Protein AF-A0A4V1NVN2-F1 (afdb_monomer)

Sequence (412 aa):
MARFELSEETRKRVEEIGSADLVIGVAGVAPFELLLEKIPSWLQRLSPSPGRTVLAFAGVQEMPSQPLPEGLELLPFVPAAHDPSLGPWIELSSAQLAVIGLASILEARGCIVFHPDLAAFDDPGSLQLAIPILEGNCDLVMPVYPEGKYEGLLNKGLLAPLSRSLCGRRVSAPLPSDFGVSARMISRMTAGQPQRALTAPRLLWPATVAGMDGGEICEAPLHIRHSTQSEGLELSTVIGQLVGSLFQEVELQAAQWQRVRGSQAMRALTAQSGAGPETAELPAPDPQPLIDSFVLGFRNLEEVWRIALPPLSLFELQRLARLSPAEFSMPDELWVKIVYDFAVAWHVRRISRGHLLGALTPLYLGWVASYVRSVSDLSLVKTQARLEELAQAFEVYKPYFVSRWRWPDRVS

Solvent-accessible surface area (backbone atoms only — not comparable to full-atom values): 22918 Å² total; per-residue (Å²): 127,79,72,81,82,65,50,72,65,37,46,52,51,51,63,73,59,55,57,30,43,32,28,42,20,37,26,36,74,47,68,60,71,61,48,67,63,46,48,60,66,46,51,71,69,41,74,82,62,66,77,29,32,34,42,35,38,43,45,92,72,85,77,73,91,65,87,67,64,89,47,57,43,83,40,51,36,81,64,80,80,90,53,81,89,68,38,64,64,32,54,35,26,48,28,43,50,49,43,42,46,53,28,51,70,25,63,17,48,20,34,34,38,35,43,38,83,53,57,58,74,76,35,72,25,48,52,52,30,46,52,40,24,73,72,70,73,28,32,32,25,39,53,43,63,78,69,53,95,85,48,63,53,66,40,63,74,42,52,17,25,51,47,20,37,39,40,23,40,61,49,80,52,43,69,60,72,39,38,11,30,11,39,69,41,33,48,54,78,65,50,83,69,50,87,85,62,75,84,59,91,54,68,62,44,62,51,53,57,34,35,71,70,69,47,46,53,29,36,26,44,30,58,54,81,78,84,69,83,60,72,96,55,57,66,42,56,54,43,40,54,56,52,47,47,52,41,49,49,50,63,75,41,44,81,58,33,72,69,48,73,63,67,44,82,54,53,72,49,84,67,50,97,62,91,46,73,79,80,74,75,73,79,81,74,75,42,62,68,30,42,52,44,21,42,51,36,56,73,75,39,46,73,60,44,60,74,37,42,57,71,68,59,52,51,53,51,55,52,53,62,67,46,54,83,92,68,48,65,65,53,61,72,58,53,46,47,50,57,42,30,47,45,40,33,62,70,72,52,87,57,58,66,67,63,52,35,44,63,42,40,30,57,51,31,32,44,49,26,24,49,52,71,71,39,70,91,48,53,73,71,54,43,51,50,55,47,49,53,49,32,48,48,33,45,71,47,40,65,59,43,51,50,43,64,77,56,58,83,81,81,124

Organism: NCBI:txid1560006

Structure (mmCIF, N/CA/C/O backbone):
data_AF-A0A4V1NVN2-F1
#
_entry.id   AF-A0A4V1NVN2-F1
#
loop_
_atom_site.group_PDB
_atom_site.id
_atom_site.type_symbol
_atom_site.label_atom_id
_atom_site.label_alt_id
_atom_site.label_comp_id
_atom_site.label_asym_id
_atom_site.label_entity_id
_atom_site.label_seq_id
_atom_site.pdbx_PDB_ins_code
_atom_site.Cartn_x
_atom_site.Cartn_y
_atom_site.Cartn_z
_atom_site.occupancy
_atom_site.B_iso_or_equiv
_atom_site.auth_seq_id
_atom_site.auth_comp_id
_atom_site.auth_asym_id
_atom_site.auth_atom_id
_atom_site.pdbx_PDB_model_num
ATOM 1 N N . MET A 1 1 ? -7.543 -19.917 15.486 1.00 31.81 1 MET A N 1
ATOM 2 C CA . MET A 1 1 ? -7.176 -18.593 16.022 1.00 31.81 1 MET A CA 1
ATOM 3 C C . MET A 1 1 ? -5.726 -18.659 16.468 1.00 31.81 1 MET A C 1
ATOM 5 O O . MET A 1 1 ? -5.473 -19.335 17.457 1.00 31.81 1 MET A O 1
ATOM 9 N N . ALA A 1 2 ? -4.770 -18.048 15.761 1.00 27.95 2 ALA A N 1
ATOM 10 C CA . ALA A 1 2 ? -3.599 -17.584 16.508 1.00 27.95 2 ALA A CA 1
ATOM 11 C C . ALA A 1 2 ? -4.124 -16.485 17.414 1.00 27.95 2 ALA A C 1
ATOM 13 O O . ALA A 1 2 ? -4.762 -15.546 16.936 1.00 27.95 2 ALA A O 1
ATOM 14 N N . ARG A 1 3 ? -3.979 -16.677 18.719 1.00 41.34 3 ARG A N 1
ATOM 15 C CA . ARG A 1 3 ? -4.315 -15.633 19.668 1.00 41.34 3 ARG A CA 1
ATOM 16 C C . ARG A 1 3 ? -3.264 -14.552 19.479 1.00 41.34 3 ARG A C 1
ATOM 18 O O . ARG A 1 3 ? -2.088 -14.803 19.698 1.00 41.34 3 ARG A O 1
ATOM 25 N N . PHE A 1 4 ? -3.703 -13.381 19.036 1.00 54.44 4 PHE A N 1
ATOM 26 C CA . PHE A 1 4 ? -3.078 -12.137 19.447 1.00 54.44 4 PHE A CA 1
ATOM 27 C C . PHE A 1 4 ? -2.902 -12.236 20.971 1.00 54.44 4 PHE A C 1
ATOM 29 O O . PHE A 1 4 ? -3.897 -12.338 21.695 1.00 54.44 4 PHE A O 1
ATOM 36 N N . GLU A 1 5 ? -1.666 -12.408 21.446 1.00 62.06 5 GLU A N 1
ATOM 37 C CA . GLU A 1 5 ? -1.400 -12.579 22.874 1.00 62.06 5 GLU A CA 1
ATOM 38 C C . GLU A 1 5 ? -1.543 -11.221 23.549 1.00 62.06 5 GLU A C 1
ATOM 40 O O . GLU A 1 5 ? -0.618 -10.420 23.613 1.00 62.06 5 GLU A O 1
ATOM 45 N N . LEU A 1 6 ? -2.760 -10.953 24.017 1.00 71.56 6 LEU A N 1
ATOM 46 C CA . LEU A 1 6 ? -3.035 -9.822 24.886 1.00 71.56 6 LEU A CA 1
ATOM 47 C C . LEU A 1 6 ? -2.258 -9.989 26.186 1.00 71.56 6 LEU A C 1
ATOM 49 O O . LEU A 1 6 ? -2.336 -11.055 26.814 1.00 71.56 6 LEU A O 1
ATOM 53 N N . SER A 1 7 ? -1.601 -8.914 26.622 1.00 80.25 7 SER A N 1
ATOM 54 C CA . SER A 1 7 ? -1.123 -8.815 27.998 1.00 80.25 7 SER A CA 1
ATOM 55 C C . SER A 1 7 ? -2.299 -9.004 28.967 1.00 80.25 7 SER A C 1
ATOM 57 O O . SER A 1 7 ? -3.457 -8.733 28.630 1.00 80.25 7 SER A O 1
ATOM 59 N N . GLU A 1 8 ? -2.018 -9.486 30.178 1.00 81.38 8 GLU A N 1
ATOM 60 C CA . GLU A 1 8 ? -3.052 -9.663 31.210 1.00 81.38 8 GLU A CA 1
ATOM 61 C C . GLU A 1 8 ? -3.781 -8.344 31.515 1.00 81.38 8 GLU A C 1
ATOM 63 O O . GLU A 1 8 ? -4.995 -8.332 31.702 1.00 81.38 8 GLU A O 1
ATOM 68 N N . GLU A 1 9 ? -3.057 -7.223 31.488 1.00 82.81 9 GLU A N 1
ATOM 69 C CA . GLU A 1 9 ? -3.615 -5.885 31.684 1.00 82.81 9 GLU A CA 1
ATOM 70 C C . GLU A 1 9 ? -4.589 -5.495 30.568 1.00 82.81 9 GLU A C 1
ATOM 72 O O . GLU A 1 9 ? -5.731 -5.131 30.851 1.00 82.81 9 GLU A O 1
ATOM 77 N N . THR A 1 10 ? -4.189 -5.643 29.299 1.00 84.88 10 THR A N 1
ATOM 78 C CA . THR A 1 10 ? -5.073 -5.350 28.163 1.00 84.88 10 THR A CA 1
ATOM 79 C C . THR A 1 10 ? -6.290 -6.272 28.175 1.00 84.88 10 THR A C 1
ATOM 81 O O . THR A 1 10 ? -7.400 -5.815 27.919 1.00 84.88 10 THR A O 1
ATOM 84 N N . ARG A 1 11 ? -6.121 -7.559 28.512 1.00 86.31 11 ARG A N 1
ATOM 85 C CA . ARG A 1 11 ? -7.239 -8.511 28.595 1.00 86.31 11 ARG A CA 1
ATOM 86 C C . ARG A 1 11 ? -8.249 -8.102 29.661 1.00 86.31 11 ARG A C 1
ATOM 88 O O . ARG A 1 11 ? -9.432 -8.000 29.354 1.00 86.31 11 ARG A O 1
ATOM 95 N N . LYS A 1 12 ? -7.775 -7.811 30.875 1.00 87.38 12 LYS A N 1
ATOM 96 C CA . LYS A 1 12 ? -8.625 -7.328 31.965 1.00 87.38 12 LYS A CA 1
ATOM 97 C C . LYS A 1 12 ? -9.370 -6.059 31.553 1.00 87.38 12 LYS A C 1
ATOM 99 O O . LYS A 1 12 ? -10.568 -5.944 31.785 1.00 87.38 12 LYS A O 1
ATOM 104 N N . ARG A 1 13 ? -8.681 -5.127 30.888 1.00 90.31 13 ARG A N 1
ATOM 105 C CA . ARG A 1 13 ? -9.294 -3.874 30.447 1.00 90.31 13 ARG A CA 1
ATOM 106 C C . ARG A 1 13 ? -10.363 -4.080 29.373 1.00 90.31 13 ARG A C 1
ATOM 108 O O . ARG A 1 13 ? -11.414 -3.455 29.435 1.00 90.31 13 ARG A O 1
ATOM 115 N N . VAL A 1 14 ? -10.125 -4.973 28.414 1.00 90.38 14 VAL A N 1
ATOM 116 C CA . VAL A 1 14 ? -11.127 -5.360 27.410 1.00 90.38 14 VAL A CA 1
ATOM 117 C C . VAL A 1 14 ? -12.366 -5.972 28.071 1.00 90.38 14 VAL A C 1
ATOM 119 O O . VAL A 1 14 ? -13.479 -5.619 27.693 1.00 90.38 14 VAL A O 1
ATOM 122 N N . GLU A 1 15 ? -12.190 -6.837 29.074 1.00 91.56 15 GLU A N 1
ATOM 123 C CA . GLU A 1 15 ? -13.300 -7.432 29.834 1.00 91.56 15 GLU A CA 1
ATOM 124 C C . GLU A 1 15 ? -14.109 -6.379 30.610 1.00 91.56 15 GLU A C 1
ATOM 126 O O . GLU A 1 15 ? -15.336 -6.447 30.631 1.00 91.56 15 GLU A O 1
ATOM 131 N N . GLU A 1 16 ? -13.442 -5.382 31.202 1.00 92.62 16 GLU A N 1
ATOM 132 C CA . GLU A 1 16 ? -14.096 -4.252 31.881 1.00 92.62 16 GLU A CA 1
ATOM 133 C C . GLU A 1 16 ? -14.916 -3.381 30.917 1.00 92.62 16 GLU A C 1
ATOM 135 O O . GLU A 1 16 ? -16.013 -2.941 31.261 1.00 92.62 16 GLU A O 1
ATOM 140 N N . ILE A 1 17 ? -14.396 -3.135 29.709 1.00 93.75 17 ILE A N 1
ATOM 141 C CA . ILE A 1 17 ? -15.082 -2.343 28.679 1.00 93.75 17 ILE A CA 1
ATOM 142 C C . ILE A 1 17 ? -16.274 -3.125 28.100 1.00 93.75 17 ILE A C 1
ATOM 144 O O . ILE A 1 17 ? -17.351 -2.563 27.884 1.00 93.75 17 ILE A O 1
ATOM 148 N N . GLY A 1 18 ? -16.106 -4.424 27.846 1.00 93.62 18 GLY A N 1
ATOM 149 C CA . GLY A 1 18 ? -17.130 -5.323 27.311 1.00 93.62 18 GLY A CA 1
ATOM 150 C C . GLY A 1 18 ? -17.362 -5.172 25.805 1.00 93.62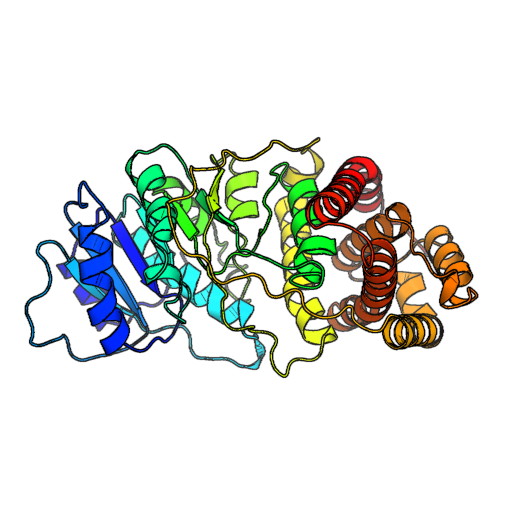 18 GLY A C 1
ATOM 151 O O . GLY A 1 18 ? -17.083 -6.094 25.047 1.00 93.62 18 GLY A O 1
ATOM 152 N N . SER A 1 19 ? -17.862 -4.018 25.360 1.00 94.69 19 SER A N 1
ATOM 153 C CA . SER A 1 19 ? -18.139 -3.732 23.942 1.00 94.69 19 SER A CA 1
ATOM 154 C C . SER A 1 19 ? -17.891 -2.264 23.602 1.00 94.69 19 SER A C 1
ATOM 156 O O . SER A 1 19 ? -17.854 -1.438 24.514 1.00 94.69 19 SER A O 1
ATOM 158 N N . ALA A 1 20 ? -17.759 -1.924 22.317 1.00 96.06 20 ALA A N 1
ATOM 159 C CA . ALA A 1 20 ? -17.612 -0.545 21.835 1.00 96.06 20 ALA A CA 1
ATOM 160 C C . ALA A 1 20 ? -18.483 -0.273 20.595 1.00 96.06 20 ALA A C 1
ATOM 162 O O . ALA A 1 20 ? -18.708 -1.163 19.783 1.00 96.06 20 ALA A O 1
ATOM 163 N N . ASP A 1 21 ? -18.942 0.964 20.396 1.00 94.50 21 ASP A N 1
ATOM 164 C CA . ASP A 1 21 ? -19.503 1.375 19.101 1.00 94.50 21 ASP A CA 1
ATOM 165 C C . ASP A 1 21 ? -18.377 1.669 18.102 1.00 94.50 21 ASP A C 1
ATOM 167 O O . ASP A 1 21 ? -18.421 1.231 16.952 1.00 94.50 21 ASP A O 1
ATOM 171 N N . LEU A 1 22 ? -17.353 2.396 18.552 1.00 96.88 22 LEU A N 1
ATOM 172 C CA . LEU A 1 22 ? -16.216 2.813 17.742 1.00 96.88 22 LEU A CA 1
ATOM 173 C C . LEU A 1 22 ? -14.911 2.514 18.476 1.00 96.88 22 LEU A C 1
ATOM 175 O O . LEU A 1 22 ? -14.744 2.893 19.634 1.00 96.88 22 LEU A O 1
ATOM 179 N N . VAL A 1 23 ? -13.963 1.894 17.782 1.00 98.06 23 VAL A N 1
ATOM 180 C CA . VAL A 1 23 ? -12.563 1.852 18.220 1.00 98.06 23 VAL A CA 1
ATOM 181 C C . VAL A 1 23 ? -11.760 2.839 17.386 1.00 98.06 23 VAL A C 1
ATOM 183 O O . VAL A 1 23 ? -11.835 2.831 16.163 1.00 98.06 23 VAL A O 1
ATOM 186 N N . ILE A 1 24 ? -10.989 3.693 18.042 1.00 97.56 24 ILE A N 1
ATOM 187 C CA . ILE A 1 24 ? -9.997 4.559 17.408 1.00 97.56 24 ILE A CA 1
ATOM 188 C C . ILE A 1 24 ? -8.649 4.040 17.875 1.00 97.56 24 ILE A C 1
ATOM 190 O O . ILE A 1 24 ? -8.378 4.050 19.071 1.00 97.56 24 ILE A O 1
ATOM 194 N N . GLY A 1 25 ? -7.819 3.546 16.968 1.00 96.38 25 GLY A N 1
ATOM 195 C CA . GLY A 1 25 ? -6.514 3.011 17.320 1.00 96.38 25 GLY A CA 1
ATOM 196 C C . GLY A 1 25 ? -5.374 3.753 16.655 1.00 96.38 25 GLY A C 1
ATOM 197 O O . GLY A 1 25 ? -5.449 4.090 15.477 1.00 96.38 25 GLY A O 1
ATOM 198 N N . VAL A 1 26 ? -4.296 3.959 17.404 1.00 95.88 26 VAL A N 1
ATOM 199 C CA . VAL A 1 26 ? -3.032 4.473 16.872 1.00 95.88 26 VAL A CA 1
ATOM 200 C C . VAL A 1 26 ? -2.114 3.290 16.570 1.00 95.88 26 VAL A C 1
ATOM 202 O O . VAL A 1 26 ? -1.759 2.521 17.465 1.00 95.88 26 VAL A O 1
ATOM 205 N N . ALA A 1 27 ? -1.745 3.117 15.300 1.00 92.06 27 ALA A N 1
ATOM 206 C CA . ALA A 1 27 ? -0.992 1.962 14.813 1.00 92.06 27 ALA A CA 1
ATOM 207 C C . ALA A 1 27 ? 0.523 2.100 15.042 1.00 92.06 27 ALA A C 1
ATOM 209 O O . ALA A 1 27 ? 1.322 2.055 14.110 1.00 92.06 27 ALA A O 1
ATOM 210 N N . GLY A 1 28 ? 0.926 2.271 16.298 1.00 88.44 28 GLY A N 1
ATOM 211 C CA . GLY A 1 28 ? 2.325 2.382 16.690 1.00 88.44 28 GLY A CA 1
ATOM 212 C C . GLY A 1 28 ? 2.501 3.185 17.970 1.00 88.44 28 GLY A C 1
ATOM 213 O O . GLY A 1 28 ? 1.529 3.594 18.604 1.00 88.44 28 GLY A O 1
ATOM 214 N N . VAL A 1 29 ? 3.758 3.407 18.347 1.00 89.00 29 VAL A N 1
ATOM 215 C CA . VAL A 1 29 ? 4.104 4.249 19.497 1.00 89.00 29 VAL A CA 1
ATOM 216 C C . VAL A 1 29 ? 3.935 5.715 19.107 1.00 89.00 29 VAL A C 1
ATOM 218 O O . VAL A 1 29 ? 4.557 6.172 18.151 1.00 89.00 29 VAL A O 1
ATOM 221 N N . ALA A 1 30 ? 3.117 6.440 19.865 1.00 90.00 30 ALA A N 1
ATOM 222 C CA . ALA A 1 30 ? 2.871 7.868 19.694 1.00 90.00 30 ALA A CA 1
ATOM 223 C C . ALA A 1 30 ? 2.961 8.598 21.048 1.00 90.00 30 ALA A C 1
ATOM 225 O O . ALA A 1 30 ? 2.768 7.962 22.090 1.00 90.00 30 ALA A O 1
ATOM 226 N N . PRO A 1 31 ? 3.232 9.918 21.070 1.00 90.62 31 PRO A N 1
ATOM 227 C CA . PRO A 1 31 ? 3.232 10.698 22.307 1.00 90.62 31 PRO A CA 1
ATOM 228 C C . PRO A 1 31 ? 1.826 10.730 22.923 1.00 90.62 31 PRO A C 1
ATOM 230 O O . PRO A 1 31 ? 0.886 11.259 22.327 1.00 90.62 31 PRO A O 1
ATOM 233 N N . PHE A 1 32 ? 1.669 10.151 24.111 1.00 89.94 32 PHE A N 1
ATOM 234 C CA . PHE A 1 32 ? 0.355 9.942 24.724 1.00 89.94 32 PHE A CA 1
ATOM 235 C C . PHE A 1 32 ? -0.292 11.228 25.214 1.00 89.94 32 PHE A C 1
ATOM 237 O O . PHE A 1 32 ? -1.497 11.405 25.066 1.00 89.94 32 PHE A O 1
ATOM 244 N N . GLU A 1 33 ? 0.506 12.160 25.726 1.00 89.94 33 GLU A N 1
ATOM 245 C CA . GLU A 1 33 ? 0.033 13.471 26.157 1.00 89.94 33 GLU A CA 1
ATOM 246 C C . GLU A 1 33 ? -0.591 14.230 24.979 1.00 89.94 33 GLU A C 1
ATOM 248 O O . GLU A 1 33 ? -1.687 14.775 25.097 1.00 89.94 33 GLU A O 1
ATOM 253 N N . LEU A 1 34 ? 0.062 14.181 23.813 1.00 91.81 34 LEU A N 1
ATOM 254 C CA . LEU A 1 34 ? -0.439 14.796 22.583 1.00 91.81 34 LEU A CA 1
ATOM 255 C C . LEU A 1 34 ? -1.705 14.095 22.070 1.00 91.81 34 LEU A C 1
ATOM 257 O O . L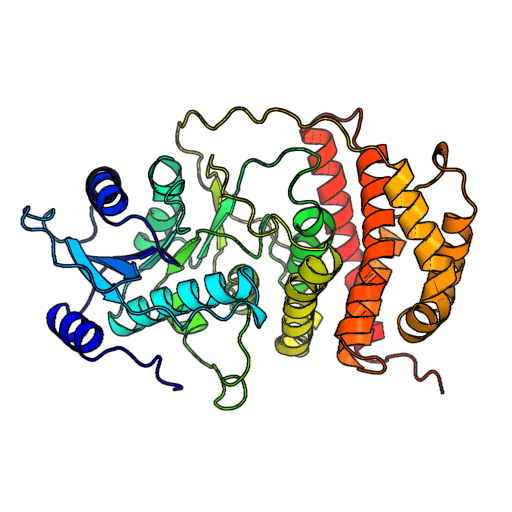EU A 1 34 ? -2.622 14.743 21.566 1.00 91.81 34 LEU A O 1
ATOM 261 N N . LEU A 1 35 ? -1.779 12.769 22.207 1.00 91.81 35 LEU A N 1
ATOM 262 C CA . LEU A 1 35 ? -2.969 12.002 21.849 1.00 91.81 35 LEU A CA 1
ATOM 263 C C . LEU A 1 35 ? -4.172 12.382 22.728 1.00 91.81 35 LEU A C 1
ATOM 265 O O . LEU A 1 35 ? -5.265 12.607 22.203 1.00 91.81 35 LEU A O 1
ATOM 269 N N . LEU A 1 36 ? -3.969 12.496 24.046 1.00 91.06 36 LEU A N 1
ATOM 270 C CA . LEU A 1 36 ? -5.000 12.918 24.999 1.00 91.06 36 LEU A CA 1
ATOM 271 C C . LEU A 1 36 ? -5.441 14.371 24.794 1.00 91.06 36 LEU A C 1
ATOM 273 O O . LEU A 1 36 ? -6.600 14.689 25.045 1.00 91.06 36 LEU A O 1
ATOM 277 N N . GLU A 1 37 ? -4.556 15.239 24.308 1.00 91.81 37 GLU A N 1
ATOM 278 C CA . GLU A 1 37 ? -4.905 16.609 23.923 1.00 91.81 37 GLU A CA 1
ATOM 279 C C . GLU A 1 37 ? -5.810 16.638 22.678 1.00 91.81 37 GLU A C 1
ATOM 281 O O . GLU A 1 37 ? -6.795 17.378 22.624 1.00 91.81 37 GLU A O 1
ATOM 286 N N . LYS A 1 38 ? -5.506 15.807 21.673 1.00 93.94 38 LYS A N 1
ATOM 287 C CA . LYS A 1 38 ? -6.196 15.825 20.374 1.00 93.94 38 LYS A CA 1
ATOM 288 C C . LYS A 1 38 ? -7.547 15.106 20.392 1.00 93.94 38 LYS A C 1
ATOM 290 O O . LYS A 1 38 ? -8.507 15.613 19.797 1.00 93.94 38 LYS A O 1
ATOM 295 N N . ILE A 1 39 ? -7.654 13.957 21.072 1.00 92.31 39 ILE A N 1
ATOM 296 C CA . ILE A 1 39 ? -8.841 13.086 21.001 1.00 92.31 39 ILE A CA 1
ATOM 297 C C . ILE A 1 39 ? -10.165 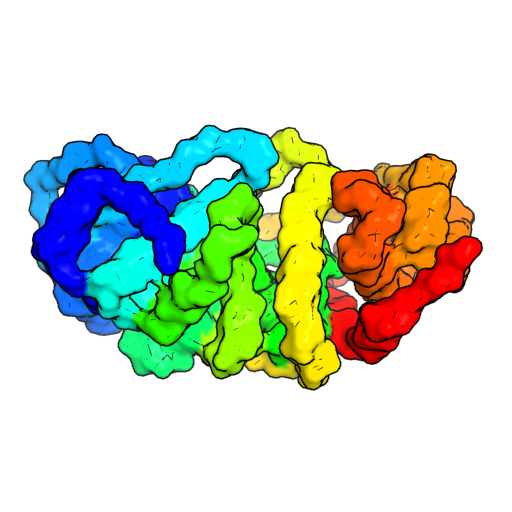13.771 21.397 1.00 92.31 39 ILE A C 1
ATOM 299 O O . ILE A 1 39 ? -11.143 13.579 20.669 1.00 92.31 39 ILE A O 1
ATOM 303 N N . PRO A 1 40 ? -10.259 14.622 22.445 1.00 90.88 40 PRO A N 1
ATOM 304 C CA . PRO A 1 40 ? -11.534 15.216 22.842 1.00 90.88 40 PRO A CA 1
ATOM 305 C C . PRO A 1 40 ? -12.079 16.156 21.764 1.00 90.88 40 PRO A C 1
ATOM 307 O O . PRO A 1 40 ? -13.263 16.108 21.436 1.00 90.88 40 PRO A O 1
ATOM 310 N N . SER A 1 41 ? -11.199 16.960 21.153 1.00 90.69 41 SER A N 1
ATOM 311 C CA . SER A 1 41 ? -11.564 17.880 20.068 1.00 90.69 41 SER A CA 1
ATOM 312 C C . SER A 1 41 ? -12.020 17.143 18.806 1.00 90.69 41 SER A C 1
ATOM 314 O O . SER A 1 41 ? -12.869 17.626 18.056 1.00 90.69 41 SER A O 1
ATOM 316 N N . TRP A 1 42 ? -11.456 15.962 18.549 1.00 93.19 42 TRP A N 1
ATOM 317 C CA . TRP A 1 42 ? -11.843 15.123 17.425 1.00 93.19 42 TRP A CA 1
ATOM 318 C C . TRP A 1 42 ? -13.214 14.482 17.667 1.00 93.19 42 TRP A C 1
ATOM 320 O O . TRP A 1 42 ? -14.102 14.607 16.825 1.00 93.19 42 TRP A O 1
ATOM 330 N N . LEU A 1 43 ? -13.436 13.902 18.853 1.00 91.88 43 LEU A N 1
ATOM 331 C CA . LEU A 1 43 ? -14.719 13.297 19.231 1.00 91.88 43 LEU A CA 1
ATOM 332 C C . LEU A 1 43 ? -15.859 14.311 19.274 1.00 91.88 43 LEU A C 1
ATOM 334 O O . LEU A 1 43 ? -16.954 14.010 18.814 1.00 91.88 43 LEU A O 1
ATOM 338 N N . GLN A 1 44 ? -15.604 15.528 19.757 1.00 89.62 44 GLN A N 1
ATOM 339 C CA . GLN A 1 44 ? -16.610 16.591 19.772 1.00 89.62 44 GLN A CA 1
ATOM 340 C C . GLN A 1 44 ? -17.100 16.949 18.358 1.00 89.62 44 GLN A C 1
ATOM 342 O O . GLN A 1 44 ? -18.260 17.324 18.181 1.00 89.62 44 GLN A O 1
ATOM 347 N N . ARG A 1 45 ? -16.228 16.838 17.346 1.00 90.19 45 ARG A N 1
ATOM 348 C CA . ARG A 1 45 ? -16.579 17.083 15.939 1.00 90.19 45 ARG A CA 1
ATOM 349 C C . ARG A 1 45 ? -17.302 15.896 15.293 1.00 90.19 45 ARG A C 1
ATOM 351 O O . ARG A 1 45 ? -18.034 16.098 14.325 1.00 90.19 45 ARG A O 1
ATOM 358 N N . LEU A 1 46 ? -17.124 14.681 15.814 1.00 88.06 46 LEU A N 1
ATOM 359 C CA . LEU A 1 46 ? -17.827 13.482 15.365 1.00 88.06 46 LEU A CA 1
ATOM 360 C C . LEU A 1 46 ? -19.254 13.471 15.944 1.00 88.06 46 LEU A C 1
ATOM 362 O O . LEU A 1 46 ? -19.505 12.889 16.994 1.00 88.06 46 LEU A O 1
ATOM 366 N N . SER A 1 47 ? -20.188 14.149 15.270 1.00 78.06 47 SER A N 1
ATOM 367 C CA . SER A 1 47 ? -21.595 14.248 15.684 1.00 78.06 47 SER A CA 1
ATOM 368 C C . SER A 1 47 ? -22.530 13.497 14.719 1.00 78.06 47 SER A C 1
ATOM 370 O O . SER A 1 47 ? -22.425 13.716 13.510 1.00 78.06 47 SER A O 1
ATOM 372 N N . PRO A 1 48 ? -23.466 12.660 15.214 1.00 78.06 48 PRO A N 1
ATOM 373 C CA . PRO A 1 48 ? -23.659 12.311 16.622 1.00 78.06 48 PRO A CA 1
ATOM 374 C C . PRO A 1 48 ? -22.501 11.458 17.157 1.00 78.06 48 PRO A C 1
ATOM 376 O O . PRO A 1 48 ? -21.969 10.604 16.446 1.00 78.06 48 PRO A O 1
ATOM 379 N N . SER A 1 49 ? -22.126 11.684 18.417 1.00 74.38 49 SER A N 1
ATOM 380 C CA . SER A 1 49 ? -21.065 10.908 19.053 1.00 74.38 49 SER A CA 1
ATOM 381 C C . SER A 1 49 ? -21.509 9.449 19.212 1.00 74.38 49 SER A C 1
ATOM 383 O O . SER A 1 49 ? -22.656 9.205 19.607 1.00 74.38 49 SER A O 1
ATOM 385 N N . PRO A 1 50 ? -20.630 8.467 18.944 1.00 81.00 50 PRO A N 1
ATOM 386 C CA . PRO A 1 50 ? -20.898 7.077 19.297 1.00 81.00 50 PRO A CA 1
ATOM 387 C C . PRO A 1 50 ? -21.200 6.966 20.797 1.00 81.00 50 PRO A C 1
ATOM 389 O O . PRO A 1 50 ? -20.659 7.738 21.588 1.00 81.00 50 PRO A O 1
ATOM 392 N N . GLY A 1 51 ? -22.041 6.009 21.197 1.00 83.88 51 GLY A N 1
ATOM 393 C CA . GLY A 1 51 ? -22.402 5.834 22.604 1.00 83.88 51 GLY A CA 1
ATOM 394 C C . GLY A 1 51 ? -21.188 5.465 23.453 1.00 83.88 51 GLY A C 1
ATOM 395 O O . GLY A 1 51 ? -20.968 6.051 24.511 1.00 83.88 51 GLY A O 1
ATOM 396 N N . ARG A 1 52 ? -20.365 4.533 22.960 1.00 93.75 52 ARG A N 1
ATOM 397 C CA . ARG A 1 52 ? -19.089 4.179 23.589 1.00 93.75 52 ARG A CA 1
ATOM 398 C C . ARG A 1 52 ? -17.951 4.132 22.579 1.00 93.75 52 ARG A C 1
ATOM 400 O O . ARG A 1 52 ? -17.972 3.330 21.644 1.00 93.75 52 ARG A O 1
ATOM 407 N N . THR A 1 53 ? -16.936 4.955 22.810 1.00 95.81 53 THR A N 1
ATOM 408 C CA . THR A 1 53 ? -15.721 5.009 21.998 1.00 95.81 53 THR A CA 1
ATOM 409 C C . THR A 1 53 ? -14.529 4.521 22.805 1.00 95.81 53 THR A C 1
ATOM 411 O O . THR A 1 53 ? -14.341 4.928 23.947 1.00 95.81 53 THR A O 1
ATOM 414 N N . VAL A 1 54 ? -13.705 3.664 22.211 1.00 96.69 54 VAL A N 1
ATOM 415 C CA . VAL A 1 54 ? -12.475 3.165 22.833 1.00 96.69 54 VAL A CA 1
ATOM 416 C C . VAL A 1 54 ? -11.274 3.698 22.069 1.00 96.69 54 VAL A C 1
ATOM 418 O O . VAL A 1 54 ? -11.168 3.488 20.862 1.00 96.69 54 VAL A O 1
ATOM 421 N N . LEU A 1 55 ? -10.355 4.351 22.774 1.00 96.25 55 LEU A N 1
ATOM 422 C CA . LEU A 1 55 ? -9.059 4.749 22.242 1.00 96.25 55 LEU A CA 1
ATOM 423 C C . LEU A 1 55 ? -8.020 3.667 22.558 1.00 96.25 55 LEU A C 1
ATOM 425 O O . LEU A 1 55 ? -7.621 3.503 23.712 1.00 96.25 55 LEU A O 1
ATOM 429 N N . ALA A 1 56 ? -7.578 2.945 21.529 1.00 95.12 56 ALA A N 1
ATOM 430 C CA . ALA A 1 56 ? -6.519 1.947 21.615 1.00 95.12 56 ALA A CA 1
ATOM 431 C C . ALA A 1 56 ? -5.152 2.564 21.274 1.00 95.12 56 ALA A C 1
ATOM 433 O O . ALA A 1 56 ? -4.973 3.147 20.204 1.00 95.12 56 ALA A O 1
ATOM 434 N N . PHE A 1 57 ? -4.163 2.421 22.154 1.00 92.62 57 PHE A N 1
ATOM 435 C CA . PHE A 1 57 ? -2.832 3.006 21.954 1.00 92.62 57 PHE A CA 1
ATOM 436 C C . PHE A 1 57 ? -1.722 2.089 22.471 1.00 92.62 57 PHE A C 1
ATOM 438 O O . PHE A 1 57 ? -1.927 1.294 23.390 1.00 92.62 57 PHE A O 1
ATOM 445 N N . ALA A 1 58 ? -0.546 2.188 21.852 1.00 88.31 58 ALA A N 1
ATOM 446 C CA . ALA A 1 58 ? 0.601 1.369 22.207 1.00 88.31 58 ALA A CA 1
ATOM 447 C C . ALA A 1 58 ? 1.296 1.899 23.470 1.00 88.31 58 ALA A C 1
ATOM 449 O O . ALA A 1 58 ? 1.729 3.051 23.502 1.00 88.31 58 ALA A O 1
ATOM 450 N N . GLY A 1 59 ? 1.473 1.039 24.472 1.00 79.94 59 GLY A N 1
ATOM 451 C CA . GLY A 1 59 ? 2.218 1.347 25.692 1.00 79.94 59 GLY A CA 1
ATOM 452 C C . GLY A 1 59 ? 1.537 0.857 26.965 1.00 79.94 59 GLY A C 1
ATOM 453 O O . GLY A 1 59 ? 0.408 0.379 26.947 1.00 79.94 59 GLY A O 1
ATOM 454 N N . VAL A 1 60 ? 2.258 0.985 28.078 1.00 65.50 60 VAL A N 1
ATOM 455 C CA . VAL A 1 60 ? 1.766 0.749 29.442 1.00 65.50 60 VAL A CA 1
ATOM 456 C C . VAL A 1 60 ? 1.946 2.069 30.183 1.00 65.50 60 VAL A C 1
ATOM 458 O O . VAL A 1 60 ? 2.985 2.318 30.788 1.00 65.50 60 VAL A O 1
ATOM 461 N N . GLN A 1 61 ? 1.004 2.987 29.991 1.00 68.44 61 GLN A N 1
ATOM 462 C CA . GLN A 1 61 ? 1.048 4.317 30.598 1.00 68.44 61 GLN A CA 1
ATOM 463 C C . GLN A 1 61 ? 0.045 4.394 31.737 1.00 68.44 61 GLN A C 1
ATOM 465 O O . GLN A 1 61 ? -1.038 3.812 31.662 1.00 68.44 61 GLN A O 1
ATOM 470 N N . GLU A 1 62 ? 0.412 5.126 32.790 1.00 65.88 62 GLU A N 1
ATOM 471 C CA . GLU A 1 62 ? -0.523 5.431 33.864 1.00 65.88 62 GLU A CA 1
ATOM 472 C C . GLU A 1 62 ? -1.715 6.199 33.296 1.00 65.88 62 GLU A C 1
ATOM 474 O O . GLU A 1 62 ? -1.569 7.161 32.538 1.00 65.88 62 GLU A O 1
ATOM 479 N N . MET A 1 63 ? -2.910 5.741 33.660 1.00 72.81 63 MET A N 1
ATOM 480 C CA . MET A 1 63 ? -4.151 6.381 33.254 1.00 72.81 63 MET A CA 1
ATOM 481 C C . MET A 1 63 ? -4.147 7.848 33.702 1.00 72.81 63 MET A C 1
ATOM 483 O O . MET A 1 63 ? -3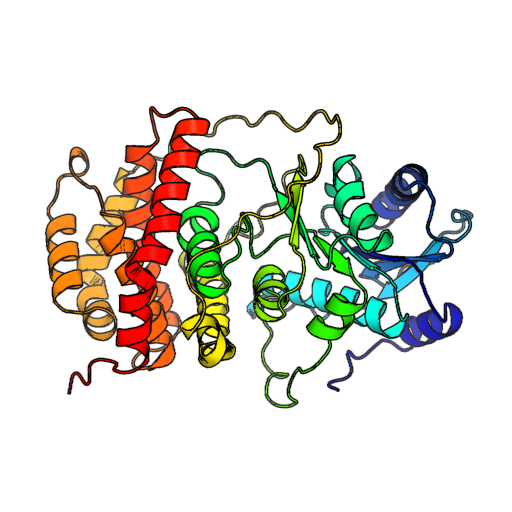.729 8.144 34.827 1.00 72.81 63 MET A O 1
ATOM 487 N N . PRO A 1 64 ? -4.621 8.776 32.854 1.00 77.19 64 PRO A N 1
ATOM 488 C CA . PRO A 1 64 ? -4.628 10.186 33.195 1.00 77.19 64 PRO A CA 1
ATOM 489 C C . PRO A 1 64 ? -5.459 10.426 34.457 1.00 77.19 64 PRO A C 1
ATOM 491 O O . PRO A 1 64 ? -6.519 9.836 34.657 1.00 77.19 64 PRO A O 1
ATOM 494 N N . SER A 1 65 ? -4.983 11.338 35.303 1.00 70.44 65 SER A N 1
ATOM 495 C CA . SER A 1 65 ? -5.704 11.782 36.501 1.00 70.44 65 SER A CA 1
ATOM 496 C C . SER A 1 65 ? -6.861 12.736 36.181 1.00 70.44 65 SER A C 1
ATOM 498 O O . SER A 1 65 ? -7.729 12.963 37.023 1.00 70.44 65 SER A O 1
ATOM 500 N N . GLN A 1 66 ? -6.871 13.307 34.973 1.00 75.56 66 GLN A N 1
ATOM 501 C CA . GLN A 1 66 ? -7.931 14.186 34.491 1.00 75.56 66 GLN A CA 1
ATOM 502 C C . GLN A 1 66 ? -9.144 13.378 34.004 1.00 75.56 66 GLN A C 1
ATOM 504 O O . GLN A 1 66 ? -8.969 12.301 33.429 1.00 75.56 66 GLN A O 1
ATOM 509 N N . PRO A 1 67 ? -10.374 13.889 34.201 1.00 81.12 67 PRO A N 1
ATOM 510 C CA . PRO A 1 67 ? -11.575 13.213 33.736 1.00 81.12 67 PRO A CA 1
ATOM 511 C C . PRO A 1 67 ? -11.600 13.145 32.206 1.00 81.12 67 PRO A C 1
ATOM 513 O O . PRO A 1 67 ? -11.376 14.145 31.522 1.00 81.12 67 PRO A O 1
ATOM 516 N N . LEU A 1 68 ? -11.898 11.960 31.682 1.00 86.69 68 LEU A N 1
ATOM 517 C CA . LEU A 1 68 ? -12.091 11.740 30.253 1.00 86.69 68 LEU A CA 1
ATOM 518 C C . LEU A 1 68 ? -13.480 12.235 29.815 1.00 86.69 68 LEU A C 1
ATOM 520 O O . LEU A 1 68 ? -14.401 12.279 30.637 1.00 86.69 68 LEU A O 1
ATOM 524 N N . PRO A 1 69 ? -13.658 12.587 28.529 1.00 86.81 69 PRO A N 1
ATOM 525 C CA . PRO A 1 69 ? -14.977 12.806 27.947 1.00 86.81 69 PRO A CA 1
ATOM 526 C C . PRO A 1 69 ? -15.924 11.633 28.223 1.00 86.81 69 PRO A C 1
ATOM 528 O O . PRO A 1 69 ? -15.511 10.472 28.218 1.00 86.81 69 PRO A O 1
ATOM 531 N N . GLU A 1 70 ? -17.205 11.931 28.434 1.00 87.19 70 GLU A N 1
ATOM 532 C CA . GLU A 1 70 ? -18.222 10.902 28.651 1.00 87.19 70 GLU A CA 1
ATOM 533 C C . GLU A 1 70 ? -18.266 9.920 27.467 1.00 87.19 70 GLU A C 1
ATOM 535 O O . GLU A 1 70 ? -18.257 10.327 26.305 1.00 87.19 70 GLU A O 1
ATOM 540 N N . GLY A 1 71 ? -18.271 8.618 27.765 1.00 89.00 71 GLY A N 1
ATOM 541 C CA . GLY A 1 71 ? -18.278 7.556 26.755 1.00 89.00 71 GLY A CA 1
ATOM 542 C C . GLY A 1 71 ? -16.917 7.235 26.123 1.00 89.00 71 GLY A C 1
ATOM 543 O O . GLY A 1 71 ? -16.863 6.304 25.317 1.00 89.00 71 GLY A O 1
ATOM 544 N N . LEU A 1 72 ? -15.833 7.944 26.476 1.00 93.75 72 LEU A N 1
ATOM 545 C CA . LEU A 1 72 ? -14.468 7.603 26.059 1.00 93.75 72 LEU A CA 1
ATOM 546 C C . LEU A 1 72 ? -13.791 6.672 27.072 1.00 93.75 72 LEU A C 1
ATOM 548 O O . LEU A 1 72 ? -13.563 7.040 28.221 1.00 93.75 72 LEU A O 1
ATOM 552 N N . GLU A 1 73 ? -13.375 5.501 26.602 1.00 94.19 73 GLU A N 1
ATOM 553 C CA . GLU A 1 73 ? -12.568 4.545 27.357 1.00 94.19 73 GLU A CA 1
ATOM 554 C C . GLU A 1 73 ? -11.160 4.446 26.759 1.00 94.19 73 GLU A C 1
ATOM 556 O O . GLU A 1 73 ? -10.982 4.419 25.541 1.00 94.19 73 GLU A O 1
ATOM 561 N N . LEU A 1 74 ? -10.144 4.352 27.614 1.00 93.75 74 LEU A N 1
ATOM 562 C CA . LEU A 1 74 ? -8.764 4.117 27.191 1.00 93.75 74 LEU A CA 1
ATOM 563 C C . LEU A 1 74 ? -8.418 2.628 27.261 1.00 93.75 74 LEU A C 1
ATOM 565 O O . LEU A 1 74 ? -8.745 1.952 28.246 1.00 93.75 74 LEU A O 1
ATOM 569 N N . LEU A 1 75 ? -7.725 2.148 26.229 1.00 93.25 75 LEU A N 1
ATOM 570 C CA . LEU A 1 75 ? -7.270 0.771 26.105 1.00 93.25 75 LEU A CA 1
ATOM 571 C C . LEU A 1 75 ? -5.782 0.709 25.708 1.00 93.25 75 LEU A C 1
ATOM 573 O O . LEU A 1 75 ? -5.458 0.742 24.517 1.00 93.25 75 LEU A O 1
ATOM 577 N N . PRO A 1 76 ? -4.865 0.592 26.681 1.00 91.50 76 PRO A N 1
ATOM 578 C CA . PRO A 1 76 ? -3.461 0.345 26.382 1.00 91.50 76 PRO A CA 1
ATOM 579 C C . PRO A 1 76 ? -3.271 -1.064 25.809 1.00 91.50 76 PRO A C 1
ATOM 581 O O . PRO A 1 76 ? -3.882 -2.033 26.277 1.00 91.50 76 PRO A O 1
ATOM 584 N N . PHE A 1 77 ? -2.386 -1.200 24.824 1.00 88.75 77 PHE A N 1
ATOM 585 C CA . PHE A 1 77 ? -1.926 -2.498 24.338 1.00 88.75 77 PHE A CA 1
ATOM 586 C C . PHE A 1 77 ? -0.414 -2.528 24.140 1.00 88.75 77 PHE A C 1
ATOM 588 O O . PHE A 1 77 ? 0.235 -1.512 23.895 1.00 88.75 77 PHE A O 1
ATOM 595 N N . VAL A 1 78 ? 0.157 -3.726 24.231 1.00 84.31 78 VAL A N 1
ATOM 596 C CA . VAL A 1 78 ? 1.579 -3.940 23.963 1.00 84.31 78 VAL A CA 1
ATOM 597 C C . VAL A 1 78 ? 1.731 -4.272 22.476 1.00 84.31 78 VAL A C 1
ATOM 599 O O . VAL A 1 78 ? 1.187 -5.290 22.037 1.00 84.31 78 VAL A O 1
ATOM 602 N N . PRO A 1 79 ? 2.411 -3.432 21.674 1.00 74.75 79 PRO A N 1
ATOM 603 C CA . PRO A 1 79 ? 2.680 -3.761 20.281 1.00 74.75 79 PRO A CA 1
ATOM 604 C C . PRO A 1 79 ? 3.620 -4.970 20.197 1.00 74.75 79 PRO A C 1
ATOM 606 O O . PRO A 1 79 ? 4.318 -5.303 21.157 1.00 74.75 79 PRO A O 1
ATOM 609 N N . ALA A 1 80 ? 3.662 -5.625 19.035 1.00 74.38 80 ALA A N 1
ATOM 610 C CA . ALA A 1 80 ? 4.672 -6.648 18.783 1.00 74.38 80 ALA A CA 1
ATOM 611 C C . ALA A 1 80 ? 6.080 -6.070 19.018 1.00 74.38 80 ALA A C 1
ATOM 613 O O . ALA A 1 80 ? 6.315 -4.885 18.768 1.00 74.38 80 ALA A O 1
ATOM 614 N N . ALA A 1 81 ? 7.003 -6.900 19.515 1.00 73.12 81 ALA A N 1
ATOM 615 C CA . ALA A 1 81 ? 8.380 -6.473 19.736 1.00 73.12 81 ALA A CA 1
ATOM 616 C C . ALA A 1 81 ? 8.963 -5.897 18.438 1.00 73.12 81 ALA A C 1
ATOM 618 O O . ALA A 1 81 ? 8.839 -6.521 17.384 1.00 73.12 81 ALA A O 1
ATOM 619 N N . HIS A 1 82 ? 9.577 -4.714 18.536 1.00 76.06 82 HIS A N 1
ATOM 620 C CA . HIS A 1 82 ? 10.259 -4.078 17.413 1.00 76.06 82 HIS A CA 1
ATOM 621 C C . HIS A 1 82 ? 11.333 -5.028 16.878 1.00 76.06 82 HIS A C 1
ATOM 623 O O . HIS A 1 82 ? 12.210 -5.469 17.629 1.00 76.06 82 HIS A O 1
ATOM 629 N N . ASP A 1 83 ? 11.245 -5.348 15.592 1.00 78.12 83 ASP A N 1
ATOM 630 C CA . ASP A 1 83 ? 12.192 -6.202 14.892 1.00 78.12 83 ASP A CA 1
ATOM 631 C C . ASP A 1 83 ? 12.633 -5.461 13.625 1.00 78.12 83 ASP A C 1
ATOM 633 O O . ASP A 1 83 ? 11.986 -5.562 12.574 1.00 78.12 83 ASP A O 1
ATOM 637 N N . PRO A 1 84 ? 13.775 -4.747 13.696 1.00 74.31 84 PRO A N 1
ATOM 638 C CA . PRO A 1 84 ? 14.306 -3.983 12.574 1.00 74.31 84 PRO A CA 1
ATOM 639 C C . PRO A 1 84 ? 14.488 -4.810 11.294 1.00 74.31 84 PRO A C 1
ATOM 641 O O . PRO A 1 84 ? 14.534 -4.246 10.202 1.00 74.31 84 PRO A O 1
ATOM 644 N N . SER A 1 85 ? 14.601 -6.142 11.401 1.00 77.94 85 SER A N 1
ATOM 645 C CA . SER A 1 85 ? 14.771 -7.025 10.244 1.00 77.94 85 SER A CA 1
ATOM 646 C C . SER A 1 85 ? 13.508 -7.154 9.386 1.00 77.94 85 SER A C 1
ATOM 648 O O . SER A 1 85 ? 13.601 -7.467 8.196 1.00 77.94 85 SER A O 1
ATOM 650 N N . LEU A 1 86 ? 12.334 -6.877 9.959 1.00 79.44 86 LEU A N 1
ATOM 651 C CA . LEU A 1 86 ? 11.048 -6.926 9.264 1.00 79.44 86 LEU A CA 1
ATOM 652 C C . LEU A 1 86 ? 10.778 -5.660 8.447 1.00 79.44 86 LEU A C 1
ATOM 654 O O . LEU A 1 86 ? 10.102 -5.714 7.419 1.00 79.44 86 LEU A O 1
ATOM 658 N N . GLY A 1 87 ? 11.351 -4.537 8.875 1.00 86.00 87 GLY A N 1
ATOM 659 C CA . GLY A 1 87 ? 11.178 -3.232 8.255 1.00 86.00 87 GLY A CA 1
ATOM 660 C C . GLY A 1 87 ? 9.880 -2.513 8.635 1.00 86.00 87 GLY A C 1
ATOM 661 O O . GLY A 1 87 ? 8.919 -3.122 9.116 1.00 86.00 87 GLY A O 1
ATOM 662 N N . PRO A 1 88 ? 9.831 -1.197 8.378 1.00 89.00 88 PRO A N 1
ATOM 663 C CA . PRO A 1 88 ? 8.853 -0.297 8.988 1.00 89.00 88 PRO A CA 1
ATOM 664 C C . PRO A 1 88 ? 7.406 -0.586 8.567 1.00 89.00 88 PRO A C 1
ATOM 666 O O . PRO A 1 88 ? 6.493 -0.510 9.386 1.00 89.00 88 PRO A O 1
ATOM 669 N N . TRP A 1 89 ? 7.175 -0.994 7.315 1.00 90.75 89 TRP A N 1
ATOM 670 C CA . TRP A 1 89 ? 5.817 -1.267 6.829 1.00 90.75 89 TRP A CA 1
ATOM 671 C C . TRP A 1 89 ? 5.187 -2.505 7.472 1.00 90.75 89 TRP A C 1
ATOM 673 O O . TRP A 1 89 ? 3.971 -2.545 7.683 1.00 90.75 89 TRP A O 1
ATOM 683 N N . ILE A 1 90 ? 5.996 -3.527 7.773 1.00 89.69 90 ILE A N 1
ATOM 684 C CA . ILE A 1 90 ? 5.520 -4.742 8.441 1.00 89.69 90 ILE A CA 1
ATOM 685 C C . ILE A 1 90 ? 5.170 -4.439 9.895 1.00 89.69 90 ILE A C 1
ATOM 687 O O . ILE A 1 90 ? 4.154 -4.931 10.391 1.00 89.69 90 ILE A O 1
ATOM 691 N N . GLU A 1 91 ? 5.969 -3.615 10.565 1.00 88.44 91 GLU A N 1
ATOM 692 C CA . GLU A 1 91 ? 5.689 -3.180 11.932 1.00 88.44 91 GLU A CA 1
ATOM 693 C C . GLU A 1 91 ? 4.405 -2.358 12.004 1.00 88.44 91 GLU A C 1
ATOM 695 O O . GLU A 1 91 ? 3.521 -2.684 12.801 1.00 88.44 91 GLU A O 1
ATOM 700 N N . LEU A 1 92 ? 4.245 -1.380 11.102 1.00 90.06 92 LEU A N 1
ATOM 701 C CA . LEU A 1 92 ? 3.003 -0.620 10.980 1.00 90.06 92 LEU A CA 1
ATOM 702 C C . LEU A 1 92 ? 1.818 -1.562 10.740 1.00 90.06 92 LEU A C 1
ATOM 704 O O . LEU A 1 92 ? 0.841 -1.519 11.480 1.00 90.06 92 LEU A O 1
ATOM 708 N N . SER A 1 93 ? 1.914 -2.467 9.764 1.00 91.50 93 SER A N 1
ATOM 709 C CA . SER A 1 93 ? 0.834 -3.418 9.456 1.00 91.50 93 SER A CA 1
ATOM 710 C C . SER A 1 93 ? 0.489 -4.325 10.638 1.00 91.50 93 SER A C 1
ATOM 712 O O . SER A 1 93 ? -0.680 -4.640 10.862 1.00 91.50 93 SER A O 1
ATOM 714 N N . SER A 1 94 ? 1.489 -4.726 11.424 1.00 89.06 94 SER A N 1
ATOM 715 C CA . SER A 1 94 ? 1.287 -5.528 12.633 1.00 89.06 94 SER A CA 1
ATOM 716 C C . SER A 1 94 ? 0.530 -4.738 13.702 1.00 89.06 94 SER A C 1
ATOM 718 O O . SER A 1 94 ? -0.387 -5.276 14.321 1.00 89.06 94 SER A O 1
ATOM 720 N N . ALA A 1 95 ? 0.848 -3.453 13.879 1.00 89.94 95 ALA A N 1
ATOM 721 C CA . ALA A 1 95 ? 0.122 -2.565 14.783 1.00 89.94 95 ALA A CA 1
ATOM 722 C C . ALA A 1 95 ? -1.307 -2.260 14.290 1.00 89.94 95 ALA A C 1
ATOM 724 O O . ALA A 1 95 ? -2.247 -2.278 15.083 1.00 89.94 95 ALA A O 1
ATOM 725 N N . GLN A 1 96 ? -1.505 -2.063 12.982 1.00 93.50 96 GLN A N 1
ATOM 726 C CA . GLN A 1 96 ? -2.836 -1.904 12.383 1.00 93.50 96 GLN A CA 1
ATOM 727 C C . GLN A 1 96 ? -3.701 -3.153 12.635 1.00 93.50 96 GLN A C 1
ATOM 729 O O . GLN A 1 96 ? -4.842 -3.049 13.084 1.00 93.50 96 GLN A O 1
ATOM 734 N N . LEU A 1 97 ? -3.146 -4.351 12.417 1.00 91.69 97 LEU A N 1
ATOM 735 C CA . LEU A 1 97 ? -3.827 -5.620 12.695 1.00 91.69 97 LEU A CA 1
ATOM 736 C C . LEU A 1 97 ? -4.110 -5.829 14.188 1.00 91.69 97 LEU A C 1
ATOM 738 O O . LEU A 1 97 ? -5.156 -6.380 14.523 1.00 91.69 97 LEU A O 1
ATOM 742 N N . ALA A 1 98 ? -3.218 -5.384 15.076 1.00 90.88 98 ALA A N 1
ATOM 743 C CA . ALA A 1 98 ? -3.434 -5.409 16.522 1.00 90.88 98 ALA A CA 1
ATOM 744 C C . ALA A 1 98 ? -4.656 -4.567 16.921 1.00 90.88 98 ALA A C 1
ATOM 746 O O . ALA A 1 98 ? -5.549 -5.062 17.609 1.00 90.88 98 ALA A O 1
ATOM 747 N N . VAL A 1 99 ? -4.739 -3.332 16.417 1.00 94.38 99 VAL A N 1
ATOM 748 C CA . VAL A 1 99 ? -5.885 -2.432 16.622 1.00 94.38 99 VAL A CA 1
ATOM 749 C C . VAL A 1 99 ? -7.185 -3.058 16.106 1.00 94.38 99 VAL A C 1
ATOM 751 O O . VAL A 1 99 ? -8.178 -3.104 16.831 1.00 94.38 99 VAL A O 1
ATOM 754 N N . ILE A 1 100 ? -7.181 -3.605 14.886 1.00 94.62 100 ILE A N 1
ATOM 755 C CA . ILE A 1 100 ? -8.357 -4.277 14.308 1.00 94.62 100 ILE A CA 1
ATOM 756 C C . ILE A 1 100 ? -8.730 -5.526 15.125 1.00 94.62 100 ILE A C 1
ATOM 758 O O . ILE A 1 100 ? -9.909 -5.821 15.317 1.00 94.62 100 ILE A O 1
ATOM 762 N N . GLY A 1 101 ? -7.736 -6.249 15.646 1.00 92.88 101 GLY A N 1
ATOM 763 C CA . GLY A 1 101 ? -7.927 -7.373 16.556 1.00 92.88 101 GLY A CA 1
ATOM 764 C C . GLY A 1 101 ? -8.646 -6.962 17.840 1.00 92.88 101 GLY A C 1
ATOM 765 O O . GLY A 1 101 ? -9.626 -7.603 18.211 1.00 92.88 101 GLY A O 1
ATOM 766 N N . LEU A 1 102 ? -8.226 -5.865 18.477 1.00 93.75 102 LEU A N 1
ATOM 767 C CA . LEU A 1 102 ? -8.907 -5.306 19.651 1.00 93.75 102 LEU A CA 1
ATOM 768 C C . LEU A 1 102 ? -10.343 -4.889 19.323 1.00 93.75 102 LEU A C 1
ATOM 770 O O . LEU A 1 102 ? -11.260 -5.225 20.070 1.00 93.75 102 LEU A O 1
ATOM 774 N N . ALA A 1 103 ? -10.556 -4.240 18.177 1.00 96.19 103 ALA A N 1
ATOM 775 C CA . ALA A 1 103 ? -11.893 -3.886 17.708 1.00 96.19 103 ALA A CA 1
ATOM 776 C C . ALA A 1 103 ? -12.783 -5.112 17.477 1.00 96.19 103 ALA A C 1
ATOM 778 O O . ALA A 1 103 ? -13.970 -5.080 17.791 1.00 96.19 103 ALA A O 1
ATOM 779 N N . SER A 1 104 ? -12.209 -6.215 16.994 1.00 94.88 104 SER A N 1
ATOM 780 C CA . SER A 1 104 ? -12.921 -7.484 16.849 1.00 94.88 104 SER A CA 1
ATOM 781 C C . SER A 1 104 ? -13.310 -8.096 18.194 1.00 94.88 104 SER A C 1
ATOM 783 O O . SER A 1 104 ? -14.377 -8.693 18.276 1.00 94.88 104 SER A O 1
ATOM 785 N N . ILE A 1 105 ? -12.462 -7.989 19.224 1.00 93.81 105 ILE A N 1
ATOM 786 C CA . ILE A 1 105 ? -12.752 -8.534 20.562 1.00 93.81 105 ILE A CA 1
ATOM 787 C C . ILE A 1 105 ? -13.818 -7.693 21.274 1.00 93.81 105 ILE A C 1
ATOM 789 O O . ILE A 1 105 ? -14.671 -8.247 21.954 1.00 93.81 105 ILE A O 1
ATOM 793 N N . LEU A 1 106 ? -13.799 -6.375 21.071 1.00 96.06 106 LEU A N 1
ATOM 794 C CA . LEU A 1 106 ? -14.796 -5.435 21.594 1.00 96.06 106 LEU A CA 1
ATOM 795 C C . LEU A 1 106 ? -16.095 -5.391 20.773 1.00 96.06 106 LEU A C 1
ATOM 797 O O . LEU A 1 106 ? -16.936 -4.525 21.017 1.00 96.06 106 LEU A O 1
ATOM 801 N N . GLU A 1 107 ? -16.237 -6.275 19.779 1.00 95.81 107 GLU A N 1
ATOM 802 C CA . GLU A 1 107 ? -17.397 -6.351 18.882 1.00 95.81 107 GLU A CA 1
ATOM 803 C C . GLU A 1 107 ? -17.774 -4.985 18.273 1.00 95.81 107 GLU A C 1
ATOM 805 O O . GLU A 1 107 ? -18.947 -4.629 18.147 1.00 95.81 107 GLU A O 1
ATOM 810 N N . ALA A 1 108 ? -16.758 -4.198 17.908 1.00 96.88 108 ALA A N 1
ATOM 811 C CA . ALA A 1 108 ? -16.940 -2.818 17.488 1.00 96.88 108 ALA A CA 1
ATOM 812 C C . ALA A 1 108 ? -17.737 -2.699 16.182 1.00 96.88 108 ALA A C 1
ATOM 814 O O . ALA A 1 108 ? -17.492 -3.431 15.216 1.00 96.88 108 ALA A O 1
ATOM 815 N N . ARG A 1 109 ? -18.646 -1.716 16.108 1.00 95.44 109 ARG A N 1
ATOM 816 C CA . ARG A 1 109 ? -19.398 -1.420 14.871 1.00 95.44 109 ARG A CA 1
ATOM 817 C C . ARG A 1 109 ? -18.505 -0.816 13.787 1.00 95.44 109 ARG A C 1
ATOM 819 O O . ARG A 1 109 ? -18.745 -1.042 12.599 1.00 95.44 109 ARG A O 1
ATOM 826 N N . GLY A 1 110 ? -17.476 -0.079 14.195 1.00 96.50 110 GLY A N 1
ATOM 827 C CA . GLY A 1 110 ? -16.441 0.455 13.321 1.00 96.50 110 GLY A CA 1
ATOM 828 C C . GLY A 1 110 ? -15.099 0.594 14.031 1.00 96.50 110 GLY A C 1
ATOM 829 O O . GLY A 1 110 ? -15.029 0.680 15.258 1.00 96.50 110 GLY A O 1
ATOM 830 N N . CYS A 1 111 ? -14.026 0.630 13.248 1.00 98.00 111 CYS A N 1
ATOM 831 C CA . CYS A 1 111 ? -12.675 0.873 13.733 1.00 98.00 111 CYS A CA 1
ATOM 832 C C . CYS A 1 111 ? -11.958 1.860 12.816 1.00 98.00 111 CYS A C 1
ATOM 834 O O . CYS A 1 111 ? -11.957 1.677 11.600 1.00 98.00 111 CYS A O 1
ATOM 836 N N . ILE A 1 112 ? -11.331 2.878 13.399 1.00 98.00 112 ILE A N 1
ATOM 837 C CA . ILE A 1 112 ? -10.451 3.822 12.709 1.00 98.00 112 ILE A CA 1
ATOM 838 C C . ILE A 1 112 ? -9.035 3.529 13.139 1.00 98.00 112 ILE A C 1
ATOM 840 O O . ILE A 1 112 ? -8.760 3.383 14.328 1.00 98.00 112 ILE A O 1
ATOM 844 N N . VAL A 1 113 ? -8.149 3.440 12.167 1.00 97.75 113 VAL A N 1
ATOM 845 C CA . VAL A 1 113 ? -6.729 3.252 12.395 1.00 97.75 113 VAL A CA 1
ATOM 846 C C . VAL A 1 113 ? -6.032 4.528 11.960 1.00 97.75 113 VAL A C 1
ATOM 848 O O . VAL A 1 113 ? -6.203 4.945 10.818 1.00 97.75 113 VAL A O 1
ATOM 851 N N . PHE A 1 114 ? -5.287 5.146 12.871 1.00 97.19 114 PHE A N 1
ATOM 852 C CA . PHE A 1 114 ? -4.489 6.340 12.621 1.00 97.19 114 PHE A CA 1
ATOM 853 C C . PHE A 1 114 ? -2.995 6.029 12.663 1.00 97.19 114 PHE A C 1
ATOM 855 O O . PHE A 1 114 ? -2.535 5.185 13.442 1.00 97.19 114 PHE A O 1
ATOM 862 N N . HIS A 1 115 ? -2.232 6.748 11.846 1.00 95.31 115 HIS A N 1
ATOM 863 C CA . HIS A 1 115 ? -0.778 6.709 11.850 1.00 95.31 115 HIS A CA 1
ATOM 864 C C . HIS A 1 115 ? -0.212 7.273 13.175 1.00 95.31 115 HIS A C 1
ATOM 866 O O . HIS A 1 115 ? -0.779 8.215 13.739 1.00 95.31 115 HIS A O 1
ATOM 872 N N . PRO A 1 116 ? 0.915 6.743 13.692 1.00 92.94 116 PRO A N 1
ATOM 873 C CA . PRO A 1 116 ? 1.509 7.184 14.960 1.00 92.94 116 PRO A CA 1
ATOM 874 C C . PRO A 1 116 ? 2.031 8.629 14.991 1.00 92.94 116 PRO A C 1
ATOM 876 O O . PRO A 1 116 ? 2.331 9.130 16.071 1.00 92.94 116 PRO A O 1
ATOM 879 N N . ASP A 1 117 ? 2.121 9.324 13.853 1.00 93.00 117 ASP A N 1
ATOM 880 C CA . ASP A 1 117 ? 2.462 10.757 13.834 1.00 93.00 117 ASP A CA 1
ATOM 881 C C . ASP A 1 117 ? 1.307 11.676 14.263 1.00 93.00 117 ASP A C 1
ATOM 883 O O . ASP A 1 117 ? 1.520 12.869 14.470 1.00 93.00 117 ASP A O 1
ATOM 887 N N . LEU A 1 118 ? 0.097 11.123 14.417 1.00 93.94 118 LEU A N 1
ATOM 888 C CA . LEU A 1 118 ? -1.119 11.822 14.833 1.00 93.94 118 LEU A CA 1
ATOM 889 C C . LEU A 1 118 ? -1.560 12.962 13.896 1.00 93.94 118 LEU A C 1
ATOM 891 O O . LEU A 1 118 ? -2.479 13.702 14.251 1.00 93.94 118 LEU A O 1
ATOM 895 N N . ALA A 1 119 ? -0.981 13.085 12.696 1.00 92.94 119 ALA A N 1
ATOM 896 C CA . ALA A 1 119 ? -1.279 14.181 11.772 1.00 92.94 119 ALA A CA 1
ATOM 897 C C . ALA A 1 119 ? -2.753 14.184 11.332 1.00 92.94 119 ALA A C 1
ATOM 899 O O . ALA A 1 119 ? -3.356 15.239 11.144 1.00 92.94 119 ALA A O 1
ATOM 900 N N . ALA A 1 120 ? -3.369 13.002 11.229 1.00 93.62 120 ALA A N 1
ATOM 901 C CA . ALA A 1 120 ? -4.770 12.861 10.844 1.00 93.62 120 ALA A CA 1
ATOM 902 C C . ALA A 1 120 ? -5.748 13.543 11.814 1.00 93.62 120 ALA A C 1
ATOM 904 O O . ALA A 1 120 ? -6.792 14.020 11.379 1.00 93.62 120 ALA A O 1
ATOM 905 N N . PHE A 1 121 ? -5.418 13.660 13.103 1.00 93.19 121 PHE A N 1
ATOM 906 C CA . PHE A 1 121 ? -6.292 14.322 14.080 1.00 93.19 121 PHE A CA 1
ATOM 907 C C . PHE A 1 121 ? -6.462 15.829 13.822 1.00 93.19 121 PHE A C 1
ATOM 909 O O . PHE A 1 121 ? -7.479 16.417 14.219 1.00 93.19 121 PHE A O 1
ATOM 916 N N . ASP A 1 122 ? -5.485 16.442 13.151 1.00 90.06 122 ASP A N 1
ATOM 917 C CA . ASP A 1 122 ? -5.471 17.874 12.859 1.00 90.06 122 ASP A CA 1
ATOM 918 C C . ASP A 1 122 ? -6.304 18.227 11.623 1.00 90.06 122 ASP A C 1
ATOM 920 O O . ASP A 1 122 ? -6.863 19.323 11.549 1.00 90.06 122 ASP A O 1
ATOM 924 N N . ASP A 1 123 ? -6.479 17.289 10.687 1.00 91.12 123 ASP A N 1
ATOM 925 C CA . ASP A 1 123 ? -7.307 17.510 9.504 1.00 91.12 123 ASP A CA 1
ATOM 926 C C . ASP A 1 123 ? -8.780 17.151 9.778 1.00 91.12 123 ASP A C 1
ATOM 928 O O . ASP A 1 123 ? -9.087 16.019 10.170 1.00 91.12 123 ASP A O 1
ATOM 932 N N . PRO A 1 124 ? -9.738 18.071 9.555 1.00 89.69 124 PRO A N 1
ATOM 933 C CA . PRO A 1 124 ? -11.161 17.790 9.753 1.00 89.69 124 PRO A CA 1
ATOM 934 C C . PRO A 1 124 ? -11.704 16.717 8.794 1.00 89.69 124 PRO A C 1
ATOM 936 O O . PRO A 1 124 ? -12.750 16.128 9.076 1.00 89.69 124 PRO A O 1
ATOM 939 N N . GLY A 1 125 ? -11.013 16.437 7.682 1.00 91.19 125 GLY A N 1
ATOM 940 C CA . GLY A 1 125 ? -11.346 15.355 6.759 1.00 91.19 125 GLY A CA 1
ATOM 941 C C . GLY A 1 125 ? -11.225 13.967 7.389 1.00 91.19 125 GLY A C 1
ATOM 942 O O . GLY A 1 125 ? -11.944 13.061 6.977 1.00 91.19 125 GLY A O 1
ATOM 943 N N . SER A 1 126 ? -10.432 13.798 8.455 1.00 93.94 126 SER A N 1
ATOM 944 C CA . SER A 1 126 ? -10.291 12.511 9.161 1.00 93.94 126 SER A CA 1
ATOM 945 C C . SER A 1 126 ? -11.600 11.971 9.742 1.00 93.94 126 SER A C 1
ATOM 947 O O . SER A 1 126 ? -11.761 10.760 9.876 1.00 93.94 126 SER A O 1
ATOM 949 N N . LEU A 1 127 ? -12.584 12.835 10.013 1.00 94.00 127 LEU A N 1
ATOM 950 C CA . LEU A 1 127 ? -13.925 12.422 10.442 1.00 94.00 127 LEU A CA 1
ATOM 951 C C . LEU A 1 127 ? -14.633 11.571 9.376 1.00 94.00 127 LEU A C 1
ATOM 953 O O . LEU A 1 127 ? -15.426 10.690 9.712 1.00 94.00 127 LEU A O 1
ATOM 957 N N . GLN A 1 128 ? -14.316 11.783 8.093 1.00 94.19 128 GLN A N 1
ATOM 958 C CA . GLN A 1 128 ? -14.856 10.991 6.986 1.00 94.19 128 GLN A CA 1
ATOM 959 C C . GLN A 1 128 ? -14.366 9.542 7.005 1.00 94.19 128 GLN A C 1
ATOM 961 O O . GLN A 1 128 ? -15.005 8.697 6.389 1.00 94.19 128 GLN A O 1
ATOM 966 N N . LEU A 1 129 ? -13.299 9.217 7.744 1.00 95.69 129 LEU A N 1
ATOM 967 C CA . LEU A 1 129 ? -12.914 7.822 7.964 1.00 95.69 129 LEU A CA 1
ATOM 968 C C . LEU A 1 129 ? -13.943 7.084 8.835 1.00 95.69 129 LEU A C 1
ATOM 970 O O . LEU A 1 129 ? -14.108 5.876 8.691 1.00 95.69 129 LEU A O 1
ATOM 974 N N . ALA A 1 130 ? -14.657 7.799 9.714 1.00 94.50 130 ALA A N 1
ATOM 975 C CA . ALA A 1 130 ? -15.587 7.215 10.679 1.00 94.50 130 ALA A CA 1
ATOM 976 C C . ALA A 1 130 ? -17.058 7.330 10.281 1.00 94.50 130 ALA A C 1
ATOM 978 O O . ALA A 1 130 ? -17.795 6.350 10.387 1.00 94.50 130 ALA A O 1
ATOM 979 N N . ILE A 1 131 ? -17.491 8.504 9.816 1.00 94.12 131 ILE A N 1
ATOM 980 C CA . ILE A 1 131 ? -18.913 8.801 9.580 1.00 94.12 131 ILE A CA 1
ATOM 981 C C . ILE A 1 131 ? -19.582 7.763 8.655 1.00 94.12 131 ILE A C 1
ATOM 983 O O . ILE A 1 131 ? -20.553 7.134 9.080 1.00 94.12 131 ILE A O 1
ATOM 987 N N . PRO A 1 132 ? -19.054 7.465 7.451 1.00 94.12 132 PRO A N 1
ATOM 988 C CA . PRO A 1 132 ? -19.701 6.526 6.538 1.00 94.12 132 PRO A CA 1
ATOM 989 C C . PRO A 1 132 ? -19.699 5.083 7.048 1.00 94.12 132 PRO A C 1
ATOM 991 O O . PRO A 1 132 ? -20.564 4.297 6.665 1.00 94.12 132 PRO A O 1
ATOM 994 N N . ILE A 1 133 ? -18.733 4.718 7.896 1.00 95.25 133 ILE A N 1
ATOM 995 C CA . ILE A 1 133 ? -18.692 3.404 8.541 1.00 95.25 133 ILE A CA 1
ATOM 996 C C . ILE A 1 133 ? -19.835 3.287 9.552 1.00 95.25 133 ILE A C 1
ATOM 998 O O . ILE A 1 133 ? -20.587 2.313 9.535 1.00 95.25 133 ILE A O 1
ATOM 1002 N N . LEU A 1 134 ? -19.994 4.295 10.413 1.00 92.62 134 LEU A N 1
ATOM 1003 C CA . LEU A 1 134 ? -21.011 4.306 11.467 1.00 92.62 134 LEU A CA 1
ATOM 1004 C C . LEU A 1 134 ? -22.440 4.383 10.912 1.00 92.62 134 LEU A C 1
ATOM 1006 O O . LEU A 1 134 ? -23.356 3.806 11.504 1.00 92.62 134 LEU A O 1
ATOM 1010 N N . GLU A 1 135 ? -22.614 5.044 9.768 1.00 92.62 135 GLU A N 1
ATOM 1011 C CA . GLU A 1 135 ? -23.875 5.116 9.022 1.00 92.62 135 GLU A CA 1
ATOM 1012 C C . GLU A 1 135 ? -24.187 3.841 8.216 1.00 92.62 135 GLU A C 1
ATOM 1014 O O . GLU A 1 135 ? -25.283 3.716 7.671 1.00 92.62 135 GLU A O 1
ATOM 1019 N N . GLY A 1 136 ? -23.249 2.889 8.122 1.00 91.12 136 GLY A N 1
ATOM 1020 C CA . GLY A 1 136 ? -23.414 1.668 7.322 1.00 91.12 136 GLY A CA 1
ATOM 1021 C C . GLY A 1 136 ? -23.327 1.903 5.810 1.00 91.12 136 GLY A C 1
ATOM 1022 O O . GLY A 1 136 ? -23.815 1.094 5.024 1.00 91.12 136 GLY A O 1
ATOM 1023 N N . ASN A 1 137 ? -22.714 3.013 5.403 1.00 91.81 137 ASN A N 1
ATOM 1024 C CA . ASN A 1 137 ? -22.590 3.447 4.019 1.00 91.81 137 ASN A CA 1
ATOM 1025 C C . ASN A 1 137 ? -21.334 2.890 3.327 1.00 91.81 137 ASN A C 1
ATOM 1027 O O . ASN A 1 137 ? -21.334 2.804 2.100 1.00 91.81 137 ASN A O 1
ATOM 1031 N N . CYS A 1 138 ? -20.272 2.548 4.062 1.00 95.25 138 CYS A N 1
ATOM 1032 C CA . CYS A 1 138 ? -19.033 1.970 3.520 1.00 95.25 138 CYS A CA 1
ATOM 1033 C C . CYS A 1 138 ? -18.560 0.791 4.385 1.00 95.25 138 CYS A C 1
ATOM 1035 O O . CYS A 1 138 ? -18.795 0.768 5.592 1.00 95.25 138 CYS A O 1
ATOM 1037 N N . ASP A 1 139 ? -17.829 -0.149 3.782 1.00 96.62 139 ASP A N 1
ATOM 1038 C CA . ASP A 1 139 ? -17.110 -1.203 4.509 1.00 96.62 139 ASP A CA 1
ATOM 1039 C C . ASP A 1 139 ? -15.655 -0.816 4.808 1.00 96.62 139 ASP A C 1
ATOM 1041 O O . ASP A 1 139 ? -15.085 -1.250 5.811 1.00 96.62 139 ASP A O 1
ATOM 1045 N N . LEU A 1 140 ? -15.059 -0.004 3.932 1.00 97.38 140 LEU A N 1
ATOM 1046 C CA . LEU A 1 140 ? -13.700 0.515 4.044 1.00 97.38 140 LEU A CA 1
ATOM 1047 C C . LEU A 1 140 ? -13.674 1.968 3.556 1.00 97.38 140 LEU A C 1
ATOM 1049 O O . LEU A 1 140 ? -14.122 2.254 2.444 1.00 97.38 140 LEU A O 1
ATOM 1053 N N . VAL A 1 141 ? -13.128 2.878 4.358 1.00 97.50 141 VAL A N 1
ATOM 1054 C CA . VAL A 1 141 ? -12.835 4.252 3.939 1.00 97.50 141 VAL A CA 1
ATOM 1055 C C . VAL A 1 141 ? -11.326 4.432 3.854 1.00 97.50 141 VAL A C 1
ATOM 1057 O O . VAL A 1 141 ? -10.620 4.262 4.847 1.00 97.50 141 VAL A O 1
ATOM 1060 N N . MET A 1 142 ? -10.852 4.776 2.661 1.00 95.25 142 MET A N 1
ATOM 1061 C CA . MET A 1 142 ? -9.443 4.965 2.330 1.00 95.25 142 MET A CA 1
ATOM 1062 C C . MET A 1 142 ? -9.144 6.459 2.184 1.00 95.25 142 MET A C 1
ATOM 1064 O O . MET A 1 142 ? -9.895 7.154 1.498 1.00 95.25 142 MET A O 1
ATOM 1068 N N . PRO A 1 143 ? -8.067 6.979 2.781 1.00 94.31 143 PRO A N 1
ATOM 1069 C CA . PRO A 1 143 ? -7.671 8.359 2.582 1.00 94.31 143 PRO A CA 1
ATOM 1070 C C . PRO A 1 143 ? -7.091 8.577 1.181 1.00 94.31 143 PRO A C 1
ATOM 1072 O O . PRO A 1 143 ? -6.466 7.691 0.595 1.00 94.31 143 PRO A O 1
ATOM 1075 N N . VAL A 1 144 ? -7.261 9.794 0.675 1.00 92.31 144 VAL A N 1
ATOM 1076 C CA . VAL A 1 144 ? -6.573 10.311 -0.509 1.00 92.31 144 VAL A CA 1
ATOM 1077 C C . VAL A 1 144 ? -5.683 11.456 -0.054 1.00 92.31 144 VAL A C 1
ATOM 1079 O O . VAL A 1 144 ? -6.176 12.522 0.319 1.00 92.31 144 VAL A O 1
ATOM 1082 N N . TYR A 1 145 ? -4.376 11.212 -0.072 1.00 90.31 145 TYR A N 1
ATOM 1083 C CA . TYR A 1 145 ? -3.369 12.171 0.367 1.00 90.31 145 TYR A CA 1
ATOM 1084 C C . TYR A 1 145 ? -2.977 13.138 -0.764 1.00 90.31 145 TYR A C 1
ATOM 1086 O O . TYR A 1 145 ? -2.934 12.738 -1.935 1.00 90.31 145 TYR A O 1
ATOM 1094 N N . PRO A 1 146 ? -2.651 14.405 -0.452 1.00 85.94 146 PRO A N 1
ATOM 1095 C CA . PRO A 1 146 ? -2.101 15.339 -1.422 1.00 85.94 146 PRO A CA 1
ATOM 1096 C C . PRO A 1 146 ? -0.662 14.950 -1.781 1.00 85.94 146 PRO A C 1
ATOM 1098 O O . PRO A 1 146 ? 0.260 15.123 -0.985 1.00 85.94 146 PRO A O 1
ATOM 1101 N N . GLU A 1 147 ? -0.451 14.483 -3.009 1.00 84.50 147 GLU A N 1
ATOM 1102 C CA . GLU A 1 147 ? 0.879 14.141 -3.515 1.00 84.50 147 GLU A CA 1
ATOM 1103 C C . GLU A 1 147 ? 1.259 14.980 -4.740 1.00 84.50 147 GLU A C 1
ATOM 1105 O O . GLU A 1 147 ? 0.484 15.133 -5.689 1.00 84.50 147 GLU A O 1
ATOM 1110 N N . GLY A 1 148 ? 2.502 15.457 -4.755 1.00 88.56 148 GLY A N 1
ATOM 1111 C CA . GLY A 1 148 ? 3.107 16.133 -5.896 1.00 88.56 148 GLY A CA 1
ATOM 1112 C C . GLY A 1 148 ? 3.437 15.186 -7.055 1.00 88.56 148 GLY A C 1
ATOM 1113 O O . GLY A 1 148 ? 3.301 13.960 -6.976 1.00 88.56 148 GLY A O 1
ATOM 1114 N N . LYS A 1 149 ? 3.925 15.758 -8.163 1.00 91.19 149 LYS A N 1
ATOM 1115 C CA . LYS A 1 149 ? 4.242 15.016 -9.399 1.00 91.19 149 LYS A CA 1
ATOM 1116 C C . LYS A 1 149 ? 5.267 13.903 -9.181 1.00 91.19 149 LYS A C 1
ATOM 1118 O O . LYS A 1 149 ? 5.129 12.846 -9.789 1.00 91.19 149 LYS A O 1
ATOM 1123 N N . TYR A 1 150 ? 6.260 14.136 -8.324 1.00 92.38 150 TYR A N 1
ATOM 1124 C CA . TYR A 1 150 ? 7.413 13.247 -8.111 1.00 92.38 150 TYR A CA 1
ATOM 1125 C C . TYR A 1 150 ? 7.361 12.471 -6.790 1.00 92.38 150 TYR A C 1
ATOM 1127 O O . TYR A 1 150 ? 8.311 11.780 -6.438 1.00 92.38 150 TYR A O 1
ATOM 1135 N N . GLU A 1 151 ? 6.255 12.575 -6.059 1.00 89.88 151 GLU A N 1
ATOM 1136 C CA . GLU A 1 151 ? 6.048 11.884 -4.786 1.00 89.88 151 GLU A CA 1
ATOM 1137 C C . GLU A 1 151 ? 5.291 10.574 -5.013 1.00 89.88 151 GLU A C 1
ATOM 1139 O O . GLU A 1 151 ? 4.526 10.457 -5.974 1.00 89.88 151 GLU A O 1
ATOM 1144 N N . GLY A 1 152 ? 5.508 9.577 -4.151 1.00 90.69 152 GLY A N 1
ATOM 1145 C CA . GLY A 1 152 ? 4.749 8.323 -4.198 1.00 90.69 152 GLY A CA 1
ATOM 1146 C C . GLY A 1 152 ? 4.928 7.517 -5.493 1.00 90.69 152 GLY A C 1
ATOM 1147 O O . GLY A 1 152 ? 4.047 6.744 -5.859 1.00 90.69 152 GLY A O 1
ATOM 1148 N N . LEU A 1 153 ? 6.044 7.674 -6.219 1.00 94.94 153 LEU A N 1
ATOM 1149 C CA . LEU A 1 153 ? 6.208 7.091 -7.563 1.00 94.94 153 LEU A CA 1
ATOM 1150 C C . LEU A 1 153 ? 6.133 5.562 -7.596 1.00 94.94 153 LEU A C 1
ATOM 1152 O O . LEU A 1 153 ? 5.604 5.009 -8.557 1.00 94.94 153 LEU A O 1
ATOM 1156 N N . LEU A 1 154 ? 6.581 4.872 -6.544 1.00 96.00 154 LEU A N 1
ATOM 1157 C CA . LEU A 1 154 ? 6.424 3.419 -6.451 1.00 96.00 154 LEU A CA 1
ATOM 1158 C C . LEU A 1 154 ? 4.943 3.034 -6.322 1.00 96.00 154 LEU A C 1
ATOM 1160 O O . LEU A 1 154 ? 4.490 2.077 -6.952 1.00 96.00 154 LEU A O 1
ATOM 1164 N N . ASN A 1 155 ? 4.172 3.811 -5.556 1.00 95.75 155 ASN A N 1
ATOM 1165 C CA . ASN A 1 155 ? 2.732 3.629 -5.445 1.00 95.75 155 ASN A CA 1
ATOM 1166 C C . ASN A 1 155 ? 2.034 3.899 -6.789 1.00 95.75 155 ASN A C 1
ATOM 1168 O O . ASN A 1 155 ? 1.368 3.015 -7.323 1.00 95.75 155 ASN A O 1
ATOM 1172 N N . LYS A 1 156 ? 2.265 5.078 -7.378 1.00 96.06 156 LYS A N 1
ATOM 1173 C CA . LYS A 1 156 ? 1.660 5.528 -8.644 1.00 96.06 156 LYS A CA 1
ATOM 1174 C C . LYS A 1 156 ? 2.022 4.655 -9.844 1.00 96.06 156 LYS A C 1
ATOM 1176 O O . LYS A 1 156 ? 1.182 4.408 -10.703 1.00 96.06 156 LYS A O 1
ATOM 1181 N N . GLY A 1 157 ? 3.275 4.212 -9.910 1.00 97.31 157 GLY A N 1
ATOM 1182 C CA . GLY A 1 157 ? 3.829 3.479 -11.044 1.00 97.31 157 GLY A CA 1
ATOM 1183 C C . GLY A 1 157 ? 3.636 1.973 -10.995 1.00 97.31 157 GLY A C 1
ATOM 1184 O O . GLY A 1 157 ? 3.697 1.320 -12.037 1.00 97.31 157 GLY A O 1
ATOM 1185 N N . LEU A 1 158 ? 3.439 1.411 -9.799 1.00 98.25 158 LEU A N 1
ATOM 1186 C CA . LEU A 1 158 ? 3.421 -0.035 -9.601 1.00 98.25 158 LEU A CA 1
ATOM 1187 C C . LEU A 1 158 ? 2.307 -0.471 -8.651 1.00 98.25 158 LEU A C 1
ATOM 1189 O O . LEU A 1 158 ? 1.429 -1.214 -9.082 1.00 98.25 158 LEU A O 1
ATOM 1193 N N . LEU A 1 159 ? 2.315 -0.043 -7.382 1.00 97.56 159 LEU A N 1
ATOM 1194 C CA . LEU A 1 159 ? 1.439 -0.646 -6.365 1.00 97.56 159 LEU A CA 1
ATOM 1195 C C . LEU A 1 159 ? -0.048 -0.395 -6.644 1.00 97.56 159 LEU A C 1
ATOM 1197 O O . LEU A 1 159 ? -0.822 -1.352 -6.700 1.00 97.56 159 LEU A O 1
ATOM 1201 N N . ALA A 1 160 ? -0.446 0.860 -6.852 1.00 96.88 160 ALA A N 1
ATOM 1202 C CA . ALA A 1 160 ? -1.823 1.243 -7.149 1.00 96.88 160 ALA A CA 1
ATOM 1203 C C . ALA A 1 160 ? -2.336 0.657 -8.477 1.00 96.88 160 ALA A C 1
ATOM 1205 O O . ALA A 1 160 ? -3.370 -0.018 -8.452 1.00 96.88 160 ALA A O 1
ATOM 1206 N N . PRO A 1 161 ? -1.650 0.815 -9.629 1.00 97.88 161 PRO A N 1
ATOM 1207 C CA . PRO A 1 161 ? -2.171 0.300 -10.893 1.00 97.88 161 PRO A CA 1
ATOM 1208 C C . PRO A 1 161 ? -2.169 -1.236 -10.959 1.00 97.88 161 PRO A C 1
ATOM 1210 O O . PRO A 1 161 ? -3.126 -1.823 -11.478 1.00 97.88 161 PRO A O 1
ATOM 1213 N N . LEU A 1 162 ? -1.177 -1.914 -10.361 1.00 97.81 162 LEU A N 1
ATOM 1214 C CA . LEU A 1 162 ? -1.208 -3.371 -10.228 1.00 97.81 162 LEU A CA 1
ATOM 1215 C C . LEU A 1 162 ? -2.389 -3.795 -9.351 1.00 97.81 162 LEU A C 1
ATOM 1217 O O . LEU A 1 162 ? -3.211 -4.587 -9.812 1.00 97.81 162 LEU A O 1
ATOM 1221 N N . SER A 1 163 ? -2.535 -3.228 -8.148 1.00 96.06 163 SER A N 1
ATOM 1222 C CA . SER A 1 163 ? -3.650 -3.539 -7.238 1.00 96.06 163 SER A CA 1
ATOM 1223 C C . SER A 1 163 ? -5.001 -3.330 -7.915 1.00 96.06 163 SER A C 1
ATOM 1225 O O . SER A 1 163 ? -5.821 -4.246 -7.921 1.00 96.06 163 SER A O 1
ATOM 1227 N N . ARG A 1 164 ? -5.197 -2.192 -8.593 1.00 95.69 164 ARG A N 1
ATOM 1228 C CA . ARG A 1 164 ? -6.394 -1.884 -9.389 1.00 95.69 164 ARG A CA 1
ATOM 1229 C C . ARG A 1 164 ? -6.687 -2.959 -10.427 1.00 95.69 164 ARG A C 1
ATOM 1231 O O . ARG A 1 164 ? -7.827 -3.413 -10.525 1.00 95.69 164 ARG A O 1
ATOM 1238 N N . SER A 1 165 ? -5.675 -3.405 -11.172 1.00 96.12 165 SER A N 1
ATOM 1239 C CA . SER A 1 165 ? -5.856 -4.473 -12.159 1.00 96.12 165 SER A CA 1
ATOM 1240 C C . SER A 1 165 ? -6.254 -5.800 -11.507 1.00 96.12 165 SER A C 1
ATOM 1242 O O . SER A 1 165 ? -7.004 -6.567 -12.107 1.00 96.12 165 SER A O 1
ATOM 1244 N N . LEU A 1 166 ? -5.809 -6.078 -10.278 1.00 94.19 166 LEU A N 1
ATOM 1245 C CA . LEU A 1 166 ? -6.094 -7.324 -9.564 1.00 94.19 166 LEU A CA 1
ATOM 1246 C C . LEU A 1 166 ? -7.474 -7.312 -8.903 1.00 94.19 166 LEU A C 1
ATOM 1248 O O . LEU A 1 166 ? -8.218 -8.281 -9.065 1.00 94.19 166 LEU A O 1
ATOM 1252 N N . CYS A 1 167 ? -7.820 -6.231 -8.199 1.00 92.06 167 CYS A N 1
ATOM 1253 C CA . CYS A 1 167 ? -9.048 -6.116 -7.413 1.00 92.06 167 CYS A CA 1
ATOM 1254 C C . CYS A 1 167 ? -10.219 -5.444 -8.128 1.00 92.06 167 CYS A C 1
ATOM 1256 O O . CYS A 1 167 ? -11.353 -5.585 -7.683 1.00 92.06 167 CYS A O 1
ATOM 1258 N N . GLY A 1 168 ? -9.982 -4.755 -9.246 1.00 93.75 168 GLY A N 1
ATOM 1259 C CA . GLY A 1 168 ? -11.038 -4.074 -9.997 1.00 93.75 168 GLY A CA 1
ATOM 1260 C C . GLY A 1 168 ? -11.590 -2.841 -9.276 1.00 93.75 168 GLY A C 1
ATOM 1261 O O . GLY A 1 168 ? -12.699 -2.392 -9.569 1.00 93.75 168 GLY A O 1
ATOM 1262 N N . ARG A 1 169 ? -10.829 -2.285 -8.330 1.00 94.81 169 ARG A N 1
ATOM 1263 C CA . ARG A 1 169 ? -11.160 -1.072 -7.574 1.00 94.81 169 ARG A CA 1
ATOM 1264 C C . ARG A 1 169 ? -10.114 0.001 -7.870 1.00 94.81 169 ARG A C 1
ATOM 1266 O O . ARG A 1 169 ? -8.918 -0.272 -7.787 1.00 94.81 169 ARG A O 1
ATOM 1273 N N . ARG A 1 170 ? -10.546 1.209 -8.242 1.00 94.56 170 ARG A N 1
ATOM 1274 C CA . ARG A 1 170 ? -9.649 2.344 -8.528 1.00 94.56 170 ARG A CA 1
ATOM 1275 C C . ARG A 1 170 ? -9.255 3.055 -7.237 1.00 94.56 170 ARG A C 1
ATOM 1277 O O . ARG A 1 170 ? -9.727 4.150 -6.980 1.00 94.56 170 ARG A O 1
ATOM 1284 N N . VAL A 1 171 ? -8.436 2.390 -6.430 1.00 92.38 171 VAL A N 1
ATOM 1285 C CA . VAL A 1 171 ? -7.914 2.943 -5.176 1.00 92.38 171 VAL A CA 1
ATOM 1286 C C . VAL A 1 171 ? -6.570 3.611 -5.442 1.00 92.38 171 VAL A C 1
ATOM 1288 O O . VAL A 1 171 ? -5.668 2.987 -6.005 1.00 92.38 171 VAL A O 1
ATOM 1291 N N . SER A 1 172 ? -6.443 4.869 -5.030 1.00 90.19 172 SER A N 1
ATOM 1292 C CA . SER A 1 172 ? -5.227 5.677 -5.205 1.00 90.19 172 SER A CA 1
ATOM 1293 C C . SER A 1 172 ? -4.048 5.213 -4.336 1.00 90.19 172 SER A C 1
ATOM 1295 O O . SER A 1 172 ? -2.912 5.172 -4.811 1.00 90.19 172 SER A O 1
ATOM 1297 N N . ALA A 1 173 ? -4.310 4.802 -3.093 1.00 91.81 173 ALA A N 1
ATOM 1298 C CA . ALA A 1 173 ? -3.317 4.294 -2.146 1.00 91.81 173 ALA A CA 1
ATOM 1299 C C . ALA A 1 173 ? -3.769 2.943 -1.548 1.00 91.81 173 ALA A C 1
ATOM 1301 O O . ALA A 1 173 ? -4.475 2.918 -0.544 1.00 91.81 173 ALA A O 1
ATOM 1302 N N . PRO A 1 174 ? -3.405 1.788 -2.141 1.00 93.56 174 PRO A N 1
ATOM 1303 C CA . PRO A 1 174 ? -3.801 0.470 -1.632 1.00 93.56 174 PRO A CA 1
ATOM 1304 C C . PRO A 1 174 ? -3.161 0.090 -0.281 1.00 93.56 174 PRO A C 1
ATOM 1306 O O . PRO A 1 174 ? -3.665 -0.825 0.373 1.00 93.56 174 PRO A O 1
ATOM 1309 N N . LEU A 1 175 ? -2.089 0.785 0.126 1.00 91.44 175 LEU A N 1
ATOM 1310 C CA . LEU A 1 175 ? -1.430 0.697 1.438 1.00 91.44 175 LEU A CA 1
ATOM 1311 C C . LEU A 1 175 ? -1.494 2.058 2.150 1.00 91.44 175 LEU A C 1
ATOM 1313 O O . LEU A 1 175 ? -0.522 2.812 2.103 1.00 91.44 175 LEU A O 1
ATOM 1317 N N . PRO A 1 176 ? -2.633 2.419 2.752 1.00 92.25 176 PRO A N 1
ATOM 1318 C CA . PRO A 1 176 ? -2.770 3.691 3.436 1.00 92.25 176 PRO A CA 1
ATOM 1319 C C . PRO A 1 176 ? -2.179 3.622 4.852 1.00 92.25 176 PRO A C 1
ATOM 1321 O O . PRO A 1 176 ? -2.119 2.553 5.472 1.00 92.25 176 PRO A O 1
ATOM 1324 N N . SER A 1 177 ? -1.785 4.778 5.379 1.00 92.25 177 SER A N 1
ATOM 1325 C CA . SER A 1 177 ? -1.340 4.907 6.769 1.00 92.25 177 SER A CA 1
ATOM 1326 C C . SER A 1 177 ? -2.523 4.930 7.740 1.00 92.25 177 SER A C 1
ATOM 1328 O O . SER A 1 177 ? -2.464 4.285 8.789 1.00 92.25 177 SER A O 1
ATOM 1330 N N . ASP A 1 178 ? -3.608 5.605 7.350 1.00 95.75 178 ASP A N 1
ATOM 1331 C CA . ASP A 1 178 ? -4.866 5.709 8.095 1.00 95.75 178 ASP A CA 1
ATOM 1332 C C . ASP A 1 178 ? -6.011 5.095 7.299 1.00 95.75 178 ASP A C 1
ATOM 1334 O O . ASP A 1 178 ? -5.988 5.107 6.073 1.00 95.75 178 ASP A O 1
ATOM 1338 N N . PHE A 1 179 ? -7.040 4.577 7.959 1.00 97.75 179 PHE A N 1
ATOM 1339 C CA . PHE A 1 179 ? -8.264 4.133 7.285 1.00 97.75 179 PHE A CA 1
ATOM 1340 C C . PHE A 1 179 ? -9.371 3.825 8.296 1.00 97.75 179 PHE A C 1
ATOM 1342 O O . PHE A 1 179 ? -9.116 3.620 9.482 1.00 97.75 179 PHE A O 1
ATOM 1349 N N . GLY A 1 180 ? -10.612 3.756 7.813 1.00 97.88 180 GLY A N 1
ATOM 1350 C CA . GLY A 1 180 ? -11.764 3.295 8.591 1.00 97.88 180 GLY A CA 1
ATOM 1351 C C . GLY A 1 180 ? -12.319 1.975 8.068 1.00 97.88 180 GLY A C 1
ATOM 1352 O O . GLY A 1 180 ? -12.382 1.776 6.858 1.00 97.88 180 GLY A O 1
ATOM 1353 N N . VAL A 1 181 ? -12.743 1.074 8.954 1.00 97.88 181 VAL A N 1
ATOM 1354 C CA . VAL A 1 181 ? -13.316 -0.240 8.609 1.00 97.88 181 VAL A CA 1
ATOM 1355 C C . VAL A 1 181 ? -14.598 -0.534 9.381 1.00 97.88 181 VAL A C 1
ATOM 1357 O O . VAL A 1 181 ? -14.700 -0.237 10.571 1.00 97.88 181 VAL A O 1
ATOM 1360 N N . SER A 1 182 ? -15.568 -1.158 8.710 1.00 97.56 182 SER A N 1
ATOM 1361 C CA . SER A 1 182 ? -16.829 -1.621 9.309 1.00 97.56 182 SER A CA 1
ATOM 1362 C C . SER A 1 182 ? -16.656 -2.904 10.121 1.00 97.56 182 SER A C 1
ATOM 1364 O O . SER A 1 182 ? -15.695 -3.645 9.924 1.00 97.56 182 SER A O 1
ATOM 1366 N N . ALA A 1 183 ? -17.628 -3.237 10.977 1.00 95.75 183 ALA A N 1
ATOM 1367 C CA . ALA A 1 183 ? -17.692 -4.522 11.690 1.00 95.75 183 ALA A CA 1
ATOM 1368 C C . ALA A 1 183 ? -17.513 -5.746 10.772 1.00 95.75 183 ALA A C 1
ATOM 1370 O O . ALA A 1 183 ? -16.826 -6.715 11.119 1.00 95.75 183 ALA A O 1
ATOM 1371 N N . ARG A 1 184 ? -18.096 -5.693 9.564 1.00 94.44 184 ARG A N 1
ATOM 1372 C CA . ARG A 1 184 ? -17.922 -6.732 8.542 1.00 94.44 184 ARG A CA 1
ATOM 1373 C C . ARG A 1 184 ? -16.454 -6.843 8.144 1.00 94.44 184 ARG A C 1
ATOM 1375 O O . ARG A 1 184 ? -15.919 -7.949 8.096 1.00 94.44 184 ARG A O 1
ATOM 1382 N N . MET A 1 185 ? -15.806 -5.715 7.868 1.00 94.69 185 MET A N 1
ATOM 1383 C CA . MET A 1 185 ? -14.420 -5.689 7.415 1.00 94.69 185 MET A CA 1
ATOM 1384 C C . MET A 1 185 ? -13.425 -6.025 8.533 1.00 94.69 185 MET A C 1
ATOM 1386 O O . MET A 1 185 ? -12.477 -6.765 8.282 1.00 94.69 185 MET A O 1
ATOM 1390 N N . ILE A 1 186 ? -13.694 -5.603 9.774 1.00 95.12 186 ILE A N 1
ATOM 1391 C CA . ILE A 1 186 ? -12.978 -6.049 10.980 1.00 95.12 186 ILE A CA 1
ATOM 1392 C C . ILE A 1 186 ? -12.988 -7.577 11.029 1.00 95.12 186 ILE A C 1
ATOM 1394 O O . ILE A 1 186 ? -11.931 -8.205 11.044 1.00 95.12 186 ILE A O 1
ATOM 1398 N N . SER A 1 187 ? -14.178 -8.178 10.938 1.00 91.19 187 SER A N 1
ATOM 1399 C CA . SER A 1 187 ? -14.332 -9.634 10.940 1.00 91.19 187 SER A CA 1
ATOM 1400 C C . SER A 1 187 ? -13.593 -10.292 9.777 1.00 91.19 187 SER A C 1
ATOM 1402 O O . SER A 1 187 ? -13.024 -11.360 9.951 1.00 91.19 187 SER A O 1
ATOM 1404 N N . ARG A 1 188 ? -13.571 -9.690 8.582 1.00 90.19 188 ARG A N 1
ATOM 1405 C CA . ARG A 1 188 ? -12.847 -10.236 7.421 1.00 90.19 188 ARG A CA 1
ATOM 1406 C C . ARG A 1 188 ? -11.330 -10.157 7.556 1.00 90.19 188 ARG A C 1
ATOM 1408 O O . ARG A 1 188 ? -10.654 -11.098 7.156 1.00 90.19 188 ARG A O 1
ATOM 1415 N N . MET A 1 189 ? -10.803 -9.068 8.107 1.00 89.19 189 MET A N 1
ATOM 1416 C CA . MET A 1 189 ? -9.365 -8.870 8.308 1.00 89.19 189 MET A CA 1
ATOM 1417 C C . MET A 1 189 ? -8.815 -9.738 9.447 1.00 89.19 189 MET A C 1
ATOM 1419 O O . MET A 1 189 ? -7.638 -10.102 9.430 1.00 89.19 189 MET A O 1
ATOM 1423 N N . THR A 1 190 ? -9.665 -10.120 10.406 1.00 85.81 190 THR A N 1
ATOM 1424 C CA . THR A 1 190 ? -9.306 -11.046 11.491 1.00 85.81 190 THR A CA 1
ATOM 1425 C C . THR A 1 190 ? -9.651 -12.509 11.179 1.00 85.81 190 THR A C 1
ATOM 1427 O O . THR A 1 190 ? -8.978 -13.419 11.676 1.00 85.81 190 THR A O 1
ATOM 1430 N N . ALA A 1 191 ? -10.659 -12.775 10.338 1.00 73.94 191 ALA A N 1
ATOM 1431 C CA . ALA A 1 191 ? -11.059 -14.124 9.951 1.00 73.94 191 ALA A CA 1
ATOM 1432 C C . ALA A 1 191 ? -10.081 -14.752 8.956 1.00 73.94 191 ALA A C 1
ATOM 1434 O O . ALA A 1 191 ? -9.705 -14.175 7.942 1.00 73.94 191 ALA A O 1
ATOM 1435 N N . GLY A 1 192 ? -9.747 -16.019 9.193 1.00 53.22 192 GLY A N 1
ATOM 1436 C CA . GLY A 1 192 ? -9.112 -16.835 8.165 1.00 53.22 192 GLY A CA 1
ATOM 1437 C C . GLY A 1 192 ? -7.614 -16.621 7.990 1.00 53.22 192 GLY A C 1
ATOM 1438 O O . GLY A 1 192 ? -7.110 -16.913 6.913 1.00 53.22 192 GLY A O 1
ATOM 1439 N N . GLN A 1 193 ? -6.871 -16.228 9.028 1.00 48.84 193 GLN A N 1
ATOM 1440 C CA . GLN A 1 193 ? -5.436 -16.518 9.040 1.00 48.84 193 GLN A CA 1
ATOM 1441 C C . GLN A 1 193 ? -5.248 -18.030 9.278 1.00 48.84 193 GLN A C 1
ATOM 1443 O O . GLN A 1 193 ? -5.477 -18.498 10.402 1.00 48.84 193 GLN A O 1
ATOM 1448 N N . PRO A 1 194 ? -4.907 -18.851 8.258 1.00 38.72 194 PRO A N 1
ATOM 1449 C CA . PRO A 1 194 ? -4.663 -20.266 8.497 1.00 38.72 194 PRO A CA 1
ATOM 1450 C C . PRO A 1 194 ? -3.499 -20.399 9.482 1.00 38.72 194 PRO A C 1
ATOM 1452 O O . PRO A 1 194 ? -2.512 -19.677 9.368 1.00 38.72 194 PRO A O 1
ATOM 1455 N N . GLN A 1 195 ? -3.572 -21.365 10.405 1.00 37.38 195 GLN A N 1
ATOM 1456 C CA . GLN A 1 195 ? -2.515 -21.675 11.393 1.00 37.38 195 GLN A CA 1
ATOM 1457 C C . GLN A 1 195 ? -1.106 -21.830 10.786 1.00 37.38 195 GLN A C 1
ATOM 1459 O O . GLN A 1 195 ? -0.118 -21.716 11.499 1.00 37.38 195 GLN A O 1
ATOM 1464 N N . ARG A 1 196 ? -1.006 -22.042 9.466 1.00 32.91 196 ARG A N 1
ATOM 1465 C CA . ARG A 1 196 ? 0.242 -22.161 8.699 1.00 32.91 196 ARG A CA 1
ATOM 1466 C C . ARG A 1 196 ? 0.765 -20.860 8.066 1.00 32.91 196 ARG A C 1
ATOM 1468 O O . ARG A 1 196 ? 1.911 -20.850 7.640 1.00 32.91 196 ARG A O 1
ATOM 1475 N N . ALA A 1 197 ? -0.037 -19.794 7.981 1.00 37.41 197 ALA A N 1
ATOM 1476 C CA . ALA A 1 197 ? 0.393 -18.467 7.507 1.00 37.41 197 ALA A CA 1
ATOM 1477 C C . ALA A 1 197 ? 0.832 -17.533 8.652 1.00 37.41 197 ALA A C 1
ATOM 1479 O O . ALA A 1 197 ? 1.252 -16.412 8.396 1.00 37.41 197 ALA A O 1
ATOM 1480 N N . LEU A 1 198 ? 0.753 -18.017 9.893 1.00 38.75 198 LEU A N 1
ATOM 1481 C CA . LEU A 1 198 ? 0.963 -17.274 11.137 1.00 38.75 198 LEU A CA 1
ATOM 1482 C C . LEU A 1 198 ? 2.426 -17.198 11.600 1.00 38.75 198 LEU A C 1
ATOM 1484 O O . LEU A 1 198 ? 2.690 -16.788 12.722 1.00 38.75 198 LEU A O 1
ATOM 1488 N N . THR A 1 199 ? 3.384 -17.596 10.763 1.00 45.03 199 THR A N 1
ATOM 1489 C CA . THR A 1 199 ? 4.813 -17.583 11.126 1.00 45.03 199 THR A CA 1
ATOM 1490 C C . THR A 1 199 ? 5.624 -16.519 10.395 1.00 45.03 199 THR A C 1
ATOM 1492 O O . THR A 1 199 ? 6.806 -16.379 10.682 1.00 45.03 199 THR A O 1
ATOM 1495 N N . ALA A 1 200 ? 5.035 -15.792 9.441 1.00 57.09 200 ALA A N 1
ATOM 1496 C CA . ALA A 1 200 ? 5.725 -14.737 8.709 1.00 57.09 200 ALA A CA 1
ATOM 1497 C C . ALA A 1 200 ? 4.950 -13.420 8.861 1.00 57.09 200 ALA A C 1
ATOM 1499 O O . ALA A 1 200 ? 3.767 -13.391 8.522 1.00 57.09 200 ALA A O 1
ATOM 1500 N N . PRO A 1 201 ? 5.591 -12.354 9.351 1.00 70.75 201 PRO A N 1
ATOM 1501 C CA . PRO A 1 201 ? 5.040 -11.003 9.351 1.00 70.75 201 PRO A CA 1
ATOM 1502 C C . PRO A 1 201 ? 4.651 -10.557 7.931 1.00 70.75 201 PRO A C 1
ATOM 1504 O O . PRO A 1 201 ? 5.340 -10.892 6.963 1.00 70.75 201 PRO A O 1
ATOM 1507 N N . ARG A 1 202 ? 3.522 -9.851 7.779 1.00 81.38 202 ARG A N 1
ATOM 1508 C CA . ARG A 1 202 ? 2.951 -9.480 6.468 1.00 81.38 202 ARG A CA 1
ATOM 1509 C C . ARG A 1 202 ? 2.394 -8.069 6.476 1.00 81.38 202 ARG A C 1
ATOM 1511 O O . ARG A 1 202 ? 1.924 -7.599 7.507 1.00 81.38 202 ARG A O 1
ATOM 1518 N N . LEU A 1 203 ? 2.380 -7.446 5.297 1.00 91.00 203 LEU A N 1
ATOM 1519 C CA . LEU A 1 203 ? 1.665 -6.187 5.123 1.00 91.00 203 LEU A CA 1
ATOM 1520 C C . LEU A 1 203 ? 0.160 -6.422 5.075 1.00 91.00 203 LEU A C 1
ATOM 1522 O O . LEU A 1 203 ? -0.308 -7.381 4.454 1.00 91.00 203 LEU A O 1
ATOM 1526 N N . LEU A 1 204 ? -0.584 -5.517 5.698 1.00 91.19 204 LEU A N 1
ATOM 1527 C CA . LEU A 1 204 ? -2.024 -5.435 5.541 1.00 91.19 204 LEU A CA 1
ATOM 1528 C C . LEU A 1 204 ? -2.315 -4.668 4.250 1.00 91.19 204 LEU A C 1
ATOM 1530 O O . LEU A 1 204 ? -1.844 -3.552 4.076 1.00 91.19 204 LEU A O 1
ATOM 1534 N N . TRP A 1 205 ? -3.112 -5.260 3.359 1.00 93.31 205 TRP A N 1
ATOM 1535 C CA . TRP A 1 205 ? -3.574 -4.628 2.119 1.00 93.31 205 TRP A CA 1
ATOM 1536 C C . TRP A 1 205 ? -5.090 -4.387 2.184 1.00 93.31 205 TRP A C 1
ATOM 1538 O O . TRP A 1 205 ? -5.847 -5.189 1.620 1.00 93.31 205 TRP A O 1
ATOM 1548 N N . PRO A 1 206 ? -5.579 -3.322 2.859 1.00 92.94 206 PRO A N 1
ATOM 1549 C CA . PRO A 1 206 ? -7.011 -3.132 3.095 1.00 92.94 206 PRO A CA 1
ATOM 1550 C C . PRO A 1 206 ? -7.836 -3.126 1.808 1.00 92.94 206 PRO A C 1
ATOM 1552 O O . PRO A 1 206 ? -8.865 -3.796 1.720 1.00 92.94 206 PRO A O 1
ATOM 1555 N N . ALA A 1 207 ? -7.333 -2.445 0.774 1.00 92.00 207 ALA A N 1
ATOM 1556 C CA . ALA A 1 207 ? -7.982 -2.361 -0.530 1.00 92.00 207 ALA A CA 1
ATOM 1557 C C . ALA A 1 207 ? -8.125 -3.731 -1.213 1.00 92.00 207 ALA A C 1
ATOM 1559 O O . ALA A 1 207 ? -9.142 -4.003 -1.853 1.00 92.00 207 ALA A O 1
ATOM 1560 N N . THR A 1 208 ? -7.127 -4.608 -1.063 1.00 89.25 208 THR A N 1
ATOM 1561 C CA . THR A 1 208 ? -7.182 -5.973 -1.598 1.00 89.25 208 THR A CA 1
ATOM 1562 C C . THR A 1 208 ? -8.213 -6.798 -0.839 1.00 89.25 208 THR A C 1
ATOM 1564 O O . THR A 1 208 ? -9.044 -7.439 -1.477 1.00 89.25 208 THR A O 1
ATOM 1567 N N . VAL A 1 209 ? -8.218 -6.743 0.499 1.00 89.50 209 VAL A N 1
ATOM 1568 C CA . VAL A 1 209 ? -9.195 -7.474 1.326 1.00 89.50 209 VAL A CA 1
ATOM 1569 C C . VAL A 1 209 ? -10.624 -7.051 0.974 1.00 89.50 209 VAL A C 1
ATOM 1571 O O . VAL A 1 209 ? -11.448 -7.901 0.636 1.00 89.50 209 VAL A O 1
ATOM 1574 N N . ALA A 1 210 ? -10.906 -5.745 0.968 1.00 90.94 210 ALA A N 1
ATOM 1575 C CA . ALA A 1 210 ? -12.239 -5.234 0.662 1.00 90.94 210 ALA A CA 1
ATOM 1576 C C . ALA A 1 210 ? -12.646 -5.479 -0.797 1.00 90.94 210 ALA A C 1
ATOM 1578 O O . ALA A 1 210 ? -13.775 -5.889 -1.065 1.00 90.94 210 ALA A O 1
ATOM 1579 N N . GLY A 1 211 ? -11.725 -5.283 -1.746 1.00 88.25 211 GLY A N 1
ATOM 1580 C CA . GLY A 1 211 ? -11.987 -5.511 -3.166 1.00 88.25 211 GLY A CA 1
ATOM 1581 C C . GLY A 1 211 ? -12.302 -6.974 -3.484 1.00 88.25 211 GLY A C 1
ATOM 1582 O O . GLY A 1 211 ? -13.236 -7.245 -4.236 1.00 88.25 211 GLY A O 1
ATOM 1583 N N . MET A 1 212 ? -11.569 -7.914 -2.879 1.00 85.00 212 MET A N 1
ATOM 1584 C CA . MET A 1 212 ? -11.806 -9.354 -3.038 1.00 85.00 212 MET A CA 1
ATOM 1585 C C . MET A 1 212 ? -13.107 -9.814 -2.363 1.00 85.00 212 MET A C 1
ATOM 1587 O O . MET A 1 212 ? -13.780 -10.704 -2.878 1.00 85.00 212 MET A O 1
ATOM 1591 N N . ASP A 1 213 ? -13.497 -9.192 -1.246 1.00 86.31 213 ASP A N 1
ATOM 1592 C CA . ASP A 1 213 ? -14.740 -9.523 -0.538 1.00 86.31 213 ASP A CA 1
ATOM 1593 C C . ASP A 1 213 ? -16.003 -8.882 -1.142 1.00 86.31 213 ASP A C 1
ATOM 1595 O O . ASP A 1 213 ? -17.118 -9.108 -0.665 1.00 86.31 213 ASP A O 1
ATOM 1599 N N . GLY A 1 214 ? -15.848 -8.043 -2.170 1.00 87.06 214 GLY A N 1
ATOM 1600 C CA . GLY A 1 214 ? -16.947 -7.243 -2.711 1.00 87.06 214 GLY A CA 1
ATOM 1601 C C . GLY A 1 214 ? -17.477 -6.205 -1.715 1.00 87.06 214 GLY A C 1
ATOM 1602 O O . GLY A 1 214 ? -18.656 -5.868 -1.767 1.00 87.06 214 GLY A O 1
ATOM 1603 N N . GLY A 1 215 ? -16.633 -5.739 -0.790 1.00 90.12 215 GLY A N 1
ATOM 1604 C CA . GLY A 1 215 ? -16.959 -4.648 0.125 1.00 90.12 215 GLY A CA 1
ATOM 1605 C C . GLY A 1 215 ? -17.078 -3.307 -0.600 1.00 90.12 215 GLY A C 1
ATOM 1606 O O . GLY A 1 215 ? -16.478 -3.105 -1.667 1.00 90.12 215 GLY A O 1
ATOM 1607 N N . GLU A 1 216 ? -17.852 -2.400 -0.009 1.00 94.31 216 GLU A N 1
ATOM 1608 C CA . GLU A 1 216 ? -17.990 -1.026 -0.497 1.00 94.31 216 GLU A CA 1
ATOM 1609 C C . GLU A 1 216 ? -16.815 -0.173 -0.004 1.00 94.31 216 GLU A C 1
ATOM 1611 O O . GLU A 1 216 ? -16.589 -0.051 1.204 1.00 94.31 216 GLU A O 1
ATOM 1616 N N . ILE A 1 217 ? -16.061 0.407 -0.941 1.00 95.25 217 ILE A N 1
ATOM 1617 C CA . ILE A 1 217 ? -14.883 1.230 -0.648 1.00 95.25 217 ILE A CA 1
ATOM 1618 C C . ILE A 1 217 ? -15.189 2.686 -0.986 1.00 95.25 217 ILE A C 1
ATOM 1620 O O . ILE A 1 217 ? -15.625 3.007 -2.095 1.00 95.25 217 ILE A O 1
ATOM 1624 N N . CYS A 1 218 ? -14.902 3.563 -0.036 1.00 95.56 218 CYS A N 1
ATOM 1625 C CA . CYS A 1 218 ? -15.048 5.003 -0.171 1.00 95.56 218 CYS A CA 1
ATOM 1626 C C . CYS A 1 218 ? -13.686 5.683 -0.062 1.00 95.56 218 CYS A C 1
ATOM 1628 O O . CYS A 1 218 ? -12.811 5.203 0.656 1.00 95.56 218 CYS A O 1
ATOM 1630 N N . GLU A 1 219 ? -13.516 6.802 -0.758 1.00 94.31 219 GLU A N 1
ATOM 1631 C CA . GLU A 1 219 ? -12.296 7.606 -0.698 1.00 94.31 219 GLU A CA 1
ATOM 1632 C C . GLU A 1 219 ? -12.570 8.931 0.024 1.00 94.31 219 GLU A C 1
ATOM 1634 O O . GLU A 1 219 ? -13.503 9.655 -0.327 1.00 94.31 219 GLU A O 1
ATOM 1639 N N . ALA A 1 220 ? -11.764 9.239 1.039 1.00 93.75 220 ALA A N 1
ATOM 1640 C CA . ALA A 1 220 ? -11.849 10.453 1.844 1.00 93.75 220 ALA A CA 1
ATOM 1641 C C . ALA A 1 220 ? -10.625 11.345 1.582 1.00 93.75 220 ALA A C 1
ATOM 1643 O O . ALA A 1 220 ? -9.510 10.936 1.902 1.00 93.75 220 ALA A O 1
ATOM 1644 N N . PRO A 1 221 ? -10.783 12.559 1.033 1.00 91.94 221 PRO A N 1
ATOM 1645 C CA . PRO A 1 221 ? -9.676 13.506 0.944 1.00 91.94 221 PRO A CA 1
ATOM 1646 C C . PRO A 1 221 ? -9.141 13.831 2.342 1.00 91.94 221 PRO A C 1
ATOM 1648 O O . PRO A 1 221 ? -9.910 14.254 3.206 1.00 91.94 221 PRO A O 1
ATOM 1651 N N . LEU A 1 222 ? -7.839 13.634 2.552 1.00 91.62 222 LEU A N 1
ATOM 1652 C CA . LEU A 1 222 ? -7.174 13.893 3.826 1.00 91.62 222 LEU A CA 1
ATOM 1653 C C . LEU A 1 222 ? -5.939 14.751 3.566 1.00 91.62 222 LEU A C 1
ATOM 1655 O O . LEU A 1 222 ? -4.953 14.283 2.995 1.00 91.62 222 LEU A O 1
ATOM 1659 N N . HIS A 1 223 ? -5.997 16.024 3.949 1.00 89.75 223 HIS A N 1
ATOM 1660 C CA . HIS A 1 223 ? -4.969 16.997 3.586 1.00 89.75 223 HIS A CA 1
ATOM 1661 C C . HIS A 1 223 ? -3.799 16.979 4.572 1.00 89.75 223 HIS A C 1
ATOM 1663 O O . HIS A 1 223 ? -3.492 17.974 5.220 1.00 89.75 223 HIS A O 1
ATOM 1669 N N . ILE A 1 224 ? -3.134 15.833 4.683 1.00 89.75 224 ILE A N 1
ATOM 1670 C CA . ILE A 1 224 ? -1.984 15.635 5.569 1.00 89.75 224 ILE A CA 1
ATOM 1671 C C . ILE A 1 224 ? -0.820 15.001 4.817 1.00 89.75 224 ILE A C 1
ATOM 1673 O O . ILE A 1 224 ? -0.984 14.431 3.738 1.00 89.75 224 ILE A O 1
ATOM 1677 N N . ARG A 1 225 ? 0.367 15.090 5.415 1.00 87.50 225 ARG A N 1
ATOM 1678 C CA . ARG A 1 225 ? 1.575 14.407 4.957 1.00 87.50 225 ARG A CA 1
ATOM 1679 C C . ARG A 1 225 ? 2.178 13.665 6.137 1.00 87.50 225 ARG A C 1
ATOM 1681 O O . ARG A 1 225 ? 2.503 14.292 7.141 1.00 87.50 225 ARG A O 1
ATOM 1688 N N . HIS A 1 226 ? 2.319 12.355 6.001 1.00 88.12 226 HIS A N 1
ATOM 1689 C CA . HIS A 1 226 ? 3.002 11.541 6.999 1.00 88.12 226 HIS A CA 1
ATOM 1690 C C . HIS A 1 226 ? 4.515 11.650 6.864 1.00 88.12 226 HIS A C 1
ATOM 1692 O O . HIS A 1 226 ? 5.037 11.963 5.789 1.00 88.12 226 HIS A O 1
ATOM 1698 N N . SER A 1 227 ? 5.221 11.321 7.943 1.00 77.19 227 SER A N 1
ATOM 1699 C CA . SER A 1 227 ? 6.660 11.081 7.878 1.00 77.19 227 SER A CA 1
ATOM 1700 C C . SER A 1 227 ? 6.976 9.914 6.934 1.00 77.19 227 SER A C 1
ATOM 1702 O O . SER A 1 227 ? 6.285 8.891 6.901 1.00 77.19 227 SER A O 1
ATOM 1704 N N . THR A 1 228 ? 8.026 10.061 6.124 1.00 74.25 228 THR A N 1
ATOM 1705 C CA . THR A 1 228 ? 8.416 9.029 5.161 1.00 74.25 228 THR A CA 1
ATOM 1706 C C . THR A 1 228 ? 9.128 7.877 5.858 1.00 74.25 228 THR A C 1
ATOM 1708 O O . THR A 1 228 ? 10.276 7.996 6.268 1.00 74.25 228 THR A O 1
ATOM 1711 N N . GLN A 1 229 ? 8.478 6.714 5.911 1.00 77.56 229 GLN A N 1
ATOM 1712 C CA . GLN A 1 229 ? 9.044 5.487 6.498 1.00 77.56 229 GLN A CA 1
ATOM 1713 C C . GLN A 1 229 ? 10.289 4.958 5.763 1.00 77.56 229 GLN A C 1
ATOM 1715 O O . GLN A 1 229 ? 10.983 4.081 6.266 1.00 77.56 229 GLN A O 1
ATOM 1720 N N . SER A 1 230 ? 10.570 5.468 4.563 1.00 79.75 230 SER A N 1
ATOM 1721 C CA . SER A 1 230 ? 11.719 5.079 3.745 1.00 79.75 230 SER A CA 1
ATOM 1722 C C . SER A 1 230 ? 12.999 5.867 4.040 1.00 79.75 230 SER A C 1
ATOM 1724 O O . SER A 1 230 ? 13.999 5.643 3.358 1.00 79.75 230 SER A O 1
ATOM 1726 N N . GLU A 1 231 ? 12.988 6.814 4.982 1.00 80.81 231 GLU A N 1
ATOM 1727 C CA . GLU A 1 231 ? 14.187 7.591 5.316 1.00 80.81 231 GLU A CA 1
ATOM 1728 C C . GLU A 1 231 ? 15.350 6.679 5.731 1.00 80.81 231 GLU A C 1
ATOM 1730 O O . GLU A 1 231 ? 15.216 5.809 6.588 1.00 80.81 231 GLU A O 1
ATOM 1735 N N . GLY A 1 232 ? 16.504 6.863 5.083 1.00 83.12 232 GLY A N 1
ATOM 1736 C CA . GLY A 1 232 ? 17.707 6.067 5.337 1.00 83.12 232 GLY A CA 1
ATOM 1737 C C . GLY A 1 232 ? 17.695 4.643 4.764 1.00 83.12 232 GLY A C 1
ATOM 1738 O O . GLY A 1 232 ? 18.673 3.923 4.957 1.00 83.12 232 GLY A O 1
ATOM 1739 N N . LEU A 1 233 ? 16.640 4.224 4.053 1.00 89.19 233 LEU A N 1
ATOM 1740 C CA . LEU A 1 233 ? 16.573 2.903 3.423 1.00 89.19 233 LEU A CA 1
ATOM 1741 C C . LEU A 1 233 ? 17.052 2.923 1.968 1.00 89.19 233 LEU A C 1
ATOM 1743 O O . LEU A 1 233 ? 16.693 3.793 1.176 1.00 89.19 233 LEU A O 1
ATOM 1747 N N . GLU A 1 234 ? 17.790 1.880 1.592 1.00 91.94 234 GLU A N 1
ATOM 1748 C CA . GLU A 1 234 ? 18.114 1.587 0.195 1.00 91.94 234 GLU A CA 1
ATOM 1749 C C . GLU A 1 234 ? 16.845 1.268 -0.609 1.00 91.94 234 GLU A C 1
ATOM 1751 O O . GLU A 1 234 ? 15.982 0.501 -0.170 1.00 91.94 234 GLU A O 1
ATOM 1756 N N . LEU A 1 235 ? 16.745 1.791 -1.834 1.00 92.19 235 LEU A N 1
ATOM 1757 C CA . LEU A 1 235 ? 15.568 1.600 -2.693 1.00 92.19 235 LEU A CA 1
ATOM 1758 C C . LEU A 1 235 ? 15.265 0.1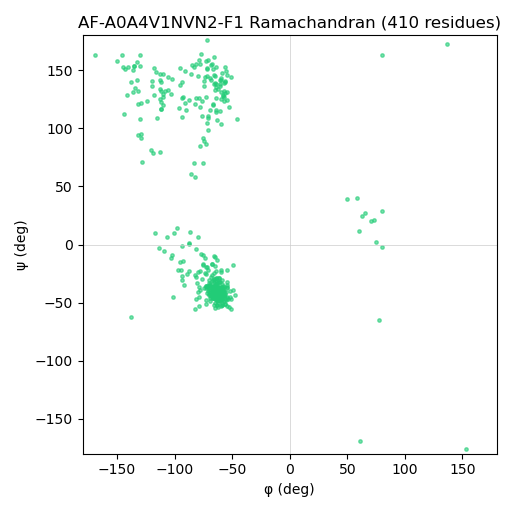18 -2.971 1.00 92.19 235 LEU A C 1
ATOM 1760 O O . LEU A 1 235 ? 14.101 -0.276 -3.050 1.00 92.19 235 LEU A O 1
ATOM 1764 N N . SER A 1 236 ? 16.298 -0.716 -3.099 1.00 92.19 236 SER A N 1
ATOM 1765 C CA . SER A 1 236 ? 16.144 -2.161 -3.295 1.00 92.19 236 SER A CA 1
ATOM 1766 C C . SER A 1 236 ? 15.472 -2.842 -2.098 1.00 92.19 236 SER A C 1
ATOM 1768 O O . SER A 1 236 ? 14.683 -3.767 -2.295 1.00 92.19 236 SER A O 1
ATOM 1770 N N . THR A 1 237 ? 15.711 -2.353 -0.877 1.00 92.44 237 THR A N 1
ATOM 1771 C CA . THR A 1 237 ? 15.029 -2.802 0.346 1.00 92.44 237 THR A CA 1
ATOM 1772 C C . THR A 1 237 ? 13.560 -2.391 0.326 1.00 92.44 237 THR A C 1
ATOM 1774 O O . THR A 1 237 ? 12.691 -3.227 0.576 1.00 92.44 237 THR A O 1
ATOM 1777 N N . VAL A 1 238 ? 13.269 -1.139 -0.051 1.00 94.00 238 VAL A N 1
ATOM 1778 C CA . VAL A 1 238 ? 11.891 -0.625 -0.177 1.00 94.00 238 VAL A CA 1
ATOM 1779 C C . VAL A 1 238 ? 11.085 -1.441 -1.193 1.00 94.00 238 VAL A C 1
ATOM 1781 O O . VAL A 1 238 ? 9.997 -1.930 -0.886 1.00 94.00 238 VAL A O 1
ATOM 1784 N N . ILE A 1 239 ? 11.640 -1.653 -2.392 1.00 95.00 239 ILE A N 1
ATOM 1785 C CA . ILE A 1 239 ? 11.033 -2.497 -3.433 1.00 95.00 239 ILE A CA 1
ATOM 1786 C C . ILE A 1 239 ? 10.888 -3.938 -2.934 1.00 95.00 239 ILE A C 1
ATOM 1788 O O . ILE A 1 239 ? 9.831 -4.546 -3.106 1.00 95.00 239 ILE A O 1
ATOM 1792 N N . GLY A 1 240 ? 11.926 -4.467 -2.282 1.00 93.00 240 GLY A N 1
ATOM 1793 C CA . GLY A 1 240 ? 11.949 -5.796 -1.681 1.00 93.00 240 GLY A CA 1
ATOM 1794 C C . GLY A 1 240 ? 10.753 -6.064 -0.766 1.00 93.00 240 GLY A C 1
ATOM 1795 O O . GLY A 1 240 ? 10.093 -7.097 -0.887 1.00 93.00 240 GLY A O 1
ATOM 1796 N N . GLN A 1 241 ? 10.445 -5.115 0.117 1.00 91.81 241 GLN A N 1
ATOM 1797 C CA . GLN A 1 241 ? 9.362 -5.247 1.091 1.00 91.81 241 GLN A CA 1
ATOM 1798 C C . GLN A 1 241 ? 7.986 -4.990 0.465 1.00 91.81 241 GLN A C 1
ATOM 1800 O O . GLN A 1 241 ? 7.098 -5.841 0.559 1.00 91.81 241 GLN A O 1
ATOM 1805 N N . LEU A 1 242 ? 7.805 -3.857 -0.220 1.00 94.81 242 LEU A N 1
ATOM 1806 C CA . LEU A 1 242 ? 6.494 -3.450 -0.735 1.00 94.81 242 LEU A CA 1
ATOM 1807 C C . LEU A 1 242 ? 6.049 -4.295 -1.934 1.00 94.81 242 LEU A C 1
ATOM 1809 O O . LEU A 1 242 ? 4.949 -4.853 -1.933 1.00 94.81 242 LEU A O 1
ATOM 1813 N N . VAL A 1 243 ? 6.907 -4.438 -2.949 1.00 96.50 243 VAL A N 1
ATOM 1814 C CA . VAL A 1 243 ? 6.571 -5.205 -4.161 1.00 96.50 243 VAL A CA 1
ATOM 1815 C C . VAL A 1 243 ? 6.553 -6.701 -3.860 1.00 96.50 243 VAL A C 1
ATOM 1817 O O . VAL A 1 243 ? 5.673 -7.410 -4.344 1.00 96.50 243 VAL A O 1
ATOM 1820 N N . GLY A 1 244 ? 7.463 -7.185 -3.008 1.00 94.50 244 GLY A N 1
ATOM 1821 C CA . GLY A 1 244 ? 7.461 -8.581 -2.566 1.00 94.50 244 GLY A CA 1
ATOM 1822 C C . GLY A 1 244 ? 6.179 -8.974 -1.840 1.00 94.50 244 GLY A C 1
ATOM 1823 O O . GLY A 1 244 ? 5.602 -10.023 -2.130 1.00 94.50 244 GLY A O 1
ATOM 1824 N N . SER A 1 245 ? 5.689 -8.107 -0.952 1.00 94.00 245 SER A N 1
ATOM 1825 C CA . SER A 1 245 ? 4.401 -8.299 -0.284 1.00 94.00 245 SER A CA 1
ATOM 1826 C C . SER A 1 245 ? 3.228 -8.279 -1.272 1.00 94.00 245 SER A C 1
ATOM 1828 O O . SER A 1 245 ? 2.363 -9.153 -1.224 1.00 94.00 245 SER A O 1
ATOM 1830 N N . LEU A 1 246 ? 3.227 -7.359 -2.243 1.00 95.38 246 LEU A N 1
ATOM 1831 C CA . LEU A 1 246 ? 2.188 -7.319 -3.276 1.00 95.38 246 LEU A CA 1
ATOM 1832 C C . LEU A 1 246 ? 2.189 -8.586 -4.148 1.00 95.38 246 LEU A C 1
ATOM 1834 O O . LEU A 1 246 ? 1.132 -9.140 -4.446 1.00 95.38 246 LEU A O 1
ATOM 1838 N N . PHE A 1 247 ? 3.361 -9.102 -4.525 1.00 96.12 247 PHE A N 1
ATOM 1839 C CA . PHE A 1 247 ? 3.470 -10.368 -5.257 1.00 96.12 247 PHE A CA 1
ATOM 1840 C C . PHE A 1 247 ? 3.038 -11.574 -4.417 1.00 96.12 247 PHE A C 1
ATOM 1842 O O . PHE A 1 247 ? 2.498 -12.545 -4.952 1.00 96.12 247 PHE A O 1
ATOM 1849 N N . GLN A 1 248 ? 3.213 -11.520 -3.098 1.00 92.75 248 GLN A N 1
ATOM 1850 C CA . GLN A 1 248 ? 2.641 -12.520 -2.202 1.00 92.75 248 GLN A CA 1
ATOM 1851 C C . GLN A 1 248 ? 1.102 -12.481 -2.217 1.00 92.75 248 GLN A C 1
ATOM 1853 O O . GLN A 1 248 ? 0.475 -13.542 -2.257 1.00 92.75 248 GLN A O 1
ATOM 1858 N N . GLU A 1 249 ? 0.484 -11.295 -2.243 1.00 91.25 249 GLU A N 1
ATOM 1859 C CA . GLU A 1 249 ? -0.973 -11.155 -2.399 1.00 91.25 249 GLU A CA 1
ATOM 1860 C C . GLU A 1 249 ? -1.464 -11.660 -3.760 1.00 91.25 249 GLU A C 1
ATOM 1862 O O . GLU A 1 249 ? -2.479 -12.354 -3.838 1.00 91.25 249 GLU A O 1
ATOM 1867 N N . VAL A 1 250 ? -0.706 -11.401 -4.829 1.00 94.25 250 VAL A N 1
ATOM 1868 C CA . VAL A 1 250 ? -0.963 -11.970 -6.160 1.00 94.25 250 VAL A CA 1
ATOM 1869 C C . VAL A 1 250 ? -1.009 -13.502 -6.109 1.00 94.25 250 VAL A C 1
ATOM 1871 O O . VAL A 1 250 ? -1.935 -14.096 -6.665 1.00 94.25 250 VAL A O 1
ATOM 1874 N N . GLU A 1 251 ? -0.048 -14.154 -5.441 1.00 92.62 251 GLU A N 1
ATOM 1875 C CA . GLU A 1 251 ? -0.044 -15.616 -5.276 1.00 92.62 251 GLU A CA 1
ATOM 1876 C C . GLU A 1 251 ? -1.271 -16.098 -4.490 1.00 92.62 251 GLU A C 1
ATOM 1878 O O . GLU A 1 251 ? -1.952 -17.034 -4.915 1.00 92.62 251 GLU A O 1
ATOM 1883 N N . LEU A 1 252 ? -1.571 -15.456 -3.355 1.00 88.81 252 LEU A N 1
ATOM 1884 C CA . LEU A 1 252 ? -2.683 -15.856 -2.493 1.00 88.81 252 LEU A CA 1
ATOM 1885 C C . LEU A 1 252 ? -4.045 -15.723 -3.173 1.00 88.81 252 LEU A C 1
ATOM 1887 O O . LEU A 1 252 ? -4.910 -16.583 -3.008 1.00 88.81 252 LEU A O 1
ATOM 1891 N N . GLN A 1 253 ? -4.238 -14.645 -3.931 1.00 89.88 253 GLN A N 1
ATOM 1892 C CA . GLN A 1 253 ? -5.526 -14.297 -4.526 1.00 89.88 253 GLN A CA 1
ATOM 1893 C C . GLN A 1 253 ? -5.644 -14.751 -5.987 1.00 89.88 253 GLN A C 1
ATOM 1895 O O . GLN A 1 253 ? -6.575 -14.345 -6.686 1.00 89.88 253 GLN A O 1
ATOM 1900 N N . ALA A 1 254 ? -4.742 -15.629 -6.451 1.00 92.69 254 ALA A N 1
ATOM 1901 C CA . ALA A 1 254 ? -4.650 -16.107 -7.834 1.00 92.69 254 ALA A CA 1
ATOM 1902 C C . ALA A 1 254 ? -5.982 -16.551 -8.437 1.00 92.69 254 ALA A C 1
ATOM 1904 O O . ALA A 1 254 ? -6.296 -16.207 -9.577 1.00 92.69 254 ALA A O 1
ATOM 1905 N N . ALA A 1 255 ? -6.788 -17.295 -7.680 1.00 91.00 255 ALA A N 1
ATOM 1906 C CA . ALA A 1 255 ? -8.083 -17.756 -8.162 1.00 91.00 255 ALA A CA 1
ATOM 1907 C C . ALA A 1 255 ? -9.048 -16.588 -8.434 1.00 91.00 255 ALA A C 1
ATOM 1909 O O . ALA A 1 255 ? -9.820 -16.636 -9.391 1.00 91.00 255 ALA A O 1
ATOM 1910 N N . GLN A 1 256 ? -9.012 -15.548 -7.604 1.00 91.25 256 GLN A N 1
ATOM 1911 C CA . GLN A 1 256 ? -9.964 -14.442 -7.628 1.00 91.25 256 GLN A CA 1
ATOM 1912 C C . GLN A 1 256 ? -9.581 -13.407 -8.686 1.00 91.25 256 GLN A C 1
ATOM 1914 O O . GLN A 1 256 ? -10.357 -13.157 -9.615 1.00 91.25 256 GLN A O 1
ATOM 1919 N N . TRP A 1 257 ? -8.355 -12.876 -8.625 1.00 93.94 257 TRP A N 1
ATOM 1920 C CA . TRP A 1 257 ? -7.950 -11.788 -9.517 1.00 93.94 257 TRP A CA 1
ATOM 1921 C C . TRP A 1 257 ? -7.929 -12.214 -10.987 1.00 93.94 257 TRP A C 1
ATOM 1923 O O . TRP A 1 257 ? -8.226 -11.394 -11.857 1.00 93.94 257 TRP A O 1
ATOM 1933 N N . GLN A 1 258 ? -7.680 -13.493 -11.305 1.00 95.00 258 GLN A N 1
ATOM 1934 C CA . GLN A 1 258 ? -7.728 -13.993 -12.688 1.00 95.00 258 GLN A CA 1
ATOM 1935 C C . GLN A 1 258 ? -9.104 -13.814 -13.352 1.00 95.00 258 GLN A C 1
ATOM 1937 O O . GLN A 1 258 ? -9.195 -13.802 -14.585 1.00 95.00 258 GLN A O 1
ATOM 1942 N N . ARG A 1 259 ? -10.181 -13.669 -12.567 1.00 93.25 259 ARG A N 1
ATOM 1943 C CA . ARG A 1 259 ? -11.560 -13.484 -13.052 1.00 93.25 259 ARG A CA 1
ATOM 1944 C C . ARG A 1 259 ? -11.978 -12.019 -13.143 1.00 93.25 259 ARG A C 1
ATOM 1946 O O . ARG A 1 259 ? -12.867 -11.703 -13.923 1.00 93.25 259 ARG A O 1
ATOM 1953 N N . VAL A 1 260 ? -11.316 -11.131 -12.406 1.00 93.12 260 VAL A N 1
ATOM 1954 C CA . VAL A 1 260 ? -11.623 -9.694 -12.399 1.00 93.12 260 VAL A CA 1
ATOM 1955 C C . VAL A 1 260 ? -11.358 -9.083 -13.781 1.00 93.12 260 VAL A C 1
ATOM 1957 O O . VAL A 1 260 ? -10.334 -9.374 -14.414 1.00 93.12 260 VAL A O 1
ATOM 1960 N N . ARG A 1 261 ? -12.278 -8.246 -14.261 1.00 90.12 261 ARG A N 1
ATOM 1961 C CA . ARG A 1 261 ? -12.205 -7.537 -15.547 1.00 90.12 261 ARG A CA 1
ATOM 1962 C C . ARG A 1 261 ? -12.599 -6.082 -15.339 1.00 90.12 261 ARG A C 1
ATOM 1964 O O . ARG A 1 261 ? -13.612 -5.824 -14.696 1.00 90.12 261 ARG A O 1
ATOM 1971 N N . GLY A 1 262 ? -11.818 -5.173 -15.917 1.00 90.62 262 GLY A N 1
ATOM 1972 C CA . GLY A 1 262 ? -11.999 -3.738 -15.729 1.00 90.62 262 GLY A CA 1
ATOM 1973 C C . GLY A 1 262 ? -11.856 -3.306 -14.268 1.00 90.62 262 GLY A C 1
ATOM 1974 O O . GLY A 1 262 ? -11.453 -4.085 -13.398 1.00 90.62 262 GLY A O 1
ATOM 1975 N N . SER A 1 263 ? -12.229 -2.058 -14.003 1.00 94.56 263 SER A N 1
ATOM 1976 C CA . SER A 1 263 ? -12.289 -1.499 -12.657 1.00 94.56 263 SER A CA 1
ATOM 1977 C C . SER A 1 263 ? -13.442 -0.514 -12.493 1.00 94.56 263 SER A C 1
ATOM 1979 O O . SER A 1 263 ? -13.871 0.142 -13.448 1.00 94.56 263 SER A O 1
ATOM 1981 N N . GLN A 1 264 ? -13.922 -0.390 -11.258 1.00 92.69 264 GLN A N 1
ATOM 1982 C CA . GLN A 1 264 ? -14.946 0.571 -10.856 1.00 92.69 264 GLN A CA 1
ATOM 1983 C C . GLN A 1 264 ? -14.294 1.748 -10.127 1.00 92.69 264 GLN A C 1
ATOM 1985 O O . GLN A 1 264 ? -13.325 1.548 -9.392 1.00 92.69 264 GLN A O 1
ATOM 1990 N N . ALA A 1 265 ? -14.810 2.959 -10.351 1.00 91.19 265 ALA A N 1
ATOM 1991 C CA . ALA A 1 265 ? -14.444 4.143 -9.576 1.00 91.19 265 ALA A CA 1
ATOM 1992 C C . ALA A 1 265 ? -15.037 4.053 -8.165 1.00 91.19 265 ALA A C 1
ATOM 1994 O O . ALA A 1 265 ? -16.115 3.482 -7.991 1.00 91.19 265 ALA A O 1
ATOM 1995 N N . MET A 1 266 ? -14.312 4.563 -7.170 1.00 90.00 266 MET A N 1
ATOM 1996 C CA . MET A 1 266 ? -14.754 4.536 -5.776 1.00 90.00 266 MET A CA 1
ATOM 1997 C C . MET A 1 266 ? -15.653 5.734 -5.497 1.00 90.00 266 MET A C 1
ATOM 1999 O O . MET A 1 266 ? -15.561 6.765 -6.171 1.00 90.00 266 MET A O 1
ATOM 2003 N N . ARG A 1 267 ? -16.534 5.609 -4.502 1.00 90.38 267 ARG A N 1
ATOM 2004 C CA . ARG A 1 267 ? -17.335 6.749 -4.067 1.00 90.38 267 ARG A CA 1
ATOM 2005 C C . ARG A 1 267 ? -16.427 7.739 -3.340 1.00 90.38 267 ARG A C 1
ATOM 2007 O O . ARG A 1 267 ? -15.998 7.474 -2.218 1.00 90.38 267 ARG A O 1
ATOM 2014 N N . ALA A 1 268 ? -16.161 8.873 -3.978 1.00 88.50 268 ALA A N 1
ATOM 2015 C CA . ALA A 1 268 ? -15.469 9.988 -3.351 1.00 88.50 268 ALA A CA 1
ATOM 2016 C C . ALA A 1 268 ? -16.404 10.686 -2.355 1.00 88.50 268 ALA A C 1
ATOM 2018 O O . ALA A 1 268 ? -17.530 11.058 -2.698 1.00 88.50 268 ALA A O 1
ATOM 2019 N N . LEU A 1 269 ? -15.938 10.844 -1.122 1.00 87.75 269 LEU A N 1
ATOM 2020 C CA . LEU A 1 269 ? -16.615 11.606 -0.083 1.00 87.75 269 LEU A CA 1
ATOM 2021 C C . LEU A 1 269 ? -16.290 13.092 -0.239 1.00 87.75 269 LEU A C 1
ATOM 2023 O O . LEU A 1 269 ? -15.244 13.473 -0.770 1.00 87.75 269 LEU A O 1
ATOM 2027 N N . THR A 1 270 ? -17.201 13.944 0.221 1.00 78.06 270 THR A N 1
ATOM 2028 C CA . THR A 1 270 ? -17.030 15.394 0.131 1.00 78.06 270 THR A CA 1
ATOM 2029 C C . THR A 1 270 ? -15.835 15.831 0.972 1.00 78.06 270 THR A C 1
ATOM 2031 O O . THR A 1 270 ? -15.775 15.541 2.169 1.00 78.06 270 THR A O 1
ATOM 2034 N N . ALA A 1 271 ? -14.901 16.557 0.353 1.00 70.44 271 ALA A N 1
ATOM 2035 C CA . ALA A 1 271 ? -13.813 17.199 1.076 1.00 70.44 271 ALA A CA 1
ATOM 2036 C C . ALA A 1 271 ? -14.394 18.158 2.124 1.00 70.44 271 ALA A C 1
ATOM 2038 O O . ALA A 1 271 ? -15.222 19.012 1.801 1.00 70.44 271 ALA A O 1
ATOM 2039 N N . GLN A 1 272 ? -13.959 18.019 3.374 1.00 65.69 272 GLN A N 1
ATOM 2040 C CA . GLN A 1 272 ? -14.261 19.016 4.394 1.00 65.69 272 GLN A CA 1
ATOM 2041 C C . GLN A 1 272 ? -13.410 20.260 4.139 1.00 65.69 272 GLN A C 1
ATOM 2043 O O . GLN A 1 272 ? -12.260 20.150 3.712 1.00 65.69 272 GLN A O 1
ATOM 2048 N N . SER A 1 273 ? -13.967 21.444 4.403 1.00 54.59 273 SER A N 1
ATOM 2049 C CA . SER A 1 273 ? -13.216 22.699 4.336 1.00 54.59 273 SER A CA 1
ATOM 2050 C C . SER A 1 273 ? -12.049 22.646 5.323 1.00 54.59 273 SER A C 1
ATOM 2052 O O . SER A 1 273 ? -12.242 22.775 6.530 1.00 54.59 273 SER A O 1
ATOM 2054 N N . GLY A 1 274 ? -10.843 22.444 4.804 1.00 51.94 274 GLY A N 1
ATOM 2055 C CA . GLY A 1 274 ? -9.597 22.436 5.557 1.00 51.94 274 GLY A CA 1
ATOM 2056 C C . GLY A 1 274 ? -8.529 23.192 4.779 1.00 51.94 274 GLY A C 1
ATOM 2057 O O . GLY A 1 274 ? -8.454 23.090 3.554 1.00 51.94 274 GLY A O 1
ATOM 2058 N N . ALA A 1 275 ? -7.716 23.978 5.485 1.00 51.12 275 ALA A N 1
ATOM 2059 C CA . ALA A 1 275 ? -6.481 24.507 4.926 1.00 51.12 275 ALA A CA 1
ATOM 2060 C C . ALA A 1 275 ? -5.477 23.350 4.870 1.00 51.12 275 ALA A C 1
ATOM 2062 O O . ALA A 1 275 ? -4.776 23.080 5.840 1.00 51.12 275 ALA A O 1
ATOM 2063 N N . GLY A 1 276 ? -5.474 22.614 3.760 1.00 53.69 276 GLY A N 1
ATOM 2064 C CA . GLY A 1 276 ? -4.446 21.615 3.508 1.00 53.69 276 GLY A CA 1
ATOM 2065 C C . GLY A 1 276 ? -3.068 22.266 3.375 1.00 53.69 276 GLY A C 1
ATOM 2066 O O . GLY A 1 276 ? -2.991 23.428 2.965 1.00 53.69 276 GLY A O 1
ATOM 2067 N N . PRO A 1 277 ? -1.972 21.552 3.682 1.00 55.38 277 PRO A N 1
ATOM 2068 C CA . PRO A 1 277 ? -0.638 22.051 3.402 1.00 55.38 277 PRO A CA 1
ATOM 2069 C C . PRO A 1 277 ? -0.540 22.373 1.909 1.00 55.38 277 PRO A C 1
ATOM 2071 O O . PRO A 1 277 ? -0.913 21.553 1.061 1.00 55.38 277 PRO A O 1
ATOM 2074 N N . GLU A 1 278 ? -0.048 23.570 1.581 1.00 54.50 278 GLU A N 1
A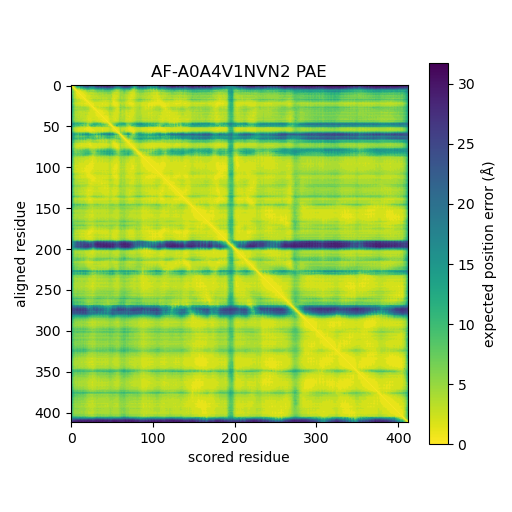TOM 2075 C CA . GLU A 1 278 ? 0.263 23.912 0.198 1.00 54.50 278 GLU A CA 1
ATOM 2076 C C . GLU A 1 278 ? 1.203 22.837 -0.353 1.00 54.50 278 GLU A C 1
ATOM 2078 O O . GLU A 1 278 ? 2.244 22.526 0.231 1.00 54.50 278 GLU A O 1
ATOM 2083 N N . THR A 1 279 ? 0.810 22.213 -1.463 1.00 58.81 279 THR A N 1
ATOM 2084 C CA . THR A 1 279 ? 1.664 21.239 -2.142 1.00 58.81 279 THR A CA 1
ATOM 2085 C C . THR A 1 279 ? 2.778 22.026 -2.820 1.00 58.81 279 THR A C 1
ATOM 2087 O O . THR A 1 279 ? 2.642 22.428 -3.973 1.00 58.81 279 THR A O 1
ATOM 2090 N N . ALA A 1 280 ? 3.859 22.304 -2.092 1.00 61.34 280 ALA A N 1
ATOM 2091 C CA . ALA A 1 280 ? 5.063 22.855 -2.690 1.00 61.34 280 ALA A CA 1
ATOM 2092 C C . ALA A 1 280 ? 5.563 21.845 -3.732 1.00 61.34 280 ALA A C 1
ATOM 2094 O O . ALA A 1 280 ? 5.894 20.707 -3.393 1.00 61.34 280 ALA A O 1
ATOM 2095 N N . GLU A 1 281 ? 5.558 22.222 -5.014 1.00 68.56 281 GLU A N 1
ATOM 2096 C CA . GLU A 1 281 ? 6.082 21.346 -6.059 1.00 68.56 281 GLU A CA 1
ATOM 2097 C C . GLU A 1 281 ? 7.584 21.152 -5.825 1.00 68.56 281 GLU A C 1
ATOM 2099 O O . GLU A 1 281 ? 8.374 22.092 -5.928 1.00 68.56 281 GLU A O 1
ATOM 2104 N N . LEU A 1 282 ? 7.981 19.919 -5.501 1.00 78.44 282 LEU A N 1
ATOM 2105 C CA . LEU A 1 282 ? 9.387 19.539 -5.485 1.00 78.44 282 LEU A CA 1
ATOM 2106 C C . LEU A 1 282 ? 9.985 19.743 -6.887 1.00 78.44 282 LEU A C 1
ATOM 2108 O O . LEU A 1 282 ? 9.307 19.467 -7.886 1.00 78.44 282 LEU A O 1
ATOM 2112 N N . PRO A 1 283 ? 11.251 20.188 -6.985 1.00 84.12 283 PRO A N 1
ATOM 2113 C CA . PRO A 1 283 ? 11.921 20.284 -8.271 1.00 84.12 283 PRO A CA 1
ATOM 2114 C C . PRO A 1 283 ? 11.971 18.909 -8.942 1.00 84.12 283 PRO A C 1
ATOM 2116 O O . PRO A 1 283 ? 12.075 17.876 -8.276 1.00 84.12 283 PRO A O 1
ATOM 2119 N N . ALA A 1 284 ? 11.903 18.902 -10.274 1.00 87.19 284 ALA A N 1
ATOM 2120 C CA . ALA A 1 284 ? 12.060 17.674 -11.040 1.00 87.19 284 ALA A CA 1
ATOM 2121 C C . ALA A 1 284 ? 13.424 17.037 -10.723 1.00 87.19 284 ALA A C 1
ATOM 2123 O O . ALA A 1 284 ? 14.440 17.736 -10.796 1.00 87.19 284 ALA A O 1
ATOM 2124 N N . PRO A 1 285 ? 13.474 15.740 -10.370 1.00 90.62 285 PRO A N 1
ATOM 2125 C CA . PRO A 1 285 ? 14.746 15.060 -10.187 1.00 90.62 285 PRO A CA 1
ATOM 2126 C C . PRO A 1 285 ? 15.481 14.957 -11.529 1.00 90.62 285 PRO A C 1
ATOM 2128 O O . PRO A 1 285 ? 14.854 14.869 -12.586 1.00 90.62 285 PRO A O 1
ATOM 2131 N N . ASP A 1 286 ? 16.812 14.936 -11.492 1.00 93.50 286 ASP A N 1
ATOM 2132 C CA . ASP A 1 286 ? 17.612 14.699 -12.694 1.00 93.50 286 ASP A CA 1
ATOM 2133 C C . ASP A 1 286 ? 17.390 13.255 -13.192 1.00 93.50 286 ASP A C 1
ATOM 2135 O O . ASP A 1 286 ? 17.637 12.307 -12.438 1.00 93.50 286 ASP A O 1
ATOM 2139 N N . PRO A 1 287 ? 16.913 13.040 -14.434 1.00 95.38 287 PRO A N 1
ATOM 2140 C CA . PRO A 1 287 ? 16.732 11.699 -14.974 1.00 95.38 287 PRO A CA 1
ATOM 2141 C C . PRO A 1 287 ? 18.054 10.991 -15.306 1.00 95.38 287 PRO A C 1
ATOM 2143 O O . PRO A 1 287 ? 18.055 9.764 -15.413 1.00 95.38 287 PRO A O 1
ATOM 2146 N N . GLN A 1 288 ? 19.171 11.712 -15.469 1.00 96.88 288 GLN A N 1
ATOM 2147 C CA . GLN A 1 288 ? 20.438 11.134 -15.929 1.00 96.88 288 GLN A CA 1
ATOM 2148 C C . GLN A 1 288 ? 20.958 10.008 -15.009 1.00 96.88 288 GLN A C 1
ATOM 2150 O O . GLN A 1 288 ? 21.158 8.898 -15.510 1.00 96.88 288 GLN A O 1
ATOM 2155 N N . PRO A 1 289 ? 21.083 10.187 -13.675 1.00 97.38 289 PRO A N 1
ATOM 2156 C CA . PRO A 1 289 ? 21.567 9.122 -12.788 1.00 97.38 289 PRO A CA 1
ATOM 2157 C C . PRO A 1 289 ? 20.649 7.891 -12.750 1.00 97.38 289 PRO A C 1
ATOM 2159 O O . PRO A 1 289 ? 21.103 6.762 -12.534 1.00 97.38 289 PRO A O 1
ATOM 2162 N N . LEU A 1 290 ? 19.346 8.093 -12.973 1.00 97.56 290 LEU A N 1
ATOM 2163 C CA . LEU A 1 290 ? 18.354 7.019 -13.024 1.00 97.56 290 LEU A CA 1
ATOM 2164 C C . LEU A 1 290 ? 18.544 6.161 -14.286 1.00 97.56 290 LEU A C 1
ATOM 2166 O O . LEU A 1 290 ? 18.513 4.930 -14.212 1.00 97.56 290 LEU A O 1
ATOM 2170 N N . ILE A 1 291 ? 18.799 6.808 -15.428 1.00 98.38 291 ILE A N 1
ATOM 2171 C CA . ILE A 1 291 ? 19.111 6.145 -16.703 1.00 98.38 291 ILE A CA 1
ATOM 2172 C C . ILE A 1 291 ? 20.450 5.411 -16.606 1.00 98.38 291 ILE A C 1
ATOM 2174 O O . ILE A 1 291 ? 20.539 4.252 -17.011 1.00 98.38 291 ILE A O 1
ATOM 2178 N N . ASP A 1 292 ? 21.473 6.032 -16.019 1.00 98.00 292 ASP A N 1
ATOM 2179 C CA . ASP A 1 292 ? 22.786 5.403 -15.841 1.00 98.00 292 ASP A CA 1
ATOM 2180 C C . ASP A 1 292 ? 22.690 4.140 -14.971 1.00 98.00 292 ASP A C 1
ATOM 2182 O O . ASP A 1 292 ? 23.271 3.102 -15.302 1.00 98.00 292 ASP A O 1
ATOM 2186 N N . SER A 1 293 ? 21.873 4.185 -13.913 1.00 97.75 293 SER A N 1
ATOM 2187 C CA . SER A 1 293 ? 21.576 3.023 -13.064 1.00 97.75 293 SER A CA 1
ATOM 2188 C C . SER A 1 293 ? 20.855 1.911 -13.833 1.00 97.75 293 SER A C 1
ATOM 2190 O O . SER A 1 293 ? 21.190 0.734 -13.679 1.00 97.75 293 SER A O 1
ATOM 2192 N N . PHE A 1 294 ? 19.901 2.262 -14.702 1.00 98.12 294 PHE A N 1
ATOM 2193 C CA . PHE A 1 294 ? 19.239 1.315 -15.601 1.00 98.12 294 PHE A CA 1
ATOM 2194 C C . PHE A 1 294 ? 20.232 0.655 -16.574 1.00 98.12 294 PHE A C 1
ATOM 2196 O O . PHE A 1 294 ? 20.247 -0.571 -16.701 1.00 98.12 294 PHE A O 1
ATOM 2203 N N . VAL A 1 295 ? 21.093 1.444 -17.227 1.00 97.69 295 VAL A N 1
ATOM 2204 C CA . VAL A 1 295 ? 22.099 0.951 -18.185 1.00 97.69 295 VAL A CA 1
ATOM 2205 C C . VAL A 1 295 ? 23.119 0.044 -17.495 1.00 97.69 295 VAL A C 1
ATOM 2207 O O . VAL A 1 295 ? 23.482 -1.003 -18.038 1.00 97.69 295 VAL A O 1
ATOM 2210 N N . LEU A 1 296 ? 23.562 0.405 -16.288 1.00 97.31 296 LEU A N 1
ATOM 2211 C CA . LEU A 1 296 ? 24.435 -0.437 -15.472 1.00 97.31 296 LEU A CA 1
ATOM 2212 C C . LEU A 1 296 ? 23.738 -1.750 -15.086 1.00 97.31 296 LEU A C 1
ATOM 2214 O O . LEU A 1 296 ? 24.329 -2.822 -15.220 1.00 97.31 296 LEU A O 1
ATOM 2218 N N . GLY A 1 297 ? 22.467 -1.676 -14.680 1.00 96.75 297 GLY A N 1
ATOM 2219 C CA . GLY A 1 297 ? 21.628 -2.841 -14.406 1.00 96.75 297 GLY A CA 1
ATOM 2220 C C . GLY A 1 297 ? 21.520 -3.778 -15.609 1.00 96.75 297 GLY A C 1
ATOM 2221 O O . GLY A 1 297 ? 21.723 -4.978 -15.454 1.00 96.75 297 GLY A O 1
ATOM 2222 N N . PHE A 1 298 ? 21.314 -3.241 -16.816 1.00 94.50 298 PHE A N 1
ATOM 2223 C CA . PHE A 1 298 ? 21.260 -4.036 -18.048 1.00 94.50 298 PHE A CA 1
ATOM 2224 C C . PHE A 1 298 ? 22.542 -4.832 -18.301 1.00 94.50 298 PHE A C 1
ATOM 2226 O O . PHE A 1 298 ? 22.472 -5.972 -18.749 1.00 94.50 298 PHE A O 1
ATOM 2233 N N . ARG A 1 299 ? 23.712 -4.270 -17.979 1.00 94.06 299 ARG A N 1
ATOM 2234 C CA . ARG A 1 299 ? 25.001 -4.963 -18.140 1.00 94.06 299 ARG A CA 1
ATOM 2235 C C . ARG A 1 299 ? 25.231 -6.036 -17.077 1.00 94.06 299 ARG A C 1
ATOM 2237 O O . ARG A 1 299 ? 25.790 -7.080 -17.389 1.00 94.06 299 ARG A O 1
ATOM 2244 N N . ASN A 1 300 ? 24.811 -5.776 -15.840 1.00 96.44 300 ASN A N 1
ATOM 2245 C CA . ASN A 1 300 ? 25.184 -6.598 -14.687 1.00 96.44 300 ASN A CA 1
ATOM 2246 C C . ASN A 1 300 ? 24.131 -7.648 -14.300 1.00 96.44 300 ASN A C 1
ATOM 2248 O O . ASN A 1 300 ? 24.459 -8.613 -13.618 1.00 96.44 300 ASN A O 1
ATOM 2252 N N . LEU A 1 301 ? 22.869 -7.461 -14.695 1.00 95.75 301 LEU A N 1
ATOM 2253 C CA . LEU A 1 301 ? 21.736 -8.295 -14.270 1.00 95.75 301 LEU A CA 1
ATOM 2254 C C . LEU A 1 301 ? 21.074 -9.044 -15.428 1.00 95.75 301 LEU A C 1
ATOM 2256 O O . LEU A 1 301 ? 20.020 -9.652 -15.250 1.00 95.75 301 LEU A O 1
ATOM 2260 N N . GLU A 1 302 ? 21.696 -9.032 -16.605 1.00 90.00 302 GLU A N 1
ATOM 2261 C CA . GLU A 1 302 ? 21.170 -9.652 -17.820 1.00 90.00 302 GLU A CA 1
ATOM 2262 C C . GLU A 1 302 ? 20.834 -11.143 -17.621 1.00 90.00 302 GLU A C 1
ATOM 2264 O O . GLU A 1 302 ? 19.817 -11.631 -18.112 1.00 90.00 302 GLU A O 1
ATOM 2269 N N . GLU A 1 303 ? 21.651 -11.870 -16.851 1.00 90.94 303 GLU A N 1
ATOM 2270 C CA . GLU A 1 303 ? 21.405 -13.278 -16.512 1.00 90.94 303 GLU A CA 1
ATOM 2271 C C . GLU A 1 303 ? 20.155 -13.465 -15.648 1.00 90.94 303 GLU A C 1
ATOM 2273 O O . GLU A 1 303 ? 19.355 -14.363 -15.907 1.00 90.94 303 GLU A O 1
ATOM 2278 N N . VAL A 1 304 ? 19.943 -12.589 -14.663 1.00 93.19 304 VAL A N 1
ATOM 2279 C CA . VAL A 1 304 ? 18.753 -12.620 -13.803 1.00 93.19 304 VAL A CA 1
ATOM 2280 C C . VAL A 1 304 ? 17.510 -12.270 -14.620 1.00 93.19 304 VAL A C 1
ATOM 2282 O O . VAL A 1 304 ? 16.489 -12.954 -14.536 1.00 93.19 304 VAL A O 1
ATOM 2285 N N . TRP A 1 305 ? 17.602 -11.243 -15.467 1.00 96.25 305 TRP A N 1
ATOM 2286 C CA . TRP A 1 305 ? 16.506 -10.834 -16.340 1.00 96.25 305 TRP A CA 1
ATOM 2287 C C . TRP A 1 305 ? 16.157 -11.892 -17.383 1.00 96.25 305 TRP A C 1
ATOM 2289 O O . TRP A 1 305 ? 14.978 -12.067 -17.657 1.00 96.25 305 TRP A O 1
ATOM 2299 N N . ARG A 1 306 ? 17.122 -12.662 -17.902 1.00 94.62 306 ARG A N 1
ATOM 2300 C CA . ARG A 1 306 ? 16.850 -13.810 -18.788 1.00 94.62 306 ARG A CA 1
ATOM 2301 C C . ARG A 1 306 ? 15.975 -14.885 -18.154 1.00 94.62 306 ARG A C 1
ATOM 2303 O O . ARG A 1 306 ? 15.244 -15.569 -18.863 1.00 94.62 306 ARG A O 1
ATOM 2310 N N . ILE A 1 307 ? 16.059 -15.049 -16.838 1.00 92.94 307 ILE A N 1
ATOM 2311 C CA . ILE A 1 307 ? 15.245 -16.029 -16.116 1.00 92.94 307 ILE A CA 1
ATOM 2312 C C . ILE A 1 307 ? 13.832 -15.479 -15.857 1.00 92.94 307 ILE A C 1
ATOM 2314 O O . ILE A 1 307 ? 12.875 -16.254 -15.831 1.00 92.94 307 ILE A O 1
ATOM 2318 N N . ALA A 1 308 ? 13.698 -14.164 -15.656 1.00 94.38 308 ALA A N 1
ATOM 2319 C CA . ALA A 1 308 ? 12.434 -13.521 -15.297 1.00 94.38 308 ALA A CA 1
ATOM 2320 C C . ALA A 1 308 ? 11.609 -13.029 -16.500 1.00 94.38 308 ALA A C 1
ATOM 2322 O O . ALA A 1 308 ? 10.384 -13.072 -16.449 1.00 94.38 308 ALA A O 1
ATOM 2323 N N . LEU A 1 309 ? 12.258 -12.561 -17.568 1.00 95.88 309 LEU A N 1
ATOM 2324 C CA . LEU A 1 309 ? 11.637 -11.852 -18.687 1.00 95.88 309 LEU A CA 1
ATOM 2325 C C . LEU A 1 309 ? 11.695 -12.664 -19.989 1.00 95.88 309 LEU A C 1
ATOM 2327 O O . LEU A 1 309 ? 12.682 -13.356 -20.247 1.00 95.88 309 LEU A O 1
ATOM 2331 N N . PRO A 1 310 ? 10.680 -12.549 -20.864 1.00 94.88 310 PRO A N 1
ATOM 2332 C CA . PRO A 1 310 ? 10.714 -13.171 -22.180 1.00 94.88 310 PRO A CA 1
ATOM 2333 C C . PRO A 1 310 ? 11.725 -12.474 -23.118 1.00 94.88 310 PRO A C 1
ATOM 2335 O O . PRO A 1 310 ? 12.025 -11.287 -22.941 1.00 94.88 310 PRO A O 1
ATOM 2338 N N . PRO A 1 311 ? 12.192 -13.156 -24.187 1.00 95.19 311 PRO A N 1
ATOM 2339 C CA . PRO A 1 311 ? 13.166 -12.603 -25.134 1.00 95.19 311 PRO A CA 1
ATOM 2340 C C . PRO A 1 311 ? 12.769 -11.260 -25.755 1.00 95.19 311 PRO A C 1
ATOM 2342 O O . PRO A 1 311 ? 13.626 -10.408 -25.977 1.00 95.19 311 PRO A O 1
ATOM 2345 N N . LEU A 1 312 ? 11.472 -11.050 -26.011 1.00 94.88 312 LEU A N 1
ATOM 2346 C CA . LEU A 1 312 ? 10.972 -9.798 -26.579 1.00 94.88 312 LEU A CA 1
ATOM 2347 C C . LEU A 1 312 ? 11.214 -8.611 -25.634 1.00 94.88 312 LEU A C 1
ATOM 2349 O O . LEU A 1 312 ? 11.768 -7.604 -26.062 1.00 94.88 312 LEU A O 1
ATOM 2353 N N . SER A 1 313 ? 10.881 -8.748 -24.347 1.00 96.25 313 SER A N 1
ATOM 2354 C CA . SER A 1 313 ? 11.110 -7.692 -23.354 1.00 96.25 313 SER A CA 1
ATOM 2355 C C . SER A 1 313 ? 12.601 -7.407 -23.167 1.00 96.25 313 SER A C 1
ATOM 2357 O O . SER A 1 313 ? 12.996 -6.249 -23.078 1.00 96.25 313 SER A O 1
ATOM 2359 N N . LEU A 1 314 ? 13.452 -8.439 -23.183 1.00 96.88 314 LEU A N 1
ATOM 2360 C CA . LEU A 1 314 ? 14.911 -8.265 -23.129 1.00 96.88 314 LEU A CA 1
ATOM 2361 C C . LEU A 1 314 ? 15.444 -7.485 -24.335 1.00 96.88 314 LEU A C 1
ATOM 2363 O O . LEU A 1 314 ? 16.302 -6.616 -24.179 1.00 96.88 314 LEU A O 1
ATOM 2367 N N . PHE A 1 315 ? 14.924 -7.765 -25.531 1.00 96.94 315 PHE A N 1
ATOM 2368 C CA . PHE A 1 315 ? 15.288 -7.034 -26.741 1.00 96.94 315 PHE A CA 1
ATOM 2369 C C . PHE A 1 315 ? 14.873 -5.558 -26.665 1.00 96.94 315 PHE A C 1
ATOM 2371 O O . PHE A 1 315 ? 15.657 -4.677 -27.022 1.00 96.94 315 PHE A O 1
ATOM 2378 N N . GLU A 1 316 ? 13.675 -5.260 -26.160 1.00 97.62 316 GLU A N 1
ATOM 2379 C CA . GLU A 1 316 ? 13.231 -3.876 -25.958 1.00 97.62 316 GLU A CA 1
ATOM 2380 C C . GLU A 1 316 ? 14.091 -3.144 -24.917 1.00 97.62 316 GLU A C 1
ATOM 2382 O O . GLU A 1 316 ? 14.523 -2.016 -25.164 1.00 97.62 316 GLU A O 1
ATOM 2387 N N . LEU A 1 317 ? 14.445 -3.807 -23.812 1.00 97.62 317 LEU A N 1
ATOM 2388 C CA . LEU A 1 317 ? 15.376 -3.275 -22.813 1.00 97.62 317 LEU A CA 1
ATOM 2389 C C . LEU A 1 317 ? 16.767 -2.998 -23.401 1.00 97.62 317 LEU A C 1
ATOM 2391 O O . LEU A 1 317 ? 17.358 -1.955 -23.120 1.00 97.62 317 LEU A O 1
ATOM 2395 N N . GLN A 1 318 ? 17.268 -3.880 -24.270 1.00 97.06 318 GLN A N 1
ATOM 2396 C CA . GLN A 1 318 ? 18.541 -3.679 -24.963 1.00 97.06 318 GLN A CA 1
ATOM 2397 C C . GLN A 1 318 ? 18.504 -2.455 -25.883 1.00 97.06 318 GLN A C 1
ATOM 2399 O O . GLN A 1 318 ? 19.498 -1.734 -25.992 1.00 97.06 318 GLN A O 1
ATOM 2404 N N . ARG A 1 319 ? 17.372 -2.211 -26.554 1.00 97.31 319 ARG A N 1
ATOM 2405 C CA . ARG A 1 319 ? 17.185 -1.008 -27.374 1.00 97.31 319 ARG A CA 1
ATOM 2406 C C . ARG A 1 319 ? 17.188 0.246 -26.509 1.00 97.31 319 ARG A C 1
ATOM 2408 O O . ARG A 1 319 ? 17.903 1.182 -26.850 1.00 97.31 319 ARG A O 1
ATOM 2415 N N . LEU A 1 320 ? 16.463 0.240 -25.387 1.00 97.56 320 LEU A N 1
ATOM 2416 C CA . LEU A 1 320 ? 16.442 1.360 -24.441 1.00 97.56 320 LEU A CA 1
ATOM 2417 C C . LEU A 1 320 ? 17.838 1.683 -23.898 1.00 97.56 320 LEU A C 1
ATOM 2419 O O . LEU A 1 320 ? 18.215 2.848 -23.851 1.00 97.56 320 LEU A O 1
ATOM 2423 N N . ALA A 1 321 ? 18.637 0.665 -23.567 1.00 96.69 321 ALA A N 1
ATOM 2424 C CA . ALA A 1 321 ? 19.992 0.842 -23.039 1.00 96.69 321 ALA A CA 1
ATOM 2425 C C . ALA A 1 321 ? 20.992 1.462 -24.040 1.00 96.69 321 ALA A C 1
ATOM 2427 O O . ALA A 1 321 ? 22.112 1.797 -23.658 1.00 96.69 321 ALA A O 1
ATOM 2428 N 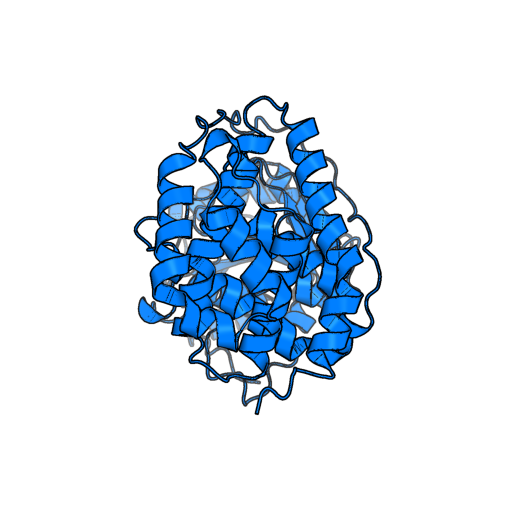N . ARG A 1 322 ? 20.615 1.586 -25.321 1.00 96.62 322 ARG A N 1
ATOM 2429 C CA . ARG A 1 322 ? 21.420 2.218 -26.381 1.00 96.62 322 ARG A CA 1
ATOM 2430 C C . ARG A 1 322 ? 20.959 3.634 -26.731 1.00 96.62 322 ARG A C 1
ATOM 2432 O O . ARG A 1 322 ? 21.634 4.287 -27.522 1.00 96.62 322 ARG A O 1
ATOM 2439 N N . LEU A 1 323 ? 19.817 4.081 -26.207 1.00 96.69 323 LEU A N 1
ATOM 2440 C CA . LEU A 1 323 ? 19.300 5.421 -26.471 1.00 96.69 323 LEU A CA 1
ATOM 2441 C C . LEU A 1 323 ? 20.133 6.476 -25.748 1.00 96.69 323 LEU A C 1
ATOM 2443 O O . LEU A 1 323 ? 20.687 6.225 -24.676 1.00 96.69 323 LEU A O 1
ATOM 2447 N N . SER A 1 324 ? 20.175 7.679 -26.319 1.00 94.06 324 SER A N 1
ATOM 2448 C CA . SER A 1 324 ? 20.666 8.832 -25.577 1.00 94.06 324 SER A CA 1
ATOM 2449 C C . SER A 1 324 ? 19.700 9.177 -24.430 1.00 94.06 324 SER A C 1
ATOM 2451 O O . SER A 1 324 ? 18.500 8.896 -24.527 1.00 94.06 324 SER A O 1
ATOM 2453 N N . PRO A 1 325 ? 20.168 9.841 -23.360 1.00 92.06 325 PRO A N 1
ATOM 2454 C CA . PRO A 1 325 ? 19.297 10.276 -22.266 1.00 92.06 325 PRO A CA 1
ATOM 2455 C C . PRO A 1 325 ? 18.109 11.138 -22.726 1.00 92.06 325 PRO A C 1
ATOM 2457 O O . PRO A 1 325 ? 17.012 11.040 -22.180 1.00 92.06 325 PRO A O 1
ATOM 2460 N N . ALA A 1 326 ? 18.298 11.934 -23.785 1.00 92.06 326 ALA A N 1
ATOM 2461 C CA . ALA A 1 326 ? 17.259 12.766 -24.391 1.00 92.06 326 ALA A CA 1
ATOM 2462 C C . ALA A 1 326 ? 16.213 11.968 -25.196 1.00 92.06 326 ALA A C 1
ATOM 2464 O O . ALA A 1 326 ? 15.103 12.446 -25.423 1.00 92.06 326 ALA A O 1
ATOM 2465 N N . GLU A 1 327 ? 16.516 10.744 -25.609 1.00 95.69 327 GLU A N 1
ATOM 2466 C CA . GLU A 1 327 ? 15.588 9.874 -26.344 1.00 95.69 327 GLU A CA 1
ATOM 2467 C C . GLU A 1 327 ? 14.994 8.782 -25.447 1.00 95.69 327 GLU A C 1
ATOM 2469 O O . GLU A 1 327 ? 14.022 8.131 -25.821 1.00 95.69 327 GLU A O 1
ATOM 2474 N N . PHE A 1 328 ? 15.546 8.596 -24.246 1.00 97.88 328 PHE A N 1
ATOM 2475 C CA . PHE A 1 328 ? 15.177 7.523 -23.334 1.00 97.88 328 PHE A CA 1
ATOM 2476 C C . PHE A 1 328 ? 13.717 7.614 -22.863 1.00 97.88 328 PHE A C 1
ATOM 2478 O O . PHE A 1 328 ? 13.361 8.454 -22.035 1.00 97.88 328 PHE A O 1
ATOM 2485 N N . SER A 1 329 ? 12.864 6.724 -23.359 1.00 97.25 329 SER A N 1
ATOM 2486 C CA . SER A 1 329 ? 11.469 6.624 -22.935 1.00 97.25 329 SER A CA 1
ATOM 2487 C C . SER A 1 329 ? 11.046 5.162 -22.924 1.00 97.25 329 SER A C 1
ATOM 2489 O O . SER A 1 329 ? 10.977 4.520 -23.971 1.00 97.25 329 SER A O 1
ATOM 2491 N N . MET A 1 330 ? 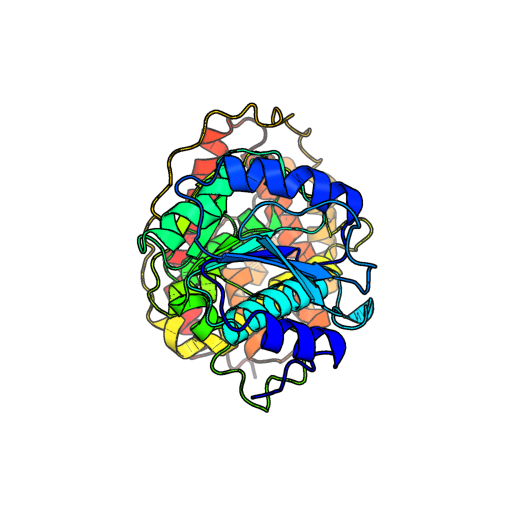10.796 4.625 -21.732 1.00 98.31 330 MET A N 1
ATOM 2492 C CA . MET A 1 330 ? 10.249 3.290 -21.534 1.00 98.31 330 MET A CA 1
ATOM 2493 C C . MET A 1 330 ? 8.738 3.315 -21.803 1.00 98.31 330 MET A C 1
ATOM 2495 O O . MET A 1 330 ? 8.017 4.014 -21.087 1.00 98.31 330 MET A O 1
ATOM 2499 N N . PRO A 1 331 ? 8.236 2.556 -22.794 1.00 97.81 331 PRO A N 1
ATOM 2500 C CA . PRO A 1 331 ? 6.803 2.469 -23.045 1.00 97.81 331 PRO A CA 1
ATOM 2501 C C . PRO A 1 331 ? 6.061 1.816 -21.875 1.00 97.81 331 PRO A C 1
ATOM 2503 O O . PRO A 1 331 ? 6.556 0.851 -21.287 1.00 97.81 331 PRO A O 1
ATOM 2506 N N . ASP A 1 332 ? 4.837 2.270 -21.598 1.00 98.19 332 ASP A N 1
ATOM 2507 C CA . ASP A 1 332 ? 3.996 1.692 -20.538 1.00 98.19 332 ASP A CA 1
ATOM 2508 C C . ASP A 1 332 ? 3.749 0.201 -20.740 1.00 98.19 332 ASP A C 1
ATOM 2510 O O . ASP A 1 332 ? 3.811 -0.566 -19.787 1.00 98.19 332 ASP A O 1
ATOM 2514 N N . GLU A 1 333 ? 3.525 -0.231 -21.982 1.00 98.12 333 GLU A N 1
ATOM 2515 C CA . GLU A 1 333 ? 3.358 -1.648 -22.317 1.00 98.12 333 GLU A CA 1
ATOM 2516 C C . GLU A 1 333 ? 4.539 -2.496 -21.829 1.00 98.12 333 GLU A C 1
ATOM 2518 O O . GLU A 1 333 ? 4.334 -3.556 -21.233 1.00 98.12 333 GLU A O 1
ATOM 2523 N N . LEU A 1 334 ? 5.771 -2.029 -22.056 1.00 98.62 334 LEU A N 1
ATOM 2524 C CA . LEU A 1 334 ? 6.971 -2.732 -21.617 1.00 98.62 334 LEU A CA 1
ATOM 2525 C C . LEU A 1 334 ? 7.053 -2.754 -20.089 1.00 98.62 334 LEU A C 1
ATOM 2527 O O . LEU A 1 334 ? 7.289 -3.814 -19.513 1.00 98.62 334 LEU A O 1
ATOM 2531 N N . TRP A 1 335 ? 6.815 -1.617 -19.430 1.00 98.75 335 TRP A N 1
ATOM 2532 C CA . TRP A 1 335 ? 6.832 -1.540 -17.969 1.00 98.75 335 TRP A CA 1
ATOM 2533 C C . TRP A 1 335 ? 5.799 -2.474 -17.323 1.00 98.75 335 TRP A C 1
ATOM 2535 O O . TRP A 1 335 ? 6.131 -3.259 -16.435 1.00 98.75 335 TRP A O 1
ATOM 2545 N N . VAL A 1 336 ? 4.561 -2.463 -17.818 1.00 98.75 336 VAL A N 1
ATOM 2546 C CA . VAL A 1 336 ? 3.476 -3.328 -17.339 1.00 98.75 336 VAL A CA 1
ATOM 2547 C C . VAL A 1 336 ? 3.833 -4.805 -17.511 1.00 98.75 336 VAL A C 1
ATOM 2549 O O . VAL A 1 336 ? 3.680 -5.592 -16.574 1.00 98.75 336 VAL A O 1
ATOM 2552 N N . LYS A 1 337 ? 4.348 -5.193 -18.687 1.00 98.56 337 LYS A N 1
ATOM 2553 C CA . LYS A 1 337 ? 4.791 -6.572 -18.939 1.00 98.56 337 LYS A CA 1
ATOM 2554 C C . LYS A 1 337 ? 5.927 -6.981 -18.009 1.00 98.56 337 LYS A C 1
ATOM 2556 O O . LYS A 1 337 ? 5.847 -8.066 -17.449 1.00 98.56 337 LYS A O 1
ATOM 2561 N N . ILE A 1 338 ? 6.912 -6.110 -17.774 1.00 98.56 338 ILE A N 1
ATOM 2562 C CA . ILE A 1 338 ? 7.993 -6.350 -16.806 1.00 98.56 338 ILE A CA 1
ATOM 2563 C C . ILE A 1 338 ? 7.415 -6.635 -15.419 1.00 98.56 338 ILE A C 1
ATOM 2565 O O . ILE A 1 338 ? 7.758 -7.652 -14.824 1.00 98.56 338 ILE A O 1
ATOM 2569 N N . VAL A 1 339 ? 6.514 -5.789 -14.910 1.00 98.69 339 VAL A N 1
ATOM 2570 C CA . VAL A 1 339 ? 5.907 -5.996 -13.584 1.00 98.69 339 VAL A CA 1
ATOM 2571 C C . VAL A 1 339 ? 5.168 -7.339 -13.521 1.00 98.69 339 VAL A C 1
ATOM 2573 O O . VAL A 1 339 ? 5.330 -8.087 -12.555 1.00 98.69 339 VAL A O 1
ATOM 2576 N N . TYR A 1 340 ? 4.408 -7.686 -14.563 1.00 98.50 340 TYR A N 1
ATOM 2577 C CA . TYR A 1 340 ? 3.710 -8.970 -14.647 1.00 98.50 340 TYR A CA 1
ATOM 2578 C C . TYR A 1 340 ? 4.647 -10.173 -14.748 1.00 98.50 340 TYR A C 1
ATOM 2580 O O . TYR A 1 340 ? 4.438 -11.163 -14.049 1.00 98.50 340 TYR A O 1
ATOM 2588 N N . ASP A 1 341 ? 5.695 -10.102 -15.561 1.00 97.94 341 ASP A N 1
ATOM 2589 C CA . ASP A 1 341 ? 6.680 -11.172 -15.693 1.00 97.94 341 ASP A CA 1
ATOM 2590 C C . ASP A 1 341 ? 7.487 -11.359 -14.403 1.00 97.94 341 ASP A C 1
ATOM 2592 O O . ASP A 1 341 ? 7.739 -12.493 -14.001 1.00 97.94 341 ASP A O 1
ATOM 2596 N N . PHE A 1 342 ? 7.793 -10.283 -13.672 1.00 98.06 342 PHE A N 1
ATOM 2597 C CA . PHE A 1 342 ? 8.393 -10.378 -12.339 1.00 98.06 342 PHE A CA 1
ATOM 2598 C C . PHE A 1 342 ? 7.442 -11.016 -11.316 1.00 98.06 342 PHE A C 1
ATOM 2600 O O . PHE A 1 342 ? 7.889 -11.832 -10.507 1.00 98.06 342 PHE A O 1
ATOM 2607 N N . ALA A 1 343 ? 6.137 -10.728 -11.375 1.00 97.69 343 ALA A N 1
ATOM 2608 C CA . ALA A 1 343 ? 5.143 -11.407 -10.539 1.00 97.69 343 ALA A CA 1
ATOM 2609 C C . ALA A 1 343 ? 5.046 -12.912 -10.866 1.00 97.69 343 ALA A C 1
ATOM 2611 O O . ALA A 1 343 ? 4.934 -13.745 -9.963 1.00 97.69 343 ALA A O 1
ATOM 2612 N N . VAL A 1 344 ? 5.144 -13.291 -12.148 1.00 96.88 344 VAL A N 1
ATOM 2613 C CA . VAL A 1 344 ? 5.222 -14.704 -12.565 1.00 96.88 344 VAL A CA 1
ATOM 2614 C C . VAL A 1 344 ? 6.533 -15.340 -12.097 1.00 96.88 344 VAL A C 1
ATOM 2616 O O . VAL A 1 344 ? 6.512 -16.426 -11.523 1.00 96.88 344 VAL A O 1
ATOM 2619 N N . ALA A 1 345 ? 7.677 -14.678 -12.274 1.00 95.75 345 ALA A N 1
ATOM 2620 C CA . ALA A 1 345 ? 8.978 -15.180 -11.835 1.00 95.75 345 ALA A CA 1
ATOM 2621 C C . ALA A 1 345 ? 9.027 -15.392 -10.312 1.00 95.75 345 ALA A C 1
ATOM 2623 O O . ALA A 1 345 ? 9.565 -16.400 -9.840 1.00 95.75 345 ALA A O 1
ATOM 2624 N N . TRP A 1 346 ? 8.397 -14.492 -9.549 1.00 95.31 346 TRP A N 1
ATOM 2625 C CA . TRP A 1 346 ? 8.198 -14.626 -8.107 1.00 95.31 346 TRP A CA 1
ATOM 2626 C C . TRP A 1 346 ? 7.413 -15.891 -7.750 1.00 95.31 346 TRP A C 1
ATOM 2628 O O . TRP A 1 346 ? 7.774 -16.594 -6.802 1.00 95.31 346 TRP A O 1
ATOM 2638 N N . HIS A 1 347 ? 6.365 -16.190 -8.520 1.00 94.00 347 HIS A N 1
ATOM 2639 C CA . HIS A 1 347 ? 5.527 -17.368 -8.329 1.00 94.00 347 HIS A CA 1
ATOM 2640 C C . HIS A 1 347 ? 6.239 -18.678 -8.692 1.00 94.00 347 HIS A C 1
ATOM 2642 O O . HIS A 1 347 ? 6.169 -19.652 -7.942 1.00 94.00 347 HIS A O 1
ATOM 2648 N N . VAL A 1 348 ? 6.965 -18.703 -9.815 1.00 92.19 348 VAL A N 1
ATOM 2649 C CA . VAL A 1 348 ? 7.678 -19.901 -10.295 1.00 92.19 348 VAL A CA 1
ATOM 2650 C C . VAL A 1 348 ? 8.927 -20.197 -9.450 1.00 92.19 348 VAL A C 1
ATOM 2652 O O . VAL A 1 348 ? 9.346 -21.350 -9.366 1.00 92.19 348 VAL A O 1
ATOM 2655 N N . ARG A 1 349 ? 9.503 -19.185 -8.782 1.00 90.75 349 ARG A N 1
ATOM 2656 C CA . ARG A 1 349 ? 10.626 -19.316 -7.827 1.00 90.75 349 ARG A CA 1
ATOM 2657 C C . ARG A 1 349 ? 11.895 -19.944 -8.419 1.00 90.75 349 ARG A C 1
ATOM 2659 O O . ARG A 1 349 ? 12.577 -20.717 -7.753 1.00 90.75 349 ARG A O 1
ATOM 2666 N N . ARG A 1 350 ? 12.249 -19.583 -9.658 1.00 88.00 350 ARG A N 1
ATOM 2667 C CA . ARG A 1 350 ? 13.524 -20.010 -10.282 1.00 88.00 350 ARG A CA 1
ATOM 2668 C C . ARG A 1 350 ? 14.753 -19.267 -9.744 1.00 88.00 350 ARG A C 1
ATOM 2670 O O . ARG A 1 350 ? 15.870 -19.728 -9.932 1.00 88.00 350 ARG A O 1
ATOM 2677 N N . ILE A 1 351 ? 14.546 -18.124 -9.092 1.00 90.25 351 ILE A N 1
ATOM 2678 C CA . ILE A 1 351 ? 15.584 -17.279 -8.490 1.00 90.25 351 ILE A CA 1
ATOM 2679 C C . ILE A 1 351 ? 15.155 -16.964 -7.057 1.00 90.25 351 ILE A C 1
ATOM 2681 O O . ILE A 1 351 ? 13.957 -16.950 -6.752 1.00 90.25 351 ILE A O 1
ATOM 2685 N N . SER A 1 352 ? 16.117 -16.694 -6.170 1.00 92.75 352 SER A N 1
ATOM 2686 C CA . SER A 1 352 ? 15.796 -16.184 -4.838 1.00 92.75 352 SER A CA 1
ATOM 2687 C C . SER A 1 352 ? 14.973 -14.893 -4.941 1.00 92.75 352 SER A C 1
ATOM 2689 O O . SER A 1 352 ? 15.219 -14.027 -5.782 1.00 92.75 352 SER A O 1
ATOM 2691 N N . ARG A 1 353 ? 13.980 -14.756 -4.060 1.00 90.94 353 ARG A N 1
ATOM 2692 C CA . ARG A 1 353 ? 13.067 -13.603 -4.025 1.00 90.94 353 ARG A CA 1
ATOM 2693 C C . ARG A 1 353 ? 13.803 -12.275 -3.848 1.00 90.94 353 ARG A C 1
ATOM 2695 O O . ARG A 1 353 ? 13.465 -11.302 -4.512 1.00 90.94 353 ARG A O 1
ATOM 2702 N N . GLY A 1 354 ? 14.840 -12.267 -3.008 1.00 89.81 354 GLY A N 1
ATOM 2703 C CA . GLY A 1 354 ? 15.694 -11.099 -2.798 1.00 89.81 354 GLY A CA 1
ATOM 2704 C C . GLY A 1 354 ? 16.442 -10.682 -4.065 1.00 89.81 354 GLY A C 1
ATOM 2705 O O . GLY A 1 354 ? 16.380 -9.517 -4.443 1.00 89.81 354 GLY A O 1
ATOM 2706 N N . HIS A 1 355 ? 17.084 -11.621 -4.775 1.00 92.75 355 HIS A N 1
ATOM 2707 C CA . HIS A 1 355 ? 17.777 -11.295 -6.029 1.00 92.75 355 HIS A CA 1
ATOM 2708 C C . HIS A 1 355 ? 16.802 -10.870 -7.131 1.00 92.75 355 HIS A C 1
ATOM 2710 O O . HIS A 1 355 ? 17.102 -9.940 -7.875 1.00 92.75 355 HIS A O 1
ATOM 2716 N N . LEU A 1 356 ? 15.628 -11.508 -7.214 1.00 95.56 356 LEU A N 1
ATOM 2717 C CA . LEU A 1 356 ? 14.589 -11.124 -8.166 1.00 95.56 356 LEU A CA 1
ATOM 2718 C C . LEU A 1 356 ? 14.145 -9.673 -7.937 1.00 95.56 356 LEU A C 1
ATOM 2720 O O . LEU A 1 356 ? 14.190 -8.876 -8.864 1.00 95.56 356 LEU A O 1
ATOM 2724 N N . LEU A 1 357 ? 13.758 -9.303 -6.713 1.00 95.00 357 LEU A N 1
ATOM 2725 C CA . LEU A 1 357 ? 13.299 -7.937 -6.429 1.00 95.00 357 LEU A CA 1
ATOM 2726 C C . LEU A 1 357 ? 14.431 -6.908 -6.499 1.00 95.00 357 LEU A C 1
ATOM 2728 O O . LEU A 1 357 ? 14.223 -5.811 -7.014 1.00 95.00 357 LEU A O 1
ATOM 2732 N N . GLY A 1 358 ? 15.646 -7.275 -6.086 1.00 95.38 358 GLY A N 1
ATOM 2733 C CA . GLY A 1 358 ? 16.831 -6.446 -6.304 1.00 95.38 358 GLY A CA 1
ATOM 2734 C C . GLY A 1 358 ? 17.018 -6.113 -7.786 1.00 95.38 358 GLY A C 1
ATOM 2735 O O . GLY A 1 358 ? 17.252 -4.954 -8.129 1.00 95.38 358 GLY A O 1
ATOM 2736 N N . ALA A 1 359 ? 16.794 -7.091 -8.672 1.00 97.06 359 ALA A N 1
ATOM 2737 C CA . ALA A 1 359 ? 16.894 -6.908 -10.115 1.00 97.06 359 ALA A CA 1
ATOM 2738 C C . ALA A 1 359 ? 15.739 -6.116 -10.751 1.00 97.06 359 ALA A C 1
ATOM 2740 O O . ALA A 1 359 ? 15.868 -5.688 -11.900 1.00 97.06 359 ALA A O 1
ATOM 2741 N N . LEU A 1 360 ? 14.642 -5.872 -10.027 1.00 98.19 360 LEU A N 1
ATOM 2742 C CA . LEU A 1 360 ? 13.576 -4.966 -10.464 1.00 98.19 360 LEU A CA 1
ATOM 2743 C C . LEU A 1 360 ? 13.980 -3.495 -10.293 1.00 98.19 360 LEU A C 1
ATOM 2745 O O . LEU A 1 360 ? 13.544 -2.649 -11.067 1.00 98.19 360 LEU A O 1
ATOM 2749 N N . THR A 1 361 ? 14.837 -3.192 -9.314 1.00 97.75 361 THR A N 1
ATOM 2750 C CA . THR A 1 361 ? 15.251 -1.822 -8.958 1.00 97.75 361 THR A CA 1
ATOM 2751 C C . THR A 1 361 ? 15.732 -0.995 -10.160 1.00 97.75 361 THR A C 1
ATOM 2753 O O . THR A 1 361 ? 15.145 0.056 -10.416 1.00 97.75 361 THR A O 1
ATOM 2756 N N . PRO A 1 362 ? 16.727 -1.435 -10.957 1.00 98.06 362 PRO A N 1
ATOM 2757 C CA . PRO A 1 362 ? 17.159 -0.670 -12.130 1.00 98.06 362 PRO A CA 1
ATOM 2758 C C . PRO A 1 362 ? 16.088 -0.540 -13.223 1.00 98.06 362 PRO A C 1
ATOM 2760 O O . PRO A 1 362 ? 16.057 0.478 -13.910 1.00 98.06 362 PRO A O 1
ATOM 2763 N N . LEU A 1 363 ? 15.179 -1.512 -13.372 1.00 98.56 363 LEU A N 1
ATOM 2764 C CA . LEU A 1 363 ? 14.052 -1.402 -14.311 1.00 98.56 363 LEU A CA 1
ATOM 2765 C C . LEU A 1 363 ? 13.056 -0.332 -13.852 1.00 98.56 363 LEU A C 1
ATOM 2767 O O . LEU A 1 363 ? 12.631 0.495 -14.657 1.00 98.56 363 LEU A O 1
ATOM 2771 N N . TYR A 1 364 ? 12.744 -0.309 -12.553 1.00 98.56 364 TYR A N 1
ATOM 2772 C CA . TYR A 1 364 ? 11.927 0.732 -11.936 1.00 98.56 364 TYR A CA 1
ATOM 2773 C C . TYR A 1 364 ? 12.561 2.118 -12.103 1.00 98.56 364 TYR A C 1
ATOM 2775 O O . TYR A 1 364 ? 11.866 3.052 -12.489 1.00 98.56 364 TYR A O 1
ATOM 2783 N N . LEU A 1 365 ? 13.877 2.259 -11.905 1.00 98.31 365 LEU A N 1
ATOM 2784 C CA . LEU A 1 365 ? 14.582 3.528 -12.135 1.00 98.31 365 LEU A CA 1
ATOM 2785 C C . LEU A 1 365 ? 14.487 3.991 -13.598 1.00 98.31 365 LEU A C 1
ATOM 2787 O O . LEU A 1 365 ? 14.266 5.176 -13.846 1.00 98.31 365 LEU A O 1
ATOM 2791 N N . GLY A 1 366 ? 14.561 3.068 -14.563 1.00 98.31 366 GLY A N 1
ATOM 2792 C CA . GLY A 1 366 ? 14.292 3.371 -15.972 1.00 98.31 366 GLY A CA 1
ATOM 2793 C C . GLY A 1 366 ? 12.858 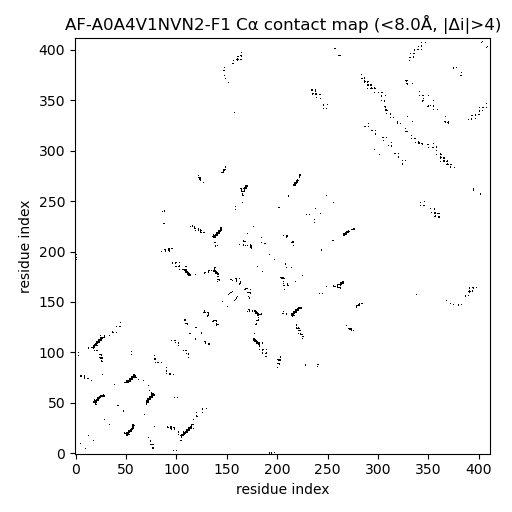3.870 -16.206 1.00 98.31 366 GLY A C 1
ATOM 2794 O O . GLY A 1 366 ? 12.638 4.863 -16.905 1.00 98.31 366 GLY A O 1
ATOM 2795 N N . TRP A 1 367 ? 11.861 3.243 -15.580 1.00 98.50 367 TRP A N 1
ATOM 2796 C CA . TRP A 1 367 ? 10.487 3.746 -15.642 1.00 98.50 367 TRP A CA 1
ATOM 2797 C C . TRP A 1 367 ? 10.356 5.144 -15.007 1.00 98.50 367 TRP A C 1
ATOM 2799 O O . TRP A 1 367 ? 9.797 6.041 -15.639 1.00 98.50 367 TRP A O 1
ATOM 2809 N N . VAL A 1 368 ? 10.945 5.376 -13.826 1.00 98.19 368 VAL A N 1
ATOM 2810 C CA . VAL A 1 368 ? 10.935 6.688 -13.148 1.00 98.19 368 VAL A CA 1
ATOM 2811 C C . VAL A 1 368 ? 11.563 7.766 -14.027 1.00 98.19 368 VAL A C 1
ATOM 2813 O O . VAL A 1 368 ? 10.970 8.831 -14.188 1.00 98.19 368 VAL A O 1
ATOM 2816 N N . ALA A 1 369 ? 12.718 7.498 -14.643 1.00 97.94 369 ALA A N 1
ATOM 2817 C CA . ALA A 1 369 ? 13.359 8.443 -15.555 1.00 97.94 369 ALA A CA 1
ATOM 2818 C C . ALA A 1 369 ? 12.428 8.833 -16.712 1.00 97.94 369 ALA A C 1
ATOM 2820 O O . ALA A 1 369 ? 12.291 10.008 -17.046 1.00 97.94 369 ALA A O 1
ATOM 2821 N N . SER A 1 370 ? 11.738 7.847 -17.289 1.00 97.69 370 SER A N 1
ATOM 2822 C CA . SER A 1 370 ? 10.781 8.066 -18.379 1.00 97.69 370 SER A CA 1
ATOM 2823 C C . SER A 1 370 ? 9.576 8.888 -17.919 1.00 97.69 370 SER A C 1
ATOM 2825 O O . SER A 1 370 ? 9.147 9.804 -18.622 1.00 97.69 370 SER A O 1
ATOM 2827 N N . TYR A 1 371 ? 9.062 8.601 -16.720 1.00 97.50 371 TYR A N 1
ATOM 2828 C CA . TYR A 1 371 ? 7.963 9.340 -16.109 1.00 97.50 371 TYR A CA 1
ATOM 2829 C C . TYR A 1 371 ? 8.342 10.804 -15.863 1.00 97.50 371 TYR A C 1
ATOM 2831 O O . TYR A 1 371 ? 7.660 11.689 -16.377 1.00 97.50 371 TYR A O 1
ATOM 2839 N N . VAL A 1 372 ? 9.453 11.060 -15.163 1.00 95.88 372 VAL A N 1
ATOM 2840 C CA . VAL A 1 372 ? 9.940 12.409 -14.824 1.00 95.88 372 VAL A CA 1
ATOM 2841 C C . VAL A 1 372 ? 10.065 13.271 -16.077 1.00 95.88 372 VAL A C 1
ATOM 2843 O O . VAL A 1 372 ? 9.539 14.380 -16.119 1.00 95.88 372 VAL A O 1
ATOM 2846 N N . ARG A 1 373 ? 10.680 12.723 -17.130 1.00 94.62 373 ARG A N 1
ATOM 2847 C CA . ARG A 1 373 ? 10.825 13.405 -18.421 1.00 94.62 373 ARG A CA 1
ATOM 2848 C C . ARG A 1 373 ? 9.493 13.688 -19.113 1.00 94.62 373 ARG A C 1
ATOM 2850 O O . ARG A 1 373 ? 9.376 14.682 -19.814 1.00 94.62 373 ARG A O 1
ATOM 2857 N N . SER A 1 374 ? 8.504 12.810 -18.953 1.00 94.06 374 SER A N 1
ATOM 2858 C CA . SER A 1 374 ? 7.196 12.973 -19.599 1.00 94.06 374 SER A CA 1
ATOM 2859 C C . SER A 1 374 ? 6.293 13.996 -18.908 1.00 94.06 374 SER A C 1
ATOM 2861 O O . SER A 1 374 ? 5.381 14.516 -19.547 1.00 94.06 374 SER A O 1
ATOM 2863 N N . VAL A 1 375 ? 6.526 14.280 -17.619 1.00 94.38 375 VAL A N 1
ATOM 2864 C CA . VAL A 1 375 ? 5.636 15.123 -16.802 1.00 94.38 375 VAL A CA 1
ATOM 2865 C C . VAL A 1 375 ? 6.247 16.453 -16.359 1.00 94.38 375 VAL A C 1
ATOM 2867 O O . VAL A 1 375 ? 5.530 17.242 -15.745 1.00 94.38 375 VAL A O 1
ATOM 2870 N N . SER A 1 376 ? 7.520 16.720 -16.674 1.00 90.50 376 SER A N 1
ATOM 2871 C CA . SER A 1 376 ? 8.249 17.924 -16.238 1.00 90.50 376 SER A CA 1
ATOM 2872 C C . SER A 1 376 ? 7.507 19.222 -16.549 1.00 90.50 376 SER A C 1
ATOM 2874 O O . SER A 1 376 ? 7.357 20.071 -15.673 1.00 90.50 376 SER A O 1
ATOM 2876 N N . ASP A 1 377 ? 6.968 19.326 -17.765 1.00 89.56 377 ASP A N 1
ATOM 2877 C CA . ASP A 1 377 ? 6.282 20.520 -18.273 1.00 89.56 377 ASP A CA 1
ATOM 2878 C C . ASP A 1 377 ? 4.747 20.407 -18.211 1.00 89.56 377 ASP A C 1
ATOM 2880 O O . ASP A 1 377 ? 4.015 21.220 -18.782 1.00 89.56 377 ASP A O 1
ATOM 2884 N N . LEU A 1 378 ? 4.225 19.370 -17.545 1.00 92.06 378 LEU A N 1
ATOM 2885 C CA . LEU A 1 378 ? 2.789 19.132 -17.436 1.00 92.06 378 LEU A CA 1
ATOM 2886 C C . LEU A 1 378 ? 2.191 19.806 -16.195 1.00 92.06 378 LEU A C 1
ATOM 2888 O O . LEU A 1 378 ? 2.821 19.938 -15.146 1.00 92.06 378 LEU A O 1
ATOM 2892 N N . SER A 1 379 ? 0.920 20.199 -16.299 1.00 89.69 379 SER A N 1
ATOM 2893 C CA . SER A 1 379 ? 0.117 20.575 -15.133 1.00 89.69 379 SER A CA 1
ATOM 2894 C C . SER A 1 379 ? -0.253 19.338 -14.311 1.00 89.69 379 SER A C 1
ATOM 2896 O O . SER A 1 379 ? -0.325 18.238 -14.858 1.00 89.69 379 SER A O 1
ATOM 2898 N N . LEU A 1 380 ? -0.580 19.513 -13.024 1.00 86.56 380 LEU A N 1
ATOM 2899 C CA . LEU A 1 380 ? -1.003 18.410 -12.145 1.00 86.56 380 LEU A CA 1
ATOM 2900 C C . LEU A 1 380 ? -2.150 17.571 -12.735 1.00 86.56 380 LEU A C 1
ATOM 2902 O O . LEU A 1 380 ? -2.111 16.346 -12.674 1.00 86.56 380 LEU A O 1
ATOM 2906 N N . VAL A 1 381 ? -3.125 18.214 -13.386 1.00 89.38 381 VAL A N 1
ATOM 2907 C CA . VAL A 1 381 ? -4.249 17.531 -14.053 1.00 89.38 381 VAL A CA 1
ATOM 2908 C C . VAL A 1 381 ? -3.766 16.636 -15.200 1.00 89.38 381 VAL A C 1
ATOM 2910 O O . VAL A 1 381 ? -4.210 15.498 -15.336 1.00 89.38 381 VAL A O 1
ATOM 2913 N N . LYS A 1 382 ? -2.829 17.122 -16.025 1.00 93.62 382 LYS A N 1
ATOM 2914 C CA . LYS A 1 382 ? -2.255 16.325 -17.119 1.00 93.62 382 LYS A CA 1
ATOM 2915 C C . LYS A 1 382 ? -1.366 15.198 -16.590 1.00 93.62 382 LYS A C 1
ATOM 2917 O O . LYS A 1 382 ? -1.379 14.108 -17.151 1.00 93.62 382 LYS A O 1
ATOM 2922 N N . THR A 1 383 ? -0.644 15.429 -15.495 1.00 93.69 383 THR A N 1
ATOM 2923 C CA . THR A 1 383 ? 0.114 14.384 -14.795 1.00 93.69 383 THR A CA 1
ATOM 2924 C C . THR A 1 383 ? -0.809 13.277 -14.275 1.00 93.69 383 THR A C 1
ATOM 2926 O O . THR A 1 383 ? -0.518 12.101 -14.472 1.00 93.69 383 THR A O 1
ATOM 2929 N N . GLN A 1 384 ? -1.952 13.626 -13.676 1.00 92.06 384 GLN A N 1
ATOM 2930 C CA . GLN A 1 384 ? -2.956 12.647 -13.241 1.00 92.06 384 GLN A CA 1
ATOM 2931 C C . GLN A 1 384 ? -3.538 11.857 -14.420 1.00 92.06 384 GLN A C 1
ATOM 2933 O O . GLN A 1 384 ? -3.662 10.639 -14.325 1.00 92.06 384 GLN A O 1
ATOM 2938 N N . ALA A 1 385 ? -3.821 12.513 -15.552 1.00 94.56 385 ALA A N 1
ATOM 2939 C CA . ALA A 1 385 ? -4.266 11.826 -16.766 1.00 94.56 385 ALA A CA 1
ATOM 2940 C C . ALA A 1 385 ? -3.218 10.822 -17.284 1.00 94.56 385 ALA A C 1
ATOM 2942 O O . ALA A 1 385 ? -3.559 9.683 -17.591 1.00 94.56 385 ALA A O 1
ATOM 2943 N N . ARG A 1 386 ? -1.931 11.197 -17.290 1.00 96.06 386 ARG A N 1
ATOM 2944 C CA . ARG A 1 386 ? -0.823 10.307 -17.673 1.00 96.06 386 ARG A CA 1
ATOM 2945 C C . ARG A 1 386 ? -0.708 9.074 -16.765 1.00 96.06 386 ARG A C 1
ATOM 2947 O O . ARG A 1 386 ? -0.386 7.987 -17.246 1.00 96.06 386 ARG A O 1
ATOM 2954 N N . LEU A 1 387 ? -0.958 9.230 -15.463 1.00 96.06 387 LEU A N 1
ATOM 2955 C CA . LEU A 1 387 ? -0.992 8.119 -14.502 1.00 96.06 387 LEU A CA 1
ATOM 2956 C C . LEU A 1 387 ? -2.228 7.229 -14.685 1.00 96.06 387 LEU A C 1
ATOM 2958 O O . LEU A 1 387 ? -2.130 6.010 -14.554 1.00 96.06 387 LEU A O 1
ATOM 2962 N N . GLU A 1 388 ? -3.375 7.815 -15.027 1.00 96.25 388 GLU A N 1
ATOM 2963 C CA . GLU A 1 388 ? -4.583 7.063 -15.376 1.00 96.25 388 GLU A CA 1
ATOM 2964 C C . GLU A 1 388 ? -4.373 6.219 -16.643 1.00 96.25 388 GLU A C 1
ATOM 2966 O O . GLU A 1 388 ? -4.785 5.060 -16.668 1.00 96.25 388 GLU A O 1
ATOM 2971 N N . GLU A 1 389 ? -3.677 6.741 -17.659 1.00 97.06 389 GLU A N 1
ATOM 2972 C CA . GLU A 1 389 ? -3.281 5.977 -18.854 1.00 97.06 389 GLU A CA 1
ATOM 2973 C C . GLU A 1 389 ? -2.421 4.759 -18.488 1.00 97.06 389 GLU A C 1
ATOM 2975 O O . GLU A 1 389 ? -2.699 3.643 -18.936 1.00 97.06 389 GLU A O 1
ATOM 2980 N N . LEU A 1 390 ? -1.429 4.941 -17.608 1.00 98.19 390 LEU A N 1
ATOM 2981 C CA . LEU A 1 390 ? -0.619 3.832 -17.105 1.00 98.19 390 LEU A CA 1
ATOM 2982 C C . LEU A 1 390 ? -1.484 2.799 -16.364 1.00 98.19 390 LEU A C 1
ATOM 2984 O O . LEU A 1 390 ? -1.358 1.596 -16.597 1.00 98.19 390 LEU A O 1
ATOM 2988 N N . ALA A 1 391 ? -2.390 3.244 -15.492 1.00 97.62 391 ALA A N 1
ATOM 2989 C CA . ALA A 1 391 ? -3.286 2.353 -14.758 1.00 97.62 391 ALA A CA 1
ATOM 2990 C C . ALA A 1 391 ? -4.217 1.556 -15.689 1.00 97.62 391 ALA A C 1
ATOM 2992 O O . ALA A 1 391 ? -4.466 0.369 -15.457 1.00 97.62 391 ALA A O 1
ATOM 2993 N N . GLN A 1 392 ? -4.686 2.173 -16.774 1.00 97.12 392 GLN A N 1
ATOM 2994 C CA . GLN A 1 392 ? -5.445 1.492 -17.822 1.00 97.12 392 GLN A CA 1
ATOM 2995 C C . GLN A 1 392 ? -4.585 0.489 -18.594 1.00 97.12 392 GLN A C 1
ATOM 2997 O O . GLN A 1 392 ? -5.074 -0.595 -18.911 1.00 97.12 392 GLN A O 1
ATOM 3002 N N . ALA A 1 393 ? -3.305 0.784 -18.842 1.00 98.06 393 ALA A N 1
ATOM 3003 C CA . ALA A 1 393 ? -2.393 -0.161 -19.482 1.00 98.06 393 ALA A CA 1
ATOM 3004 C C . ALA A 1 393 ? -2.265 -1.467 -18.674 1.00 98.06 393 ALA A C 1
ATOM 3006 O O . ALA A 1 393 ? -2.326 -2.549 -19.260 1.00 98.06 393 ALA A O 1
ATOM 3007 N N . PHE A 1 394 ? -2.197 -1.400 -17.338 1.00 98.38 394 PHE A N 1
ATOM 3008 C CA . PHE A 1 394 ? -2.268 -2.599 -16.489 1.00 98.38 394 PHE A CA 1
ATOM 3009 C C . PHE A 1 394 ? -3.558 -3.401 -16.743 1.00 98.38 394 PHE A C 1
ATOM 3011 O O . PHE A 1 394 ? -3.508 -4.604 -16.994 1.00 98.38 394 PHE A O 1
ATOM 3018 N N . GLU A 1 395 ? -4.730 -2.764 -16.766 1.00 97.19 395 GLU A N 1
ATOM 3019 C CA . GLU A 1 395 ? -5.985 -3.472 -17.064 1.00 97.19 395 GLU A CA 1
ATOM 3020 C C . GLU A 1 395 ? -6.004 -4.110 -18.461 1.00 97.19 395 GLU A C 1
ATOM 3022 O O . GLU A 1 395 ? -6.407 -5.270 -18.602 1.00 97.19 395 GLU A O 1
ATOM 3027 N N . VAL A 1 396 ? -5.547 -3.373 -19.478 1.00 97.25 396 VAL A N 1
ATOM 3028 C CA . VAL A 1 396 ? -5.510 -3.811 -20.882 1.00 97.25 396 VAL A CA 1
ATOM 3029 C C . VAL A 1 396 ? -4.593 -5.017 -21.062 1.00 97.25 396 VAL A C 1
ATOM 3031 O O . VAL A 1 396 ? -4.970 -5.969 -21.746 1.00 97.25 396 VAL A O 1
ATOM 3034 N N . TYR A 1 397 ? -3.421 -5.020 -20.423 1.00 97.62 397 TYR A N 1
ATOM 3035 C CA . TYR A 1 397 ? -2.455 -6.119 -20.514 1.00 97.62 397 TYR A CA 1
ATOM 3036 C C . TYR A 1 397 ? -2.687 -7.230 -19.483 1.00 97.62 397 TYR A C 1
ATOM 3038 O O . TYR A 1 397 ? -1.993 -8.245 -19.499 1.00 97.62 397 TYR A O 1
ATOM 3046 N N . LYS A 1 398 ? -3.711 -7.141 -18.631 1.00 97.69 398 LYS A N 1
ATOM 3047 C CA . LYS A 1 398 ? -4.051 -8.223 -17.698 1.00 97.69 398 LYS A CA 1
ATOM 3048 C C . LYS A 1 398 ? -4.267 -9.598 -18.364 1.00 97.69 398 LYS A C 1
ATOM 3050 O O . LYS A 1 398 ? -3.860 -10.600 -17.771 1.00 97.69 398 LYS A O 1
ATOM 3055 N N . PRO A 1 399 ? -4.857 -9.730 -19.573 1.00 96.94 399 PRO A N 1
ATOM 3056 C CA . PRO A 1 399 ? -4.925 -11.016 -20.270 1.00 96.94 399 PRO A CA 1
ATOM 3057 C C . PRO A 1 399 ? -3.549 -11.643 -20.544 1.00 96.94 399 PRO A C 1
ATOM 3059 O O . PRO A 1 399 ? -3.431 -12.866 -20.458 1.00 96.94 399 PRO A O 1
ATOM 3062 N N . TYR A 1 400 ? -2.514 -10.830 -20.807 1.00 96.94 400 TYR A N 1
ATOM 3063 C CA . TYR A 1 400 ? -1.125 -11.299 -20.895 1.00 96.94 400 TYR A CA 1
ATOM 3064 C C . TYR A 1 400 ? -0.665 -11.876 -19.555 1.00 96.94 400 TYR A C 1
ATOM 3066 O O . TYR A 1 400 ? -0.145 -12.985 -19.503 1.00 96.94 400 TYR A O 1
ATOM 3074 N N . PHE A 1 401 ? -0.939 -11.190 -18.445 1.00 97.31 401 PHE A N 1
ATOM 3075 C CA . PHE A 1 401 ? -0.582 -11.709 -17.127 1.00 97.31 401 PHE A CA 1
ATOM 3076 C C . PHE A 1 401 ? -1.267 -13.048 -16.810 1.00 97.31 401 PHE A C 1
ATOM 3078 O O . PHE A 1 401 ? -0.619 -13.997 -16.373 1.00 97.31 401 PHE A O 1
ATOM 3085 N N . VAL A 1 402 ? -2.570 -13.166 -17.094 1.00 97.12 402 VAL A N 1
ATOM 3086 C CA . VAL A 1 402 ? -3.334 -14.409 -16.883 1.00 97.12 402 VAL A CA 1
ATOM 3087 C C . VAL A 1 402 ? -2.783 -15.564 -17.727 1.00 97.12 402 VAL A C 1
ATOM 3089 O O . VAL A 1 402 ? -2.723 -16.695 -17.237 1.00 97.12 402 VAL A O 1
ATOM 3092 N N . SER A 1 403 ? -2.392 -15.316 -18.982 1.00 95.81 403 SER A N 1
ATOM 3093 C CA . SER A 1 403 ? -1.844 -16.367 -19.848 1.00 95.81 403 SER A CA 1
ATOM 3094 C C . SER A 1 403 ? -0.490 -16.863 -19.336 1.00 95.81 403 SER A C 1
ATOM 3096 O O . SER A 1 403 ? -0.313 -18.073 -19.178 1.00 95.81 403 SER A O 1
ATOM 3098 N N . ARG A 1 404 ? 0.409 -15.937 -18.976 1.00 94.31 404 ARG A N 1
ATOM 3099 C CA . ARG A 1 404 ? 1.737 -16.223 -18.409 1.00 94.31 404 ARG A CA 1
ATOM 3100 C C . ARG A 1 404 ? 1.658 -16.927 -17.056 1.00 94.31 404 ARG A C 1
ATOM 3102 O O . ARG A 1 404 ? 2.473 -17.797 -16.774 1.00 94.31 404 ARG A O 1
ATOM 3109 N N . TRP A 1 405 ? 0.651 -16.603 -16.243 1.00 94.88 405 TRP A N 1
ATOM 3110 C CA . TRP A 1 405 ? 0.415 -17.260 -14.956 1.00 94.88 405 TRP A CA 1
ATOM 3111 C C . TRP A 1 405 ? 0.024 -18.737 -15.106 1.00 94.88 405 TRP A C 1
ATOM 3113 O O . TRP A 1 405 ? 0.478 -19.585 -14.343 1.00 94.88 405 TRP A O 1
ATOM 3123 N N . ARG A 1 406 ? -0.833 -19.063 -16.085 1.00 89.31 406 ARG A N 1
ATOM 3124 C CA . ARG A 1 406 ? -1.309 -20.442 -16.321 1.00 89.31 406 ARG A CA 1
ATOM 3125 C C . ARG A 1 406 ? -0.291 -21.303 -17.051 1.00 89.31 406 ARG A C 1
ATOM 3127 O O . ARG A 1 406 ? -0.185 -22.494 -16.770 1.00 89.31 406 ARG A O 1
ATOM 3134 N N . TRP A 1 407 ? 0.431 -20.696 -17.985 1.00 82.19 407 TRP A N 1
ATOM 3135 C CA . TRP A 1 407 ? 1.411 -21.368 -18.825 1.00 82.19 407 TRP A CA 1
ATOM 3136 C C . TRP A 1 407 ? 2.744 -20.619 -18.773 1.00 82.19 407 TRP A C 1
ATOM 3138 O O . TRP A 1 407 ? 3.115 -19.975 -19.755 1.00 82.19 407 TRP A O 1
ATOM 3148 N N . PRO A 1 408 ? 3.472 -20.677 -17.642 1.00 76.12 408 PRO A N 1
ATOM 3149 C CA . PRO A 1 408 ? 4.806 -20.103 -17.581 1.00 76.12 408 PRO A CA 1
ATOM 3150 C C . PRO A 1 408 ? 5.693 -20.798 -18.610 1.00 76.12 408 PRO A C 1
ATOM 3152 O O . PRO A 1 408 ? 5.651 -22.030 -18.715 1.00 76.12 408 PRO A O 1
ATOM 3155 N N . ASP A 1 409 ? 6.506 -20.034 -19.345 1.00 68.12 409 ASP A N 1
ATOM 3156 C CA . ASP A 1 409 ? 7.444 -20.618 -20.300 1.00 68.12 409 ASP A CA 1
ATOM 3157 C C . ASP A 1 409 ? 8.282 -21.689 -19.587 1.00 68.12 409 ASP A C 1
ATOM 3159 O O . ASP A 1 409 ? 9.031 -21.438 -18.627 1.00 68.12 409 ASP A O 1
ATOM 3163 N N . ARG A 1 410 ? 8.148 -22.928 -20.063 1.00 54.62 410 ARG A N 1
ATOM 3164 C CA . ARG A 1 410 ? 9.057 -24.019 -19.724 1.00 54.62 410 ARG A CA 1
ATOM 3165 C C . ARG A 1 410 ? 10.336 -23.785 -20.514 1.00 54.62 410 ARG A C 1
ATOM 3167 O O . ARG A 1 410 ? 10.587 -24.468 -21.496 1.00 54.62 410 ARG A O 1
ATOM 3174 N N . VAL A 1 411 ? 11.092 -22.760 -20.141 1.00 47.03 411 VAL A N 1
ATOM 3175 C CA . VAL A 1 411 ? 12.453 -22.610 -20.646 1.00 47.03 411 VAL A CA 1
ATOM 3176 C C . VAL A 1 411 ? 13.255 -23.711 -19.958 1.00 47.03 411 VAL A C 1
ATOM 3178 O O . VAL A 1 411 ? 13.509 -23.635 -18.755 1.00 47.03 411 VAL A O 1
ATOM 3181 N N . SER A 1 412 ? 13.442 -24.799 -20.703 1.00 34.28 412 SER A N 1
ATOM 3182 C CA . SER A 1 412 ? 14.272 -25.964 -20.394 1.00 34.28 412 SER A CA 1
ATOM 3183 C C . SER A 1 412 ? 15.746 -25.613 -20.392 1.00 34.28 412 SER A C 1
ATOM 3185 O O . SER A 1 412 ? 16.130 -24.860 -21.318 1.00 34.28 412 SER A O 1
#

Secondary structure (DSSP, 8-state):
-------HHHHHHHHHH---SEEEEESS---HHHHHHHHHHHHHHSSSPPSSEEEEEES--PPPSSPPPTTEEEEEE-PPPP-TTT-HHHHHHHHHHHHHHHHHHTT-SEEEEE-TT-GGGTSGGGGGGTHHHHTTS-SEEEEE----TTSSHHIIIIIHHHHHHHHSB--S-SS-SSEEEEHHHHHHHHTT--TTTTTS-----HHHHHHHTT--EEEEE-------TTTT--HHHHHHHHHHHHHHHHHHTHHHHTT--S-BPPEEPPPP---PPP---PPPPPSHHHHHHHHHHHHHSHHHHHHHS-HHHHHHHHHHTTS-TTT----HHHHHHHHHHHHHHHHHTSS-HHHHHHHHHHHHHHHHHHHHHHHTT--HHHHHHHHHHHHHHHHHHHHHHHHHHHS-----

pLDDT: mean 88.98, std 12.61, range [27.95, 98.75]

Nearest PDB structures (foldseek):
  1g8o-assembly1_A  TM=4.908E-01  e=3.037E-02  Bos taurus
  2vs5-assembly2_B  TM=5.050E-01  e=6.185E-02  Bos taurus
  2vs3-assembly1_B  TM=4.854E-01  e=7.131E-02  Bos taurus
  1vzt-assembly2_B  TM=4.836E-01  e=7.841E-02  Bos taurus
  2vs4-assembly1_B  TM=4.638E-01  e=1.523E-01  Bos taurus

Radius of gyration: 22.2 Å; Cα contacts (8 Å, |Δi|>4): 657; chains: 1; bounding box: 49×50×64 Å

Mean predicted aligned error: 5.96 Å

Foldseek 3Di:
DPDPDWDPQLVVLLVVLQAAQEEEEELDAADVVVVQVLVVVLQVLLPPHGQAYEYEYEDDDDDDPDDDPHRYHYGYTHQDPDDPVLADQLSSQSSVLVSLVSNLSNLYQKYKYAYRHCQQSVWNLNSVLPPCSSVVNFQKEAEDEDDALQPPLCQLQPVQLLLCLQLQANDSGQQGSIMMGGSVLSCQSPPDPPPVNPPDRAGDRSSNSCSLVVTAYEYTYGQGDDDDSCVPHDVLVVLLRRLLRVLVSCVVCVVRSLPDAHHDYHHYDDHDDDPRPDNPHDAQDDLVVLLVLLLVLLVPCVVVCPLQDDPVLNVVSVVLSPDDLVPRADDLLSSLRSSLSLSLCSVVVPDPSSSSSSSCRSVSSSNSSNSSVVPNPPDPVVSVVVSVVSSVSNNVCSVVSSVCNVCPPPPD